Protein AF-A0A9P1BNH7-F1 (afdb_monomer_lite)

Radius of gyration: 31.47 Å; chains: 1; bounding box: 74×78×110 Å

Foldseek 3Di:
DDDDDDDAADDDLPQLLLVLVVVVDPDDDDDDDDDDDDDDDDDDDDDDPPDPDLLLVLLLLLLVLAVQVLVLALQQDLRNLHFLAPQDLLLVVQLVLLVLVLLLQFDLLLLLQLLVLVLVQQVQQDDRSRGGDSVSSSSNSSSVLNRQQSHAPVSVVSNSVSSVVRHDNCSSVVSCVSGPVSSSVSSVVSVVSSVVSSPVSHDNDTDDAFDDDPPDPLLVLLLLLLVLQVQFLVLDQSSDCLSSDDQPPDTPSLVVQLVSLVSVLSSQWDSSLSSQLSVLVSVQQVAADPSRGGDSVSSSSNSSSVLLRCLSRVPSPVVNVVSVVVRHDPVSVVVRCVSTDVVSVVSSVVSVVVSVVSSPVSSCVVVCVVVVVVVVVVVVVVVVVVVVVVVVVVCVVVVVVVVVVVVVVVVPPDDD

pLDDT: mean 83.39, std 23.89, range [22.05, 98.81]

Secondary structure (DSSP, 8-state):
------------TTTHHHHHHHTT----PPP-PPPP--------PPPP-TT--HHHHHHHHHHHHHHHHHHHS-TT-GGGGS-SSS--HHHHHHHHHHHHHHHHHS-HHHHHHHHHHHHHHHTT-BTTTTBPPHHHHHHHHHHHHHHHHTS-HHHHHHHHHHHHHHS-TTHHHHHHTTS-HHHHHHHHHHHHHHHHHHHHT--SSPPPPPP---S-HHHHHHHHHHHHHHHHHHHS-TT-GGGGSPPTT--HHHHHHHHHHHHHHHHHS-HHHHHHHHHHHHHHHTT--TTSPPPHHHHHHHHHHHHHHHHT-HHHHHHHHHHHHTT--HHHHHHHHTTS-HHHHHHHHHHHHHHHHHHHHHHHHHTTHHHHHHHHHHHHHHHHHHHHHHHHHHHHHHHHHHHHHHHHHGGGS---

Organism: NCBI:txid2562237

Sequence (416 aa):
MVRGARKAIAVGVAVAVACGLQKHLNFVPGPRHAAPVAAAAASMMMAPAAFADEIGDAAKKLGDASYSFAKEVDWNNGIFLQAPGKFQPLEALKAIDKMIEMGAAADPKLLKEAAEAHHKAIGSISGPNGVTSRADWDAVNAAIGRIVASVPKAKVMAVYDSVTAITDPGVPAYMKSLVNGPDAEKAYQGFLEFKDVVEKNQVSTASAPAVVPSGDKIGVAAKALSDASYPFIKDIDWLSDVYLKPLPGKTAPETLKAIDKMIVMGAKMDGNLLKAAAEAHHKAIGSIDATGVTSAADYEAVNAAIGRLVASVPTTVMDVYNSMAGIVDSQVTNNMFSKVNPLDAVAAAKGFYTFKDVVEAGASEANGENTLTELLCLVQTQQDQKNYKLILKKEEIEAPRALVTLASTIKHHQAP

Structure (mmCIF, N/CA/C/O backbone):
data_AF-A0A9P1BNH7-F1
#
_entry.id   AF-A0A9P1BNH7-F1
#
loop_
_atom_site.group_PDB
_atom_site.id
_atom_site.type_symbol
_atom_site.label_atom_id
_atom_site.label_alt_id
_atom_site.label_comp_id
_atom_site.label_asym_id
_atom_site.label_entity_id
_atom_site.label_seq_id
_atom_site.pdbx_PDB_ins_code
_atom_site.Cartn_x
_atom_site.Cartn_y
_atom_site.Cartn_z
_atom_site.occupancy
_atom_site.B_iso_or_equiv
_atom_site.auth_seq_id
_atom_site.auth_comp_id
_atom_site.auth_asym_id
_atom_site.auth_atom_id
_atom_site.pdbx_PDB_model_num
ATOM 1 N N . MET A 1 1 ? 26.269 -18.973 25.057 1.00 32.03 1 MET A N 1
ATOM 2 C CA . MET A 1 1 ? 24.847 -19.364 25.167 1.00 32.03 1 MET A CA 1
ATOM 3 C C . MET A 1 1 ? 24.127 -18.361 26.052 1.00 32.03 1 MET A C 1
ATOM 5 O O . MET A 1 1 ? 24.309 -18.423 27.254 1.00 32.03 1 MET A O 1
ATOM 9 N N . VAL A 1 2 ? 23.328 -17.458 25.480 1.00 22.05 2 VAL A N 1
ATOM 10 C CA . VAL A 1 2 ? 22.209 -16.797 26.174 1.00 22.05 2 VAL A CA 1
ATOM 11 C C . VAL A 1 2 ? 21.106 -16.655 25.128 1.00 22.05 2 VAL A C 1
ATOM 13 O O . VAL A 1 2 ? 21.250 -15.934 24.144 1.00 22.05 2 VAL A O 1
ATOM 16 N N . ARG A 1 3 ? 20.053 -17.461 25.286 1.00 29.14 3 ARG A N 1
ATOM 17 C CA . ARG A 1 3 ? 18.855 -17.479 24.441 1.00 29.14 3 ARG A CA 1
ATOM 18 C C . ARG A 1 3 ? 18.008 -16.252 24.794 1.00 29.14 3 ARG A C 1
ATOM 20 O O . ARG A 1 3 ? 17.310 -16.267 25.799 1.00 29.14 3 ARG A O 1
ATOM 27 N N . GLY A 1 4 ? 18.091 -15.197 23.988 1.00 22.44 4 GLY A N 1
ATOM 28 C CA . GLY A 1 4 ? 17.198 -14.038 24.066 1.00 22.44 4 GLY A CA 1
ATOM 29 C C . GLY A 1 4 ? 15.993 -14.244 23.154 1.00 22.44 4 GLY A C 1
ATOM 30 O O . GLY A 1 4 ? 16.145 -14.306 21.935 1.00 22.44 4 GLY A O 1
ATOM 31 N N . ALA A 1 5 ? 14.817 -14.412 23.754 1.00 25.50 5 ALA A N 1
ATOM 32 C CA . ALA A 1 5 ? 13.550 -14.657 23.080 1.00 25.50 5 ALA A CA 1
ATOM 33 C C . ALA A 1 5 ? 13.223 -13.551 22.062 1.00 25.50 5 ALA A C 1
ATOM 35 O O . ALA A 1 5 ? 13.054 -12.385 22.419 1.00 25.50 5 ALA A O 1
ATOM 36 N N . ARG A 1 6 ? 13.125 -13.940 20.787 1.00 26.56 6 ARG A N 1
ATOM 37 C CA . ARG A 1 6 ? 12.674 -13.089 19.684 1.00 26.56 6 ARG A CA 1
ATOM 38 C C . ARG A 1 6 ? 11.159 -12.933 19.803 1.00 26.56 6 ARG A C 1
ATOM 40 O O . ARG A 1 6 ? 10.426 -13.892 19.583 1.00 26.56 6 ARG A O 1
ATOM 47 N N . LYS A 1 7 ? 10.717 -11.749 20.227 1.00 28.86 7 LYS A N 1
ATOM 48 C CA . LYS A 1 7 ? 9.305 -11.358 20.277 1.00 28.86 7 LYS A CA 1
ATOM 49 C C . LYS A 1 7 ? 8.924 -10.723 18.948 1.00 28.86 7 LYS A C 1
ATOM 51 O O . LYS A 1 7 ? 9.726 -10.020 18.338 1.00 28.86 7 LYS A O 1
ATOM 56 N N . ALA A 1 8 ? 7.737 -11.076 18.491 1.00 31.91 8 ALA A N 1
ATOM 57 C CA . ALA A 1 8 ? 7.374 -11.121 17.097 1.00 31.91 8 ALA A CA 1
ATOM 58 C C . ALA A 1 8 ? 6.092 -10.300 16.860 1.00 31.91 8 ALA A C 1
ATOM 60 O O . ALA A 1 8 ? 5.168 -10.399 17.661 1.00 31.91 8 ALA A O 1
ATOM 61 N N . ILE A 1 9 ? 6.070 -9.586 15.722 1.00 35.12 9 ILE A N 1
ATOM 62 C CA . ILE A 1 9 ? 4.928 -9.435 14.799 1.00 35.12 9 ILE A CA 1
ATOM 63 C C . ILE A 1 9 ? 3.781 -8.438 15.104 1.00 35.12 9 ILE A C 1
ATOM 65 O O . ILE A 1 9 ? 3.098 -8.573 16.116 1.00 35.12 9 ILE A O 1
ATOM 69 N N . ALA A 1 10 ? 3.454 -7.586 14.108 1.00 34.34 10 ALA A N 1
ATOM 70 C CA . ALA A 1 10 ? 2.105 -7.422 13.523 1.00 34.34 10 ALA A CA 1
ATOM 71 C C . ALA A 1 10 ? 2.080 -6.407 12.366 1.00 34.34 10 ALA A C 1
ATOM 73 O O . ALA A 1 10 ? 2.525 -5.297 12.569 1.00 34.34 10 ALA A O 1
ATOM 74 N N . VAL A 1 11 ? 1.388 -6.708 11.258 1.00 28.64 11 VAL A N 1
ATOM 75 C CA . VAL A 1 11 ? 0.577 -5.736 10.490 1.00 28.64 11 VAL A CA 1
ATOM 76 C C . VAL A 1 11 ? -0.814 -6.334 10.355 1.00 28.64 11 VAL A C 1
ATOM 78 O O . VAL A 1 11 ? -0.957 -7.446 9.856 1.00 28.64 11 VAL A O 1
ATOM 81 N N . GLY A 1 12 ? -1.836 -5.615 10.819 1.00 31.97 12 GLY A N 1
ATOM 82 C CA . GLY A 1 12 ? -3.232 -6.048 10.709 1.00 31.97 12 GLY A CA 1
ATOM 83 C C . GLY A 1 12 ? -4.128 -5.586 11.855 1.00 31.97 12 GLY A C 1
ATOM 84 O O . GLY A 1 12 ? -4.979 -6.350 12.290 1.00 31.97 12 GLY A O 1
ATOM 85 N N . VAL A 1 13 ? -3.965 -4.373 12.389 1.00 34.16 13 VAL A N 1
ATOM 86 C CA . VAL A 1 13 ? -4.675 -3.967 13.622 1.00 34.16 13 VAL A CA 1
ATOM 87 C C . VAL A 1 13 ? -6.201 -3.845 13.445 1.00 34.16 13 VAL A C 1
ATOM 89 O O . VAL A 1 13 ? -6.923 -4.010 14.419 1.00 34.16 13 VAL A O 1
ATOM 92 N N . ALA A 1 14 ? -6.734 -3.696 12.227 1.00 34.88 14 ALA A N 1
ATOM 93 C CA . ALA A 1 14 ? -8.190 -3.743 12.012 1.00 34.88 14 ALA A CA 1
ATOM 94 C C . ALA A 1 14 ? -8.732 -5.150 11.668 1.00 34.88 14 ALA A C 1
ATOM 96 O O . ALA A 1 14 ? -9.838 -5.498 12.071 1.00 34.88 14 ALA A O 1
ATOM 97 N N . VAL A 1 15 ? -7.957 -5.991 10.967 1.00 34.03 15 VAL A N 1
ATOM 98 C CA . VAL A 1 15 ? -8.417 -7.315 10.489 1.00 34.03 15 VAL A CA 1
ATOM 99 C C . VAL A 1 15 ? -8.032 -8.451 11.447 1.00 34.03 15 VAL A C 1
ATOM 101 O O . VAL A 1 15 ? -8.826 -9.359 11.679 1.00 34.03 15 VAL A O 1
ATOM 104 N N . ALA A 1 16 ? -6.860 -8.395 12.086 1.00 34.22 16 ALA A N 1
ATOM 105 C CA . ALA A 1 16 ? -6.402 -9.442 13.000 1.00 34.22 16 ALA A CA 1
ATOM 106 C C . ALA A 1 16 ? -7.151 -9.416 14.344 1.00 34.22 16 ALA A C 1
ATOM 108 O O . ALA A 1 16 ? -7.426 -10.476 14.904 1.00 34.22 16 ALA A O 1
ATOM 109 N N . VAL A 1 17 ? -7.571 -8.242 14.839 1.00 35.22 17 VAL A N 1
ATOM 110 C CA . VAL A 1 17 ? -8.407 -8.146 16.056 1.00 35.22 17 VAL A CA 1
ATOM 111 C C . VAL A 1 17 ? -9.745 -8.883 15.865 1.00 35.22 17 VAL A C 1
ATOM 113 O O . VAL A 1 17 ? -10.239 -9.502 16.807 1.00 35.22 17 VAL A O 1
ATOM 116 N N . ALA A 1 18 ? -10.271 -8.948 14.634 1.00 36.41 18 ALA A N 1
ATOM 117 C CA . ALA A 1 18 ? -11.493 -9.689 14.325 1.00 36.41 18 ALA A CA 1
ATOM 118 C C . ALA A 1 18 ? -11.339 -11.220 14.416 1.00 36.41 18 ALA A C 1
ATOM 120 O O . ALA A 1 18 ? -12.245 -11.907 14.889 1.00 36.41 18 ALA A O 1
ATOM 121 N N . CYS A 1 19 ? -10.183 -11.770 14.031 1.00 38.62 19 CYS A N 1
ATOM 122 C CA . CYS A 1 19 ? -9.972 -13.223 13.975 1.00 38.62 19 CYS A CA 1
ATOM 123 C C . CYS A 1 19 ? -9.852 -13.889 15.358 1.00 38.62 19 CYS A C 1
ATOM 125 O O . CYS A 1 19 ? -10.210 -15.058 15.513 1.00 38.62 19 CYS A O 1
ATOM 127 N N . GLY A 1 20 ? -9.356 -13.167 16.369 1.00 36.06 20 GLY A N 1
ATOM 128 C CA . GLY A 1 20 ? -9.208 -13.700 17.730 1.00 36.06 20 GLY A CA 1
ATOM 129 C C . GLY A 1 20 ? -10.523 -13.755 18.513 1.00 36.06 20 GLY A C 1
ATOM 130 O O . GLY A 1 20 ? -10.744 -14.681 19.288 1.00 36.06 20 GLY A O 1
ATOM 131 N N . LEU A 1 21 ? -11.423 -12.794 18.293 1.00 37.88 21 LEU A N 1
ATOM 132 C CA . LEU A 1 21 ? -12.676 -12.682 19.045 1.00 37.88 21 LEU A CA 1
ATOM 133 C C . LEU A 1 21 ? -13.755 -13.662 18.567 1.00 37.88 21 LEU A C 1
ATOM 135 O O . LEU A 1 21 ? -14.467 -14.226 19.396 1.00 37.88 21 LEU A O 1
ATOM 139 N N . GLN A 1 22 ? -13.825 -13.958 17.265 1.00 39.56 22 GLN A N 1
ATOM 140 C CA . GLN A 1 22 ? -14.805 -14.913 16.732 1.00 39.56 22 GLN A CA 1
ATOM 141 C C . GLN A 1 22 ? -14.567 -16.362 17.188 1.00 39.56 22 GLN A C 1
ATOM 143 O O . GLN A 1 22 ? -15.527 -17.092 17.412 1.00 39.56 22 GLN A O 1
ATOM 148 N N . LYS A 1 23 ? -13.310 -16.788 17.385 1.00 41.41 23 LYS A N 1
ATOM 149 C CA . LYS A 1 23 ? -13.003 -18.167 17.820 1.00 41.41 23 LYS A CA 1
ATOM 150 C C . LYS A 1 23 ? -13.265 -18.423 19.312 1.00 41.41 23 LYS A C 1
ATOM 152 O O . LYS A 1 23 ? -13.341 -19.581 19.713 1.00 41.41 23 LYS A O 1
ATOM 157 N N . HIS A 1 24 ? -13.428 -17.373 20.120 1.00 41.19 24 HIS A N 1
ATOM 158 C CA . HIS A 1 24 ? -13.714 -17.478 21.558 1.00 41.19 24 HIS A CA 1
ATOM 159 C C . HIS A 1 24 ? -15.162 -17.140 21.936 1.00 41.19 24 HIS A C 1
ATOM 161 O O . HIS A 1 24 ? -15.569 -17.407 23.065 1.00 41.19 24 HIS A O 1
ATOM 167 N N . LEU A 1 25 ? -15.956 -16.610 21.005 1.00 38.22 25 LEU A N 1
ATOM 168 C CA . LEU A 1 25 ? -17.359 -16.275 21.225 1.00 38.22 25 LEU A CA 1
ATOM 169 C C . LEU A 1 25 ? -18.254 -17.192 20.384 1.00 38.22 25 LEU A C 1
ATOM 171 O O . LEU A 1 25 ? -18.856 -16.776 19.399 1.00 38.22 25 LEU A O 1
ATOM 175 N N . ASN A 1 26 ? -18.374 -18.454 20.810 1.00 30.14 26 ASN A N 1
ATOM 176 C CA . ASN A 1 26 ? -19.528 -19.282 20.453 1.00 30.14 26 ASN A CA 1
ATOM 177 C C . ASN A 1 26 ? -20.774 -18.682 21.122 1.00 30.14 26 ASN A C 1
ATOM 179 O O . ASN A 1 26 ? -21.204 -19.131 22.183 1.00 30.14 26 ASN A O 1
ATOM 183 N N . PHE A 1 27 ? -21.346 -17.645 20.518 1.00 32.97 27 PHE A N 1
ATOM 184 C CA . PHE A 1 27 ? -22.673 -17.168 20.872 1.00 32.97 27 PHE A CA 1
ATOM 185 C C . PHE A 1 27 ? -23.446 -16.857 19.596 1.00 32.97 27 PHE A C 1
ATOM 187 O O . PHE A 1 27 ? -23.121 -15.927 18.867 1.00 32.97 27 PHE A O 1
ATOM 194 N N . VAL A 1 28 ? -24.461 -17.677 19.328 1.00 29.14 28 VAL A N 1
ATOM 195 C CA . VAL A 1 28 ? -25.468 -17.459 18.288 1.00 29.14 28 VAL A CA 1
ATOM 196 C C . VAL A 1 28 ? -26.560 -16.572 18.893 1.00 29.14 28 VAL A C 1
ATOM 198 O O . VAL A 1 28 ? -27.252 -17.036 19.802 1.00 29.14 28 VAL A O 1
ATOM 201 N N . PRO A 1 29 ? -26.779 -15.328 18.432 1.00 30.14 29 PRO A N 1
ATOM 202 C CA . PRO A 1 29 ? -27.959 -14.577 18.833 1.00 30.14 29 PRO A CA 1
ATOM 203 C C . PRO A 1 29 ? -29.150 -15.006 17.965 1.00 30.14 29 PRO A C 1
ATOM 205 O O . PRO A 1 29 ? -29.121 -14.882 16.742 1.00 30.14 29 PRO A O 1
ATOM 208 N N . GLY A 1 30 ? -30.203 -15.520 18.606 1.00 27.14 30 GLY A N 1
ATOM 209 C CA . GLY A 1 30 ? -31.507 -15.744 17.975 1.00 27.14 30 GLY A CA 1
ATOM 210 C C . GLY A 1 30 ? -32.220 -14.431 17.601 1.00 27.14 30 GLY A C 1
ATOM 211 O O . GLY A 1 30 ? -31.806 -13.352 18.034 1.00 27.14 30 GLY A O 1
ATOM 212 N N . PRO A 1 31 ? -33.308 -14.500 16.813 1.00 27.88 31 PRO A N 1
ATOM 213 C CA . PRO A 1 31 ? -33.920 -13.325 16.207 1.00 27.88 31 PRO A CA 1
ATOM 214 C C . PRO A 1 31 ? -34.627 -12.455 17.253 1.00 27.88 31 PRO A C 1
ATOM 216 O O . PRO A 1 31 ? -35.378 -12.959 18.089 1.00 27.88 31 PRO A O 1
ATOM 219 N N . ARG A 1 32 ? -34.428 -11.133 17.183 1.00 38.09 32 ARG A N 1
ATOM 220 C CA . ARG A 1 32 ? -35.221 -10.150 17.935 1.00 38.09 32 ARG A CA 1
ATOM 221 C C . ARG A 1 32 ? -35.965 -9.232 16.974 1.00 38.09 32 ARG A C 1
ATOM 223 O O . ARG A 1 32 ? -35.367 -8.618 16.098 1.00 38.09 32 ARG A O 1
ATOM 230 N N . HIS A 1 33 ? -37.276 -9.148 17.171 1.00 32.72 33 HIS A N 1
ATOM 231 C CA . HIS A 1 33 ? -38.157 -8.207 16.491 1.00 32.72 33 HIS A CA 1
ATOM 232 C C . HIS A 1 33 ? -37.942 -6.789 17.035 1.00 32.72 33 HIS A C 1
ATOM 234 O O . HIS A 1 33 ? -37.932 -6.585 18.248 1.00 32.72 33 HIS A O 1
ATOM 240 N N . ALA A 1 34 ? -37.795 -5.813 16.138 1.00 32.88 34 ALA A N 1
ATOM 241 C CA . ALA A 1 34 ? -37.759 -4.395 16.479 1.00 32.88 34 ALA A CA 1
ATOM 242 C C . ALA A 1 34 ? -39.178 -3.798 16.446 1.00 32.88 34 ALA A C 1
ATOM 244 O O . ALA A 1 34 ? -39.930 -4.036 15.501 1.00 32.88 34 ALA A O 1
ATOM 245 N N . ALA A 1 35 ? -39.525 -3.008 17.464 1.00 29.28 35 ALA A N 1
ATOM 246 C CA . ALA A 1 35 ? -40.702 -2.137 17.477 1.00 29.28 35 ALA A CA 1
ATOM 247 C C . ALA A 1 35 ? -40.287 -0.693 17.112 1.00 29.28 35 ALA A C 1
ATOM 249 O O . ALA A 1 35 ? -39.165 -0.295 17.437 1.00 29.28 35 ALA A O 1
ATOM 250 N N . PRO A 1 36 ? -41.147 0.104 16.449 1.00 33.22 36 PRO A N 1
ATOM 251 C CA . PRO A 1 36 ? -40.777 1.431 15.967 1.00 33.22 36 PRO A CA 1
ATOM 252 C C . PRO A 1 36 ? -40.897 2.486 17.076 1.00 33.22 36 PRO A C 1
ATOM 254 O O . PRO A 1 36 ? -41.846 2.467 17.859 1.00 33.22 36 PRO A O 1
ATOM 257 N N . VAL A 1 37 ? -39.971 3.449 17.108 1.00 33.31 37 VAL A N 1
ATOM 258 C CA . VAL A 1 37 ? -40.079 4.661 17.937 1.00 33.31 37 VAL A CA 1
ATOM 259 C C . VAL A 1 37 ? -40.067 5.888 17.026 1.00 33.31 37 VAL A C 1
ATOM 261 O O . VAL A 1 37 ? -39.246 5.996 16.118 1.00 33.31 37 VAL A O 1
ATOM 264 N N . ALA A 1 38 ? -41.035 6.775 17.262 1.00 32.84 38 ALA A N 1
ATOM 265 C CA . ALA A 1 38 ? -41.330 7.970 16.483 1.00 32.84 38 ALA A CA 1
ATOM 266 C C . ALA A 1 38 ? -40.261 9.069 16.624 1.00 32.84 38 ALA A C 1
ATOM 268 O O . ALA A 1 38 ? -39.687 9.273 17.694 1.00 32.84 38 ALA A O 1
ATOM 269 N N . ALA A 1 39 ? -40.039 9.797 15.528 1.00 31.19 39 ALA A N 1
ATOM 27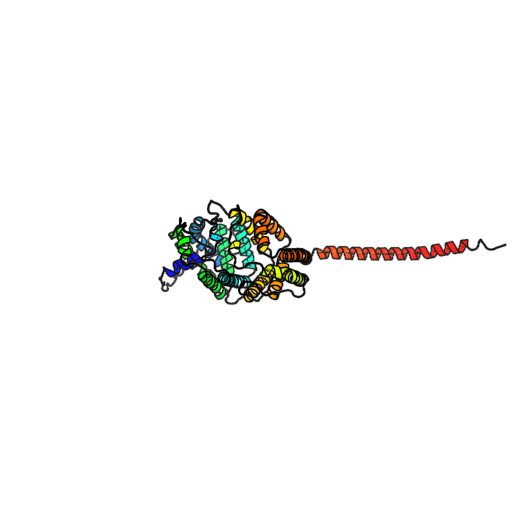0 C CA . ALA A 1 39 ? -39.089 10.896 15.410 1.00 31.19 39 ALA A CA 1
ATOM 271 C C . ALA A 1 39 ? -39.664 12.227 15.928 1.00 31.19 39 ALA A C 1
ATOM 273 O O . ALA A 1 39 ? -40.812 12.565 15.645 1.00 31.19 39 ALA A O 1
ATOM 274 N N . ALA A 1 40 ? -38.827 13.021 16.599 1.00 29.47 40 ALA A N 1
ATOM 275 C CA . ALA A 1 40 ? -39.053 14.445 16.824 1.00 29.47 40 ALA A CA 1
ATOM 276 C C . ALA A 1 40 ? -37.881 15.228 16.215 1.00 29.47 40 ALA A C 1
ATOM 278 O O . ALA A 1 40 ? -36.720 14.982 16.539 1.00 29.47 40 ALA A O 1
ATOM 279 N N . ALA A 1 41 ? -38.199 16.137 15.294 1.00 37.38 41 ALA A N 1
ATOM 280 C CA . ALA A 1 41 ? -37.245 16.974 14.581 1.00 37.38 41 ALA A CA 1
ATOM 281 C C . ALA A 1 41 ? -36.927 18.248 15.379 1.00 37.38 41 ALA A C 1
ATOM 283 O O . ALA A 1 41 ? -37.833 18.912 15.878 1.00 37.38 41 ALA A O 1
ATOM 284 N N . ALA A 1 42 ? -35.649 18.627 15.426 1.00 31.47 42 ALA A N 1
ATOM 285 C CA . ALA A 1 42 ? -35.215 19.966 15.803 1.00 31.47 42 ALA A CA 1
ATOM 286 C C . ALA A 1 42 ? -34.165 20.453 14.796 1.00 31.47 42 ALA A C 1
ATOM 288 O O . ALA A 1 42 ? -33.145 19.808 14.563 1.00 31.47 42 ALA A O 1
ATOM 289 N N . SER A 1 43 ? -34.469 21.582 14.165 1.00 38.53 43 SER A N 1
ATOM 290 C CA . SER A 1 43 ? -33.695 22.253 13.127 1.00 38.53 43 SER A CA 1
ATOM 291 C C . SER A 1 43 ? -32.499 23.016 13.705 1.00 38.53 43 SER A C 1
ATOM 293 O O . SER A 1 43 ? -32.693 23.923 14.515 1.00 38.53 43 SER A O 1
ATOM 295 N N . MET A 1 44 ? -31.286 22.735 13.221 1.00 33.50 44 MET A N 1
ATOM 296 C CA . MET A 1 44 ? -30.137 23.644 13.317 1.00 33.50 44 MET A CA 1
ATOM 297 C C . MET A 1 44 ? -29.442 23.759 11.957 1.00 33.50 44 MET A C 1
ATOM 299 O O . MET A 1 44 ? -29.386 22.801 11.188 1.00 33.50 44 MET A O 1
ATOM 303 N N . MET A 1 45 ? -28.994 24.980 11.658 1.00 36.16 45 MET A N 1
ATOM 304 C CA . MET A 1 45 ? -28.513 25.448 10.358 1.00 36.16 45 MET A CA 1
ATOM 305 C C . MET A 1 45 ? -27.387 24.577 9.784 1.00 36.16 45 MET A C 1
ATOM 307 O O . MET A 1 45 ? -26.379 24.334 10.444 1.00 36.16 45 MET A O 1
ATOM 311 N N . MET A 1 46 ? -27.566 24.144 8.533 1.00 36.50 46 MET A N 1
ATOM 312 C CA . MET A 1 46 ? -26.646 23.269 7.809 1.00 36.50 46 MET A CA 1
ATOM 313 C C . MET A 1 46 ? -25.568 24.056 7.065 1.00 36.50 46 MET A C 1
ATOM 315 O O . MET A 1 46 ? -25.863 24.821 6.147 1.00 36.50 46 MET A O 1
ATOM 319 N N . ALA A 1 47 ? -24.308 23.782 7.408 1.00 36.97 47 ALA A N 1
ATOM 320 C CA . ALA A 1 47 ? -23.227 23.812 6.427 1.00 36.97 47 ALA A CA 1
ATOM 321 C C . ALA A 1 47 ? -23.508 22.738 5.350 1.00 36.97 47 ALA A C 1
ATOM 323 O O . ALA A 1 47 ? -24.190 21.757 5.658 1.00 36.97 47 ALA A O 1
ATOM 324 N N . PRO A 1 48 ? -23.035 22.880 4.098 1.00 36.59 48 PRO A N 1
ATOM 325 C CA . PRO A 1 48 ? -23.427 21.972 3.024 1.00 36.59 48 PRO A CA 1
ATOM 326 C C . PRO A 1 48 ? -23.067 20.522 3.370 1.00 36.59 48 PRO A C 1
ATOM 328 O O . PRO A 1 48 ? -21.896 20.188 3.546 1.00 36.59 48 PRO A O 1
ATOM 331 N N . ALA A 1 49 ? -24.088 19.670 3.472 1.00 44.94 49 ALA A N 1
ATOM 332 C CA . ALA A 1 49 ? -23.961 18.238 3.699 1.00 44.94 49 ALA A CA 1
ATOM 333 C C . ALA A 1 49 ? -23.431 17.553 2.432 1.00 44.94 49 ALA A C 1
ATOM 335 O O . ALA A 1 49 ? -24.180 16.949 1.669 1.00 44.94 49 ALA A O 1
ATOM 336 N N . ALA A 1 50 ? -22.127 17.642 2.194 1.00 40.81 50 ALA A N 1
ATOM 337 C CA . ALA A 1 50 ? -21.457 16.613 1.418 1.00 40.81 50 ALA A CA 1
ATOM 338 C C . ALA A 1 50 ? -21.336 15.389 2.346 1.00 40.81 50 ALA A C 1
ATOM 340 O O . ALA A 1 50 ? -20.632 15.461 3.349 1.00 40.81 50 ALA A O 1
ATOM 341 N N . PHE A 1 51 ? -22.059 14.305 2.041 1.00 50.00 51 PHE A N 1
ATOM 342 C CA . PHE A 1 51 ? -22.037 12.992 2.725 1.00 50.00 51 PHE A CA 1
ATOM 343 C C . PHE A 1 51 ? -22.906 12.793 3.984 1.00 50.00 51 PHE A C 1
ATOM 345 O O . PHE A 1 51 ? -22.459 12.191 4.960 1.00 50.00 51 PHE A O 1
ATOM 352 N N . ALA A 1 52 ? -24.176 13.206 3.965 1.00 63.47 52 ALA A N 1
ATOM 353 C CA . ALA A 1 52 ? -25.164 12.547 4.828 1.00 63.47 52 ALA A CA 1
ATOM 354 C C . ALA A 1 52 ? -25.590 11.218 4.171 1.00 63.47 52 ALA A C 1
ATOM 356 O O . ALA A 1 52 ? -26.496 11.202 3.340 1.00 63.47 52 ALA A O 1
ATOM 357 N N . ASP A 1 53 ? -24.899 10.122 4.492 1.00 91.44 53 ASP A N 1
ATOM 358 C CA . ASP A 1 53 ? -25.265 8.760 4.085 1.00 91.44 53 ASP A CA 1
ATOM 359 C C . ASP A 1 53 ? -25.203 7.779 5.269 1.00 91.44 53 ASP A C 1
ATOM 361 O O . ASP A 1 53 ? -24.615 8.070 6.315 1.00 91.44 53 ASP A O 1
ATOM 365 N N . GLU A 1 54 ? -25.833 6.608 5.116 1.00 96.88 54 GLU A N 1
ATOM 366 C CA . GLU A 1 54 ? -25.957 5.627 6.205 1.00 96.88 54 GLU A CA 1
ATOM 367 C C . GLU A 1 54 ? -24.592 5.156 6.735 1.00 96.88 54 GLU A C 1
ATOM 369 O O . GLU A 1 54 ? -24.440 4.918 7.934 1.00 96.88 54 GLU A O 1
ATOM 374 N N . ILE A 1 55 ? -23.586 5.055 5.858 1.00 97.75 55 ILE A N 1
ATOM 375 C CA . ILE A 1 55 ? -22.225 4.647 6.230 1.00 97.75 55 ILE A CA 1
ATOM 376 C C . ILE A 1 55 ? -21.555 5.731 7.082 1.00 97.75 55 ILE A C 1
ATOM 378 O O . ILE A 1 55 ? -20.911 5.408 8.077 1.00 97.75 55 ILE A O 1
ATOM 382 N N . GLY A 1 56 ? -21.725 7.012 6.747 1.00 97.25 56 GLY A N 1
ATOM 383 C CA . GLY A 1 56 ? -21.209 8.130 7.534 1.00 97.25 56 GLY A CA 1
ATOM 384 C C . GLY A 1 56 ? -21.808 8.189 8.940 1.00 97.25 56 GLY A C 1
ATOM 385 O O . GLY A 1 56 ? -21.083 8.396 9.915 1.00 97.25 56 GLY A O 1
ATOM 386 N N . ASP A 1 57 ? -23.112 7.943 9.070 1.00 97.38 57 ASP A N 1
ATOM 387 C CA . ASP A 1 57 ? -23.774 7.882 10.377 1.00 97.38 57 ASP A CA 1
ATOM 388 C C . ASP A 1 57 ? -23.337 6.656 11.192 1.00 97.38 57 ASP A C 1
ATOM 390 O O . ASP A 1 57 ? -23.101 6.758 12.400 1.00 97.38 57 ASP A O 1
ATOM 394 N N . ALA A 1 58 ? -23.167 5.501 10.544 1.00 98.31 58 ALA A N 1
ATOM 395 C CA . ALA A 1 58 ? -22.637 4.303 11.188 1.00 98.31 58 ALA A CA 1
ATOM 396 C C . ALA A 1 58 ? -21.169 4.475 11.620 1.00 98.31 58 ALA A C 1
ATOM 398 O O . ALA A 1 58 ? -20.784 3.987 12.682 1.00 98.31 58 ALA A O 1
ATOM 399 N N . ALA A 1 59 ? -20.359 5.212 10.855 1.00 98.44 59 ALA A N 1
ATOM 400 C CA . ALA A 1 59 ? -18.964 5.485 11.192 1.00 98.44 59 ALA A CA 1
ATOM 401 C C . ALA A 1 59 ? -18.820 6.334 12.465 1.00 98.44 59 ALA A C 1
ATOM 403 O O . ALA A 1 59 ? -17.909 6.094 13.254 1.00 98.44 59 ALA A O 1
ATOM 404 N N . LYS A 1 60 ? -19.744 7.269 12.726 1.00 98.06 60 LYS A N 1
ATOM 405 C CA . LYS A 1 60 ? -19.774 8.009 14.003 1.00 98.06 60 LYS A CA 1
ATOM 406 C C . LYS A 1 60 ? -20.040 7.083 15.190 1.00 98.06 60 LYS A C 1
ATOM 408 O O . LYS A 1 60 ? -19.354 7.180 16.205 1.00 98.06 60 LYS A O 1
ATOM 413 N N . LYS A 1 61 ? -20.989 6.147 15.049 1.00 98.31 61 LYS A N 1
ATOM 414 C CA . LYS A 1 61 ? -21.275 5.135 16.084 1.00 98.31 61 LYS A CA 1
ATOM 415 C C . LYS A 1 61 ? -20.076 4.215 16.316 1.00 98.31 61 LYS A C 1
ATOM 417 O O . LYS A 1 61 ? -19.737 3.932 17.463 1.00 98.31 61 LYS A O 1
ATOM 422 N N . LEU A 1 62 ? -19.396 3.809 15.242 1.00 98.56 62 LEU A N 1
ATOM 423 C CA . LEU A 1 62 ? -18.128 3.087 15.337 1.00 98.56 62 LEU A CA 1
ATOM 424 C C . LEU A 1 62 ? -17.089 3.909 16.110 1.00 98.56 62 LEU A C 1
ATOM 426 O O . LEU A 1 62 ? -16.467 3.386 17.029 1.00 98.56 62 LEU A O 1
ATOM 430 N N . GLY A 1 63 ? -16.952 5.200 15.810 1.00 98.06 63 GLY A N 1
ATOM 431 C CA . GLY A 1 63 ? -16.074 6.115 16.535 1.00 98.06 63 GLY A CA 1
ATOM 432 C C . GLY A 1 63 ? -16.350 6.182 18.039 1.00 98.06 63 GLY A C 1
ATOM 433 O O . GLY A 1 63 ? -15.416 6.148 18.842 1.00 98.06 63 GLY A O 1
ATOM 434 N N . ASP A 1 64 ? -17.623 6.222 18.443 1.00 98.44 64 ASP A N 1
ATOM 435 C CA . ASP A 1 64 ? -18.027 6.212 19.860 1.00 98.44 64 ASP A CA 1
ATOM 436 C C . ASP A 1 64 ? -17.651 4.900 20.566 1.00 98.44 64 ASP A C 1
ATOM 438 O O . ASP A 1 64 ? -17.363 4.870 21.773 1.00 98.44 64 ASP A O 1
ATOM 442 N N . ALA A 1 65 ? -17.639 3.801 19.814 1.00 98.38 65 ALA A N 1
ATOM 443 C CA . ALA A 1 65 ? -17.250 2.489 20.304 1.00 98.38 65 ALA A CA 1
ATOM 444 C C . ALA A 1 65 ? -15.729 2.277 20.314 1.00 98.38 65 ALA A C 1
ATOM 446 O O . ALA A 1 65 ? -15.232 1.598 21.210 1.00 98.38 65 ALA A O 1
ATOM 447 N N . SER A 1 66 ? -14.991 2.849 19.356 1.00 98.69 66 SER A N 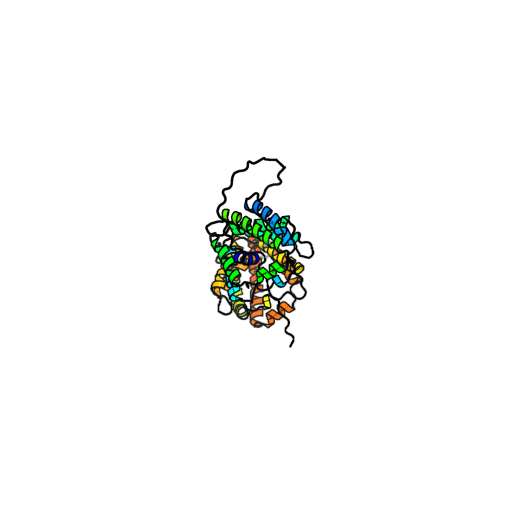1
ATOM 448 C CA . SER A 1 66 ? -13.614 2.438 19.060 1.00 98.69 66 SER A CA 1
ATOM 449 C C . SER A 1 66 ? -12.538 3.488 19.331 1.00 98.69 66 SER A C 1
ATOM 451 O O . SER A 1 66 ? -11.362 3.134 19.377 1.00 98.69 66 SER A O 1
ATOM 453 N N . TYR A 1 67 ? -12.877 4.770 19.502 1.00 98.56 67 TYR A N 1
ATOM 454 C CA . TYR A 1 67 ? -11.846 5.807 19.626 1.00 98.56 67 TYR A CA 1
ATOM 455 C C . TYR A 1 67 ? -11.060 5.725 20.946 1.00 98.56 67 TYR A C 1
ATOM 457 O O . TYR A 1 67 ? -9.896 6.114 20.987 1.00 98.56 67 TYR A O 1
ATOM 465 N N . SER A 1 68 ? -11.647 5.185 22.024 1.00 98.44 68 SER A N 1
ATOM 466 C CA . SER A 1 68 ? -10.887 4.877 23.249 1.00 98.44 68 SER A CA 1
ATOM 467 C C . SER A 1 68 ? -9.766 3.880 22.961 1.00 98.44 68 SER A C 1
ATOM 469 O O . SER A 1 68 ? -8.608 4.217 23.181 1.00 98.44 68 SER A O 1
ATOM 471 N N . PHE A 1 69 ? -10.096 2.739 22.348 1.00 98.56 69 PHE A N 1
ATOM 472 C CA . PHE A 1 69 ? -9.120 1.750 21.884 1.00 98.56 69 PHE A CA 1
ATOM 473 C C . PHE A 1 69 ? -8.074 2.369 20.939 1.00 98.56 69 PHE A C 1
ATOM 475 O O . PHE A 1 69 ? -6.878 2.162 21.120 1.00 98.56 69 PHE A O 1
ATOM 482 N N . ALA A 1 70 ? -8.490 3.201 19.975 1.00 98.12 70 ALA A N 1
ATOM 483 C CA . ALA A 1 70 ? -7.568 3.834 19.026 1.00 98.12 70 ALA A CA 1
ATOM 484 C C . ALA A 1 70 ? -6.516 4.738 19.698 1.00 98.12 70 ALA A C 1
ATOM 486 O O . ALA A 1 70 ? -5.393 4.828 19.208 1.00 98.12 70 ALA A O 1
ATOM 487 N N . LYS A 1 71 ? -6.850 5.393 20.820 1.00 98.50 71 LYS A N 1
ATOM 488 C CA . LYS A 1 71 ? -5.892 6.205 21.593 1.00 98.50 71 LYS A CA 1
ATOM 489 C C . LYS A 1 71 ? -4.871 5.364 22.359 1.00 98.50 71 LYS A C 1
ATOM 491 O O . LYS A 1 71 ? -3.818 5.888 22.711 1.00 98.50 71 LYS A O 1
ATOM 496 N N . GLU A 1 72 ? -5.186 4.110 22.666 1.00 98.12 72 GLU A N 1
ATOM 497 C CA . GLU A 1 72 ? -4.324 3.213 23.447 1.00 98.12 72 GLU A CA 1
ATOM 498 C C . GLU A 1 72 ? -3.279 2.513 22.585 1.00 98.12 72 GLU A C 1
ATOM 500 O O . GLU A 1 72 ? -2.188 2.221 23.068 1.00 98.12 72 GLU A O 1
ATOM 505 N N . VAL A 1 73 ? -3.597 2.272 21.311 1.00 98.44 73 VAL A N 1
ATOM 506 C CA . VAL A 1 73 ? -2.655 1.706 20.345 1.00 98.44 73 VAL A CA 1
ATOM 507 C C . VAL A 1 73 ? -1.474 2.659 20.168 1.00 98.44 73 VAL A C 1
ATOM 509 O O . VAL A 1 73 ? -1.651 3.806 19.766 1.00 98.44 73 VAL A O 1
ATOM 512 N N . ASP A 1 74 ? -0.262 2.173 20.429 1.00 98.19 74 ASP A N 1
ATOM 513 C CA . ASP A 1 74 ? 0.972 2.876 20.076 1.00 98.19 74 ASP A CA 1
ATOM 514 C C . ASP A 1 74 ? 1.237 2.737 18.571 1.00 98.19 74 ASP A C 1
ATOM 516 O O . ASP A 1 74 ? 1.918 1.810 18.132 1.00 98.19 74 ASP A O 1
ATOM 520 N N . TRP A 1 75 ? 0.690 3.656 17.769 1.00 98.06 75 TRP A N 1
ATOM 521 C CA . TRP A 1 75 ? 0.826 3.667 16.307 1.00 98.06 75 TRP A CA 1
ATOM 522 C C . TRP A 1 75 ? 2.265 3.909 15.830 1.00 98.06 75 TRP A C 1
ATOM 524 O O . TRP A 1 75 ? 2.576 3.647 14.669 1.00 98.06 75 TRP A O 1
ATOM 534 N N . ASN A 1 76 ? 3.159 4.364 16.715 1.00 97.31 76 ASN A N 1
ATOM 535 C CA . ASN A 1 76 ? 4.574 4.568 16.409 1.00 97.31 76 ASN A CA 1
ATOM 536 C C . ASN A 1 76 ? 5.405 3.284 16.547 1.00 97.31 76 ASN A C 1
ATOM 538 O O . ASN A 1 76 ? 6.608 3.292 16.267 1.00 97.31 76 ASN A O 1
ATOM 542 N N . ASN A 1 77 ? 4.792 2.178 16.972 1.00 96.94 77 ASN A N 1
ATOM 543 C CA . ASN A 1 77 ? 5.489 0.920 17.156 1.00 96.94 77 ASN A CA 1
ATOM 544 C C . ASN A 1 77 ? 5.963 0.338 15.810 1.00 96.94 77 ASN A C 1
ATOM 546 O O . ASN A 1 77 ? 5.170 -0.053 14.955 1.00 96.94 77 ASN A O 1
ATOM 550 N N . GLY A 1 78 ? 7.284 0.205 15.640 1.00 95.00 78 GLY A N 1
ATOM 551 C CA . GLY A 1 78 ? 7.907 -0.333 14.421 1.00 95.00 78 GLY A CA 1
ATOM 552 C C . GLY A 1 78 ? 7.569 -1.798 14.114 1.00 95.00 78 GLY A C 1
ATOM 553 O O . GLY A 1 78 ? 7.954 -2.317 13.065 1.00 95.00 78 GLY A O 1
ATOM 554 N N . ILE A 1 79 ? 6.837 -2.475 15.002 1.00 94.25 79 ILE A N 1
ATOM 555 C CA . ILE A 1 79 ? 6.313 -3.814 14.752 1.00 94.25 79 ILE A CA 1
ATOM 556 C C . ILE A 1 79 ? 5.382 -3.859 13.528 1.00 94.25 79 ILE A C 1
ATOM 558 O O . ILE A 1 79 ? 5.392 -4.871 12.828 1.00 94.25 79 ILE A O 1
ATOM 562 N N . PHE A 1 80 ? 4.710 -2.738 13.213 1.00 94.00 80 PHE A N 1
ATOM 563 C CA . PHE A 1 80 ? 3.866 -2.522 12.025 1.00 94.00 80 PHE A CA 1
ATOM 564 C C . PHE A 1 80 ? 4.622 -2.446 10.696 1.00 94.00 80 PHE A C 1
ATOM 566 O O . PHE A 1 80 ? 4.014 -2.241 9.653 1.00 94.00 80 PHE A O 1
ATOM 573 N N . LEU A 1 81 ? 5.940 -2.640 10.700 1.00 96.25 81 LEU A N 1
ATOM 574 C CA . LEU A 1 81 ? 6.703 -2.890 9.477 1.00 96.25 81 LEU A CA 1
ATOM 575 C C . LEU A 1 81 ? 6.897 -4.394 9.209 1.00 96.25 81 LEU A C 1
ATOM 577 O O . LEU A 1 81 ? 7.275 -4.784 8.111 1.00 96.25 81 LEU A O 1
ATOM 581 N N . GLN A 1 82 ? 6.683 -5.255 10.207 1.00 96.56 82 GLN A N 1
ATOM 582 C CA . GLN A 1 82 ? 7.016 -6.678 10.125 1.00 96.56 82 GLN A CA 1
ATOM 583 C C . GLN A 1 82 ? 5.843 -7.522 9.615 1.00 96.56 82 GLN A C 1
ATOM 585 O O . GLN A 1 82 ? 4.675 -7.176 9.786 1.00 96.56 82 GLN A O 1
ATOM 590 N N . ALA A 1 83 ? 6.155 -8.693 9.052 1.00 95.44 83 ALA A N 1
ATOM 591 C CA . ALA A 1 83 ? 5.142 -9.675 8.669 1.00 95.44 83 ALA A CA 1
ATOM 592 C C . ALA A 1 83 ? 4.261 -10.072 9.875 1.00 95.44 83 ALA A C 1
ATOM 594 O O . ALA A 1 83 ? 4.810 -10.199 10.970 1.00 95.44 83 ALA A O 1
ATOM 595 N N . PRO A 1 84 ? 2.946 -10.340 9.692 1.00 93.19 84 PRO A N 1
ATOM 596 C CA . PRO A 1 84 ? 2.001 -10.807 10.716 1.00 93.19 84 PRO A CA 1
ATOM 597 C C . PRO A 1 84 ? 2.254 -12.261 11.168 1.00 93.19 84 PRO A C 1
ATOM 599 O O . PRO A 1 84 ? 1.337 -12.982 11.534 1.00 93.19 84 PRO A O 1
ATOM 602 N N . GLY A 1 85 ? 3.496 -12.727 11.171 1.00 94.62 85 GLY A N 1
ATOM 603 C CA . GLY A 1 85 ? 3.819 -14.132 11.342 1.00 94.62 85 GLY A CA 1
ATOM 604 C C . GLY A 1 85 ? 5.293 -14.392 11.102 1.00 94.62 85 GLY A C 1
ATOM 605 O O . GLY A 1 85 ? 6.127 -13.486 11.016 1.00 94.62 85 GLY A O 1
ATOM 606 N N . LYS A 1 86 ? 5.604 -15.664 10.880 1.00 96.75 86 LYS A N 1
ATOM 607 C CA . LYS A 1 86 ? 6.771 -16.007 10.073 1.00 96.75 86 LYS A CA 1
ATOM 608 C C . LYS A 1 86 ? 6.615 -15.354 8.692 1.00 96.75 86 LYS A C 1
ATOM 610 O O . LYS A 1 86 ? 5.560 -15.476 8.074 1.00 96.75 86 LYS A O 1
ATOM 615 N N . PHE A 1 87 ? 7.669 -14.708 8.197 1.00 96.94 87 PHE A N 1
ATOM 616 C CA . PHE A 1 87 ? 7.673 -14.158 6.844 1.00 96.94 87 PHE A CA 1
ATOM 617 C C . PHE A 1 87 ? 7.581 -15.285 5.803 1.00 96.94 87 PHE A C 1
ATOM 619 O O . PHE A 1 87 ? 8.375 -16.229 5.821 1.00 96.94 87 PHE A O 1
ATOM 626 N N . GLN A 1 88 ? 6.568 -15.199 4.939 1.00 97.50 88 GLN A N 1
ATOM 627 C CA . GLN A 1 88 ? 6.229 -16.176 3.902 1.00 97.50 88 GLN A CA 1
ATOM 628 C C . GLN A 1 88 ? 5.978 -15.414 2.589 1.00 97.50 88 GLN A C 1
ATOM 630 O O . GLN A 1 88 ? 4.822 -15.158 2.262 1.00 97.50 88 GLN A O 1
ATOM 635 N N . PRO A 1 89 ? 7.028 -14.989 1.862 1.00 97.88 89 PRO A N 1
ATOM 636 C CA . PRO A 1 89 ? 6.922 -13.976 0.806 1.00 97.88 89 PRO A CA 1
ATOM 637 C C . PRO A 1 89 ? 5.931 -14.341 -0.305 1.00 97.88 89 PRO A C 1
ATOM 639 O O . PRO A 1 89 ? 5.101 -13.515 -0.666 1.00 97.88 89 PRO A O 1
ATOM 642 N N . LEU A 1 90 ? 5.943 -15.586 -0.794 1.00 98.06 90 LEU A N 1
ATOM 643 C CA . LEU A 1 90 ? 5.027 -16.019 -1.858 1.00 98.06 90 LEU A CA 1
ATOM 644 C C . LEU A 1 90 ? 3.567 -16.146 -1.386 1.00 98.06 90 LEU A C 1
ATOM 646 O O . LEU A 1 90 ? 2.653 -15.832 -2.141 1.00 98.06 90 LEU A O 1
ATOM 650 N N . GLU A 1 91 ? 3.324 -16.561 -0.139 1.00 97.81 91 GLU A N 1
ATOM 651 C CA . GLU A 1 91 ? 1.962 -16.582 0.422 1.00 97.81 91 GLU A CA 1
ATOM 652 C C . GLU A 1 91 ? 1.462 -15.162 0.718 1.00 97.81 91 GLU A C 1
ATOM 654 O O . GLU A 1 91 ? 0.304 -14.840 0.461 1.00 97.81 91 GLU A O 1
ATOM 659 N N . ALA A 1 92 ? 2.350 -14.279 1.183 1.00 98.25 92 ALA A N 1
ATOM 660 C CA . ALA A 1 92 ? 2.049 -12.864 1.346 1.00 98.25 92 ALA A CA 1
ATOM 661 C C . ALA A 1 92 ? 1.725 -12.205 -0.002 1.00 98.25 92 ALA A C 1
ATOM 663 O O . ALA A 1 92 ? 0.771 -11.437 -0.083 1.00 98.25 92 ALA A O 1
ATOM 664 N N . LEU A 1 93 ? 2.443 -12.561 -1.071 1.00 98.50 93 LEU A N 1
ATOM 665 C CA . LEU A 1 93 ? 2.175 -12.058 -2.416 1.00 98.50 93 LEU A CA 1
ATOM 666 C C . LEU A 1 93 ? 0.779 -12.453 -2.920 1.00 98.50 93 LEU A C 1
ATOM 668 O O . LEU A 1 93 ? 0.122 -11.629 -3.545 1.00 98.50 93 LEU A O 1
ATOM 672 N N . LYS A 1 94 ? 0.267 -13.648 -2.581 1.00 97.81 94 LYS A N 1
ATOM 673 C CA . LYS A 1 94 ? -1.134 -14.021 -2.876 1.00 97.81 94 LYS A CA 1
ATOM 674 C C . LYS A 1 94 ? -2.138 -13.131 -2.143 1.00 97.81 94 LYS A C 1
ATOM 676 O O . LYS A 1 94 ? -3.173 -12.789 -2.706 1.00 97.81 94 LYS A O 1
ATOM 681 N N . ALA A 1 95 ? -1.854 -12.754 -0.896 1.00 98.31 95 ALA A N 1
ATOM 682 C CA . ALA A 1 95 ? -2.712 -11.829 -0.157 1.00 98.31 95 ALA A CA 1
ATOM 683 C C . ALA A 1 95 ? -2.674 -10.416 -0.763 1.00 98.31 95 ALA A C 1
ATOM 685 O O . ALA A 1 95 ? -3.723 -9.799 -0.944 1.00 98.31 95 ALA A O 1
ATOM 686 N N . ILE A 1 96 ? -1.486 -9.936 -1.150 1.00 98.50 96 ILE A N 1
ATOM 687 C CA . ILE A 1 96 ? -1.321 -8.668 -1.876 1.00 98.50 96 ILE A CA 1
ATOM 688 C C . ILE A 1 96 ? -2.069 -8.699 -3.212 1.00 98.50 96 ILE A C 1
ATOM 690 O O . ILE A 1 96 ? -2.769 -7.742 -3.526 1.00 98.50 96 ILE A O 1
ATOM 694 N N . ASP A 1 97 ? -2.012 -9.806 -3.954 1.00 98.69 97 ASP A N 1
ATOM 695 C CA . ASP A 1 97 ? -2.769 -9.983 -5.196 1.00 98.69 97 ASP A CA 1
ATOM 696 C C . ASP A 1 97 ? -4.276 -9.783 -4.983 1.00 98.69 97 ASP A C 1
ATOM 698 O O . ASP A 1 97 ? -4.925 -9.059 -5.734 1.00 98.69 97 ASP A O 1
ATOM 702 N N . LYS A 1 98 ? -4.840 -10.328 -3.895 1.00 98.62 98 LYS A N 1
ATOM 703 C CA . LYS A 1 98 ? -6.258 -10.115 -3.555 1.00 98.62 98 LYS A CA 1
ATOM 704 C C . LYS A 1 98 ? -6.574 -8.679 -3.161 1.00 98.62 98 LYS A C 1
ATOM 706 O O . LYS A 1 98 ? -7.650 -8.189 -3.504 1.00 98.62 98 LYS A O 1
ATOM 711 N N . MET A 1 99 ? -5.648 -7.982 -2.504 1.00 98.56 99 MET A N 1
ATOM 712 C CA . MET A 1 99 ? -5.802 -6.552 -2.219 1.00 98.56 99 MET A CA 1
ATOM 713 C C . MET A 1 99 ? -5.772 -5.717 -3.505 1.00 98.56 99 MET A C 1
ATOM 715 O O . MET A 1 99 ? -6.603 -4.826 -3.661 1.00 98.56 99 MET A O 1
ATOM 719 N N . ILE A 1 100 ? -4.875 -6.032 -4.445 1.00 98.62 100 ILE A N 1
ATOM 720 C CA . ILE A 1 100 ? -4.789 -5.383 -5.762 1.00 98.62 100 ILE A CA 1
ATOM 721 C C . ILE A 1 100 ? -6.073 -5.634 -6.561 1.00 98.62 100 ILE A C 1
ATOM 723 O O . ILE A 1 100 ? -6.669 -4.696 -7.087 1.00 98.62 100 ILE A O 1
ATOM 727 N N . GLU A 1 101 ? -6.544 -6.882 -6.599 1.00 97.69 101 GLU A N 1
ATOM 728 C CA . GLU A 1 101 ? -7.768 -7.281 -7.298 1.00 97.69 101 GLU A CA 1
ATOM 729 C C . GLU A 1 101 ? -9.021 -6.589 -6.721 1.00 97.69 101 GLU A C 1
ATOM 731 O O . GLU A 1 101 ? -9.943 -6.233 -7.462 1.00 97.69 101 GLU A O 1
ATOM 736 N N . MET A 1 102 ? -9.069 -6.386 -5.398 1.00 98.12 102 MET A N 1
ATOM 737 C CA . MET A 1 102 ? -10.109 -5.596 -4.733 1.00 98.12 102 MET A CA 1
ATOM 738 C C . MET A 1 102 ? -9.977 -4.104 -5.062 1.00 98.12 102 MET A C 1
ATOM 740 O O . MET A 1 102 ? -10.975 -3.475 -5.404 1.00 98.12 102 MET A O 1
ATOM 744 N N . GLY A 1 103 ? -8.764 -3.549 -5.004 1.00 97.25 103 GLY A N 1
ATOM 745 C CA . GLY A 1 103 ? -8.491 -2.144 -5.309 1.00 97.25 103 GLY A CA 1
ATOM 746 C C . GLY A 1 103 ? -8.863 -1.767 -6.743 1.00 97.25 103 GLY A C 1
ATOM 747 O O . GLY A 1 103 ? -9.532 -0.763 -6.952 1.00 97.25 103 GLY A O 1
ATOM 748 N N . ALA A 1 104 ? -8.532 -2.608 -7.725 1.00 97.44 104 ALA A N 1
ATOM 749 C CA . ALA A 1 104 ? -8.924 -2.399 -9.120 1.00 97.44 104 ALA A CA 1
ATOM 750 C C . ALA A 1 104 ? -10.450 -2.454 -9.332 1.00 97.44 104 ALA A C 1
ATOM 752 O O . ALA A 1 104 ? -10.986 -1.825 -10.244 1.00 97.44 104 ALA A O 1
ATOM 753 N N . ALA A 1 105 ? -11.173 -3.210 -8.502 1.00 97.12 105 ALA A N 1
ATOM 754 C CA . ALA A 1 105 ? -12.626 -3.310 -8.592 1.00 97.12 105 ALA A CA 1
ATOM 755 C C . ALA A 1 105 ? -13.362 -2.141 -7.915 1.00 97.12 105 ALA A C 1
ATOM 757 O O . ALA A 1 105 ? -14.519 -1.898 -8.269 1.00 97.12 105 ALA A O 1
ATOM 758 N N . ALA A 1 106 ? -12.722 -1.457 -6.963 1.00 96.62 106 ALA A N 1
ATOM 759 C CA . ALA A 1 106 ? -13.318 -0.370 -6.192 1.00 96.62 106 ALA A CA 1
ATOM 760 C C . ALA A 1 106 ? -13.602 0.870 -7.047 1.00 96.62 106 ALA A C 1
ATOM 762 O O . ALA A 1 106 ? -12.992 1.080 -8.097 1.00 96.62 106 ALA A O 1
ATOM 763 N N . ASP A 1 107 ? -14.530 1.707 -6.581 1.00 96.75 107 ASP A N 1
ATOM 764 C CA . ASP A 1 107 ? -14.811 2.995 -7.218 1.00 96.75 107 ASP A CA 1
ATOM 765 C C . ASP A 1 107 ? -13.585 3.928 -7.084 1.00 96.75 107 ASP A C 1
ATOM 767 O O . ASP A 1 107 ? -13.192 4.267 -5.958 1.00 96.75 107 ASP A O 1
ATOM 771 N N . PRO A 1 108 ? -12.982 4.389 -8.200 1.00 96.06 108 PRO A N 1
ATOM 772 C CA . PRO A 1 108 ? -11.796 5.242 -8.153 1.00 96.06 108 PRO A CA 1
ATOM 773 C C . PRO A 1 108 ? -12.012 6.568 -7.413 1.00 96.06 108 PRO A C 1
ATOM 775 O O . PRO A 1 108 ? -11.079 7.091 -6.801 1.00 96.06 108 PRO A O 1
ATOM 778 N N . LYS A 1 109 ? -13.234 7.115 -7.426 1.00 97.06 109 LYS A N 1
ATOM 779 C CA . LYS A 1 109 ? -13.559 8.343 -6.695 1.00 97.06 109 LYS A CA 1
ATOM 780 C C . LYS A 1 109 ? -13.528 8.102 -5.187 1.00 97.06 109 LYS A C 1
ATOM 782 O O . LYS A 1 109 ? -12.989 8.926 -4.455 1.00 97.06 109 LYS A O 1
ATOM 787 N N . LEU A 1 110 ? -14.046 6.964 -4.728 1.00 97.88 110 LEU A N 1
ATOM 788 C CA . LEU A 1 110 ? -14.038 6.611 -3.306 1.00 97.88 110 LEU A CA 1
ATOM 789 C C . LEU A 1 110 ? -12.625 6.284 -2.806 1.00 97.88 110 LEU A C 1
ATOM 791 O O . LEU A 1 110 ? -12.278 6.647 -1.683 1.00 97.88 110 LEU A O 1
ATOM 795 N N . LEU A 1 111 ? -11.781 5.665 -3.644 1.00 97.69 111 LEU A N 1
ATOM 796 C CA . LEU A 1 111 ? -10.352 5.490 -3.346 1.00 97.69 111 LEU A CA 1
ATOM 797 C C . LEU A 1 111 ? -9.645 6.836 -3.153 1.00 97.69 111 LEU A C 1
ATOM 799 O O . LEU A 1 111 ? -8.912 7.013 -2.178 1.00 97.69 111 LEU A O 1
ATOM 803 N N . LYS A 1 112 ? -9.906 7.797 -4.044 1.00 97.88 112 LYS A N 1
ATOM 804 C CA . LYS A 1 112 ? -9.397 9.165 -3.919 1.00 97.88 112 LYS A CA 1
ATOM 805 C C . LYS A 1 112 ? -9.870 9.836 -2.627 1.00 97.88 112 LYS A C 1
ATOM 807 O O . LYS A 1 112 ? -9.043 10.347 -1.878 1.00 97.88 112 LYS A O 1
ATOM 812 N N . GLU A 1 113 ? -11.170 9.811 -2.342 1.00 97.56 113 GLU A N 1
ATOM 813 C CA . GLU A 1 113 ? -11.741 10.422 -1.133 1.00 97.56 113 GLU A CA 1
ATOM 814 C C . GLU A 1 113 ? -11.148 9.812 0.148 1.00 97.56 113 GLU A C 1
ATOM 816 O O . GLU A 1 113 ? -10.846 10.528 1.104 1.00 97.56 113 GLU A O 1
ATOM 821 N N . ALA A 1 114 ? -10.912 8.498 0.173 1.00 97.81 114 ALA A N 1
ATOM 822 C CA . ALA A 1 114 ? -10.243 7.864 1.301 1.00 97.81 114 ALA A CA 1
ATOM 823 C C . ALA A 1 114 ? -8.773 8.277 1.421 1.00 97.81 114 ALA A C 1
ATOM 825 O O . ALA A 1 114 ? -8.308 8.492 2.539 1.00 97.81 114 ALA A O 1
ATOM 826 N N . ALA A 1 115 ? -8.038 8.419 0.314 1.00 98.25 115 ALA A N 1
ATOM 827 C CA . ALA A 1 115 ? -6.670 8.934 0.344 1.00 98.25 115 ALA A CA 1
ATOM 828 C C . ALA A 1 115 ? -6.626 10.367 0.911 1.00 98.25 115 ALA A C 1
ATOM 830 O O . ALA A 1 115 ? -5.820 10.658 1.795 1.00 98.25 115 ALA A O 1
ATOM 831 N N . GLU A 1 116 ? -7.549 11.237 0.493 1.00 98.25 116 GLU A N 1
ATOM 832 C CA . GLU A 1 116 ? -7.694 12.596 1.035 1.00 98.25 116 GLU A CA 1
ATOM 833 C C . GLU A 1 116 ? -8.046 12.587 2.533 1.00 98.25 116 GLU A C 1
ATOM 835 O O . GLU A 1 116 ? -7.485 13.371 3.305 1.00 98.25 116 GLU A O 1
ATOM 840 N N . ALA A 1 117 ? -8.910 11.667 2.977 1.00 98.50 117 ALA A N 1
ATOM 841 C CA . ALA A 1 117 ? -9.238 11.499 4.392 1.00 98.50 117 ALA A CA 1
ATOM 842 C C . ALA A 1 117 ? -8.020 11.068 5.229 1.00 98.50 117 ALA A C 1
ATOM 844 O O . ALA A 1 117 ? -7.808 11.607 6.315 1.00 98.50 117 ALA A O 1
ATOM 845 N N . HIS A 1 118 ? -7.184 10.151 4.724 1.00 98.75 118 HIS A N 1
ATOM 846 C CA . HIS A 1 118 ? -5.948 9.748 5.406 1.00 98.75 118 HIS A CA 1
ATOM 847 C C . HIS A 1 118 ? -4.927 10.890 5.459 1.00 98.75 118 HIS A C 1
ATOM 849 O O . HIS A 1 118 ? -4.364 11.140 6.523 1.00 98.75 118 HIS A O 1
ATOM 855 N N . HIS A 1 119 ? -4.732 11.623 4.358 1.00 98.50 119 HIS A N 1
ATOM 856 C CA . HIS A 1 119 ? -3.882 12.819 4.338 1.00 98.50 119 HIS A CA 1
ATOM 857 C C . HIS A 1 119 ? -4.326 13.838 5.401 1.00 98.50 119 HIS A C 1
ATOM 859 O O . HIS A 1 119 ? -3.525 14.319 6.207 1.00 98.50 119 HIS A O 1
ATOM 865 N N . LYS A 1 120 ? -5.634 14.116 5.473 1.00 98.62 120 LYS A N 1
ATOM 866 C CA . LYS A 1 120 ? -6.198 15.010 6.489 1.00 98.62 120 LYS A CA 1
ATOM 867 C C . LYS A 1 120 ? -5.962 14.485 7.911 1.00 98.62 120 LYS A C 1
ATOM 869 O O . LYS A 1 120 ? -5.578 15.263 8.785 1.00 98.62 120 LYS A O 1
ATOM 874 N N . ALA A 1 121 ? -6.164 13.188 8.140 1.00 98.56 121 ALA A N 1
ATOM 875 C CA . ALA A 1 121 ? -5.963 12.551 9.440 1.00 98.56 121 ALA A CA 1
ATOM 876 C C . ALA A 1 121 ? -4.514 12.679 9.931 1.00 98.56 121 ALA A C 1
ATOM 878 O O . ALA A 1 121 ? -4.292 13.059 11.084 1.00 98.56 121 ALA A O 1
ATOM 879 N N . ILE A 1 122 ? -3.534 12.476 9.041 1.00 98.62 122 ILE A N 1
ATOM 880 C CA . ILE A 1 122 ? -2.104 12.667 9.337 1.00 98.62 122 ILE A CA 1
ATOM 881 C C . ILE A 1 122 ? -1.838 14.079 9.878 1.00 98.62 122 ILE A C 1
ATOM 883 O O . ILE A 1 122 ? -1.094 14.240 10.847 1.00 98.62 122 ILE A O 1
ATOM 887 N N . GLY A 1 123 ? -2.504 15.097 9.325 1.00 98.31 123 GLY A N 1
ATOM 888 C CA . GLY A 1 123 ? -2.392 16.488 9.774 1.00 98.31 123 GLY A CA 1
ATOM 889 C C . GLY A 1 123 ? -2.913 16.766 11.191 1.00 98.31 123 GLY A C 1
ATOM 890 O O . GLY A 1 123 ? -2.624 17.828 11.740 1.00 98.31 123 GLY A O 1
ATOM 891 N N . SER A 1 124 ? -3.658 15.838 11.797 1.00 98.56 124 SER A N 1
ATOM 892 C CA . SER A 1 124 ? -4.245 15.990 13.137 1.00 98.56 124 SER A CA 1
ATOM 893 C C . SER A 1 124 ? -3.635 15.068 14.199 1.00 98.56 124 SER A C 1
ATOM 895 O O . SER A 1 124 ? -4.110 15.037 15.339 1.00 98.56 124 SER A O 1
ATOM 897 N N . ILE A 1 125 ? -2.593 14.310 13.839 1.00 98.44 125 ILE A N 1
ATOM 898 C CA . ILE A 1 125 ? -1.907 13.397 14.754 1.00 98.44 125 ILE A CA 1
ATOM 899 C C . ILE A 1 125 ? -1.361 14.156 15.966 1.00 98.44 125 ILE A C 1
ATOM 901 O O . ILE A 1 125 ? -0.704 15.190 15.840 1.00 98.44 125 ILE A O 1
ATOM 905 N N . SER A 1 126 ? -1.612 13.614 17.157 1.00 96.88 126 SER A N 1
ATOM 906 C CA . SER A 1 126 ? -1.146 14.194 18.414 1.00 96.88 126 SER A CA 1
ATOM 907 C C . SER A 1 126 ? -0.912 13.135 19.496 1.00 96.88 126 SER A C 1
ATOM 909 O O . SER A 1 126 ? -1.316 11.977 19.378 1.00 96.88 126 SER A O 1
ATOM 911 N N . GLY A 1 127 ? -0.246 13.547 20.578 1.00 96.31 127 GLY A N 1
ATOM 912 C CA . GLY A 1 127 ? 0.058 12.680 21.715 1.00 96.31 127 GLY A CA 1
ATOM 913 C C . GLY A 1 127 ? 1.181 11.663 21.448 1.00 96.31 127 GLY A C 1
ATOM 914 O O . GLY A 1 127 ? 1.677 11.546 20.328 1.00 96.31 127 GLY A O 1
ATOM 915 N N . PRO A 1 128 ? 1.609 10.926 22.488 1.00 96.25 128 PRO A N 1
ATOM 916 C CA . PRO A 1 128 ? 2.754 10.014 22.401 1.00 96.25 128 PRO A CA 1
ATOM 917 C C . PRO A 1 128 ? 2.486 8.787 21.519 1.00 96.25 128 PRO A C 1
ATOM 919 O O . PRO A 1 128 ? 3.409 8.247 20.918 1.00 96.25 128 PRO A O 1
ATOM 922 N N . ASN A 1 129 ? 1.219 8.388 21.401 1.00 97.69 129 ASN A N 1
ATOM 923 C CA . ASN A 1 129 ? 0.804 7.196 20.668 1.00 97.69 129 ASN A CA 1
ATOM 924 C C . ASN A 1 129 ? 0.570 7.452 19.171 1.00 97.69 129 ASN A C 1
ATOM 926 O O . ASN A 1 129 ? 0.275 6.513 18.445 1.00 97.69 129 ASN A O 1
ATOM 930 N N . GLY A 1 130 ? 0.679 8.700 18.694 1.00 97.62 130 GLY A N 1
ATOM 931 C CA . GLY A 1 130 ? 0.526 9.015 17.269 1.00 97.62 130 GLY A CA 1
ATOM 932 C C . GLY A 1 130 ? -0.907 8.877 16.733 1.00 97.62 130 GLY A C 1
ATOM 933 O O . GLY A 1 130 ? -1.093 8.600 15.553 1.00 97.62 130 GLY A O 1
ATOM 934 N N . VAL A 1 131 ? -1.923 9.063 17.579 1.00 98.12 131 VAL A N 1
ATOM 935 C CA . VAL A 1 131 ? -3.334 8.941 17.182 1.00 98.12 131 VAL A CA 1
ATOM 936 C C . VAL A 1 131 ? -3.837 10.227 16.506 1.00 98.12 131 VAL A C 1
ATOM 938 O O . VAL A 1 131 ? -3.512 11.338 16.929 1.00 98.12 131 VAL A O 1
ATOM 941 N N . THR A 1 132 ? -4.643 10.075 15.453 1.00 98.38 132 THR A N 1
ATOM 942 C CA . THR A 1 132 ? -5.370 11.168 14.776 1.00 98.38 132 THR A CA 1
ATOM 943 C C . THR A 1 132 ? -6.502 11.730 15.647 1.00 98.38 132 THR A C 1
ATOM 945 O O . THR A 1 132 ? -6.883 11.119 16.643 1.00 98.38 132 THR A O 1
ATOM 948 N N . SER A 1 133 ? -7.092 12.869 15.272 1.00 98.81 133 SER A N 1
ATOM 949 C CA . SER A 1 133 ? -8.274 13.418 15.945 1.00 98.81 133 SER A CA 1
ATOM 950 C C . SER A 1 133 ? -9.501 12.500 15.839 1.00 98.81 133 SER A C 1
ATOM 952 O O . SER A 1 133 ? -9.637 11.720 14.895 1.00 98.81 133 SER A O 1
ATOM 954 N N . ARG A 1 134 ? -10.457 12.643 16.770 1.00 98.44 134 ARG A N 1
ATOM 955 C CA . ARG A 1 134 ? -11.721 11.882 16.750 1.00 98.44 134 ARG A CA 1
ATOM 956 C C . ARG A 1 134 ? -12.514 12.102 15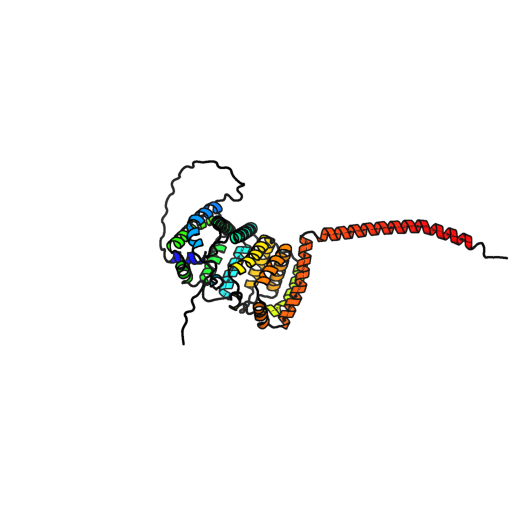.463 1.00 98.44 134 ARG A C 1
ATOM 958 O O . ARG A 1 134 ? -13.043 11.151 14.903 1.00 98.44 134 ARG A O 1
ATOM 965 N N . ALA A 1 135 ? -12.595 13.346 14.999 1.00 98.56 135 ALA A N 1
ATOM 966 C CA . ALA A 1 135 ? -13.325 13.667 13.777 1.00 98.56 135 ALA A CA 1
ATOM 967 C C . ALA A 1 135 ? -12.680 13.004 12.550 1.00 98.56 135 ALA A C 1
ATOM 969 O O . ALA A 1 135 ? -13.383 12.486 11.686 1.00 98.56 135 ALA A O 1
ATOM 970 N N . ASP A 1 136 ? -11.347 12.982 12.498 1.00 98.56 136 ASP A N 1
ATOM 971 C CA . ASP A 1 136 ? -10.610 12.365 11.397 1.00 98.56 136 ASP A CA 1
ATOM 972 C C . ASP A 1 136 ? -10.635 10.834 11.452 1.00 98.56 136 ASP A C 1
ATOM 974 O O . ASP A 1 136 ? -10.709 10.188 10.410 1.00 98.56 136 ASP A O 1
ATOM 978 N N . TRP A 1 137 ? -10.670 10.244 12.651 1.00 98.62 137 TRP A N 1
ATOM 979 C CA . TRP A 1 137 ? -10.913 8.812 12.836 1.00 98.62 137 TRP A CA 1
ATOM 980 C C . TRP A 1 137 ? -12.261 8.381 12.237 1.00 98.62 137 TRP A C 1
ATOM 982 O O . TRP A 1 137 ? -12.331 7.405 11.488 1.00 98.62 137 TRP A O 1
ATOM 992 N N . ASP A 1 138 ? -13.330 9.126 12.520 1.00 98.50 138 ASP A N 1
ATOM 993 C CA . ASP A 1 138 ? -14.667 8.834 11.991 1.00 98.50 138 ASP A CA 1
ATOM 994 C C . ASP A 1 138 ? -14.711 9.019 10.464 1.00 98.50 138 ASP A C 1
ATOM 996 O O . ASP A 1 138 ? -15.276 8.188 9.751 1.00 98.50 138 ASP A O 1
ATOM 1000 N N . ALA A 1 139 ? -14.070 10.075 9.948 1.00 98.44 139 ALA A N 1
ATOM 1001 C CA . ALA A 1 139 ? -14.006 10.360 8.515 1.00 98.44 139 ALA A CA 1
ATOM 1002 C C . ALA A 1 139 ? -13.269 9.264 7.728 1.00 98.44 139 ALA A C 1
ATOM 1004 O O . ALA A 1 139 ? -13.762 8.820 6.688 1.00 98.44 139 ALA A O 1
ATOM 1005 N N . VAL A 1 140 ? -12.128 8.787 8.239 1.00 98.75 140 VAL A N 1
ATOM 1006 C CA . VAL A 1 140 ? -11.369 7.684 7.631 1.00 98.75 140 VAL A CA 1
ATOM 1007 C C . VAL A 1 140 ? -12.198 6.399 7.612 1.00 98.75 140 VAL A C 1
ATOM 1009 O O . VAL A 1 140 ? -12.312 5.764 6.563 1.00 98.75 140 VAL A O 1
ATOM 1012 N N . ASN A 1 141 ? -12.842 6.042 8.727 1.00 98.62 141 ASN A N 1
ATOM 1013 C CA . ASN A 1 141 ? -13.687 4.846 8.791 1.00 98.62 141 ASN A CA 1
ATOM 1014 C C . ASN A 1 141 ? -14.876 4.916 7.823 1.00 98.62 141 ASN A C 1
ATOM 1016 O O . ASN A 1 141 ? -15.179 3.929 7.153 1.00 98.62 141 ASN A O 1
ATOM 1020 N N . ALA A 1 142 ? -15.518 6.081 7.697 1.00 98.56 142 ALA A N 1
ATOM 1021 C CA . ALA A 1 142 ? -16.592 6.280 6.730 1.00 98.56 142 ALA A CA 1
ATOM 1022 C C . ALA A 1 142 ? -16.098 6.094 5.286 1.00 98.56 142 ALA A C 1
ATOM 1024 O O . ALA A 1 142 ? -16.735 5.389 4.505 1.00 98.56 142 ALA A O 1
ATOM 1025 N N . ALA A 1 143 ? -14.954 6.689 4.931 1.00 98.56 143 ALA A N 1
ATOM 1026 C CA . ALA A 1 143 ? -14.394 6.584 3.585 1.00 98.56 143 ALA A CA 1
ATOM 1027 C C . ALA A 1 143 ? -14.010 5.135 3.232 1.00 98.56 143 ALA A C 1
ATOM 1029 O O . ALA A 1 143 ? -14.352 4.649 2.154 1.00 98.56 143 ALA A O 1
ATOM 1030 N N . ILE A 1 144 ? -13.394 4.403 4.169 1.00 98.38 144 ILE A N 1
ATOM 1031 C CA . ILE A 1 144 ? -13.092 2.973 4.001 1.00 98.38 144 ILE A CA 1
ATOM 1032 C C . ILE A 1 144 ? -14.380 2.152 3.864 1.00 98.38 144 ILE A C 1
ATOM 1034 O O . ILE A 1 144 ? -14.467 1.302 2.980 1.00 98.38 144 ILE A O 1
ATOM 1038 N N . GLY A 1 145 ? -15.403 2.420 4.683 1.00 98.38 145 GLY A N 1
ATOM 1039 C CA . GLY A 1 145 ? -16.701 1.751 4.571 1.00 98.38 145 GLY A CA 1
ATOM 1040 C C . GLY A 1 145 ? -17.322 1.904 3.181 1.00 98.38 145 GLY A C 1
ATOM 1041 O O . GLY A 1 145 ? -17.809 0.927 2.615 1.00 98.38 145 GLY A O 1
ATOM 1042 N N . ARG A 1 146 ? -17.232 3.099 2.584 1.00 98.56 146 ARG A N 1
ATOM 1043 C CA . ARG A 1 146 ? -17.702 3.352 1.212 1.00 98.56 146 ARG A CA 1
ATOM 1044 C C . ARG A 1 146 ? -16.891 2.585 0.166 1.00 98.56 146 ARG A C 1
ATOM 1046 O O . ARG A 1 146 ? -17.488 2.007 -0.738 1.00 98.56 146 ARG A O 1
ATOM 1053 N N . ILE A 1 147 ? -15.563 2.500 0.306 1.00 98.19 147 ILE A N 1
ATOM 1054 C CA . ILE A 1 147 ? -14.732 1.655 -0.573 1.00 98.19 147 ILE A CA 1
ATOM 1055 C C . ILE A 1 147 ? -15.191 0.197 -0.504 1.00 98.19 147 ILE A C 1
ATOM 1057 O O . ILE A 1 147 ? -15.398 -0.430 -1.542 1.00 98.19 147 ILE A O 1
ATOM 1061 N N . VAL A 1 148 ? -15.383 -0.342 0.702 1.00 98.31 148 VAL A N 1
ATOM 1062 C CA . VAL A 1 148 ? -15.815 -1.735 0.897 1.00 98.31 148 VAL A CA 1
ATOM 1063 C C . VAL A 1 148 ? -17.199 -1.973 0.287 1.00 98.31 148 VAL A C 1
ATOM 1065 O O . VAL A 1 148 ? -17.406 -2.994 -0.368 1.00 98.31 148 VAL A O 1
ATOM 1068 N N . ALA A 1 149 ? -18.124 -1.023 0.434 1.00 97.88 149 ALA A N 1
ATOM 1069 C CA . ALA A 1 149 ? -19.435 -1.078 -0.207 1.00 97.88 149 ALA A CA 1
ATOM 1070 C C . ALA A 1 149 ? -19.348 -1.028 -1.749 1.00 97.88 149 ALA A C 1
ATOM 1072 O O . ALA A 1 149 ? -20.188 -1.596 -2.438 1.00 97.88 149 ALA A O 1
ATOM 1073 N N . SER A 1 150 ? -18.309 -0.414 -2.318 1.00 98.12 150 SER A N 1
ATOM 1074 C CA . SER A 1 150 ? -18.136 -0.304 -3.776 1.00 98.12 150 SER A CA 1
ATOM 1075 C C . SER A 1 150 ? -17.593 -1.558 -4.469 1.00 98.12 150 SER A C 1
ATOM 1077 O O . SER A 1 150 ? -17.468 -1.570 -5.693 1.00 98.12 150 SER A O 1
ATOM 1079 N N . VAL A 1 151 ? -17.284 -2.624 -3.723 1.00 96.88 151 VAL A N 1
ATOM 1080 C CA . VAL A 1 151 ? -16.796 -3.895 -4.281 1.00 96.88 151 VAL A CA 1
ATOM 1081 C C . VAL A 1 151 ? -17.680 -5.077 -3.877 1.00 96.88 151 VAL A C 1
ATOM 1083 O O . VAL A 1 151 ? -18.261 -5.057 -2.795 1.00 96.88 151 VAL A O 1
ATOM 1086 N N . PRO A 1 152 ? -17.742 -6.159 -4.678 1.00 97.38 152 PRO A N 1
ATOM 1087 C CA . PRO A 1 152 ? -18.447 -7.372 -4.279 1.00 97.38 152 PRO A CA 1
ATOM 1088 C C . PRO A 1 152 ? -17.879 -7.996 -3.004 1.00 97.38 152 PRO A C 1
ATOM 1090 O O . PRO A 1 152 ? -16.661 -8.162 -2.875 1.00 97.38 152 PRO A O 1
ATOM 1093 N N . LYS A 1 153 ? -18.771 -8.473 -2.125 1.00 95.94 153 LYS A N 1
ATOM 1094 C CA . LYS A 1 153 ? -18.430 -9.162 -0.866 1.00 95.94 153 LYS A CA 1
ATOM 1095 C C . LYS A 1 153 ? -17.366 -10.249 -1.033 1.00 95.94 153 LYS A C 1
ATOM 1097 O O . LYS A 1 153 ? -16.474 -10.375 -0.200 1.00 95.94 153 LYS A O 1
ATOM 1102 N N . ALA A 1 154 ? -17.427 -11.010 -2.126 1.00 97.44 154 ALA A N 1
ATOM 1103 C CA . ALA A 1 154 ? -16.476 -12.084 -2.409 1.00 97.44 154 ALA A CA 1
ATOM 1104 C C . ALA A 1 154 ? -15.016 -11.597 -2.482 1.00 97.44 154 ALA A C 1
ATOM 1106 O O . ALA A 1 154 ? -14.127 -12.291 -1.997 1.00 97.44 154 ALA A O 1
ATOM 1107 N N . LYS A 1 155 ? -14.758 -10.397 -3.024 1.00 96.88 155 LYS A N 1
ATOM 1108 C CA . LYS A 1 155 ? -13.399 -9.830 -3.079 1.00 96.88 155 LYS A CA 1
ATOM 1109 C C . LYS A 1 155 ? -12.904 -9.425 -1.692 1.00 96.88 155 LYS A C 1
ATOM 1111 O O . LYS A 1 155 ? -11.757 -9.694 -1.354 1.00 96.88 155 LYS A O 1
ATOM 1116 N N . VAL A 1 156 ? -13.790 -8.865 -0.865 1.00 98.12 156 VAL A N 1
ATOM 1117 C CA . VAL A 1 156 ? -13.487 -8.527 0.537 1.00 98.12 156 VAL A CA 1
ATOM 1118 C C . VAL A 1 156 ? -13.131 -9.786 1.331 1.00 98.12 156 VAL A C 1
ATOM 1120 O O . VAL A 1 156 ? -12.124 -9.811 2.037 1.00 98.12 156 VAL A O 1
ATOM 1123 N N . MET A 1 157 ? -13.912 -10.858 1.171 1.00 97.81 157 MET A N 1
ATOM 1124 C CA . MET A 1 157 ? -13.642 -12.131 1.844 1.00 97.81 157 MET A CA 1
ATOM 1125 C C . MET A 1 157 ? -12.359 -12.799 1.342 1.00 97.81 157 MET A C 1
ATOM 1127 O O . MET A 1 157 ? -11.599 -13.311 2.152 1.00 97.81 157 MET A O 1
ATOM 1131 N N . ALA A 1 158 ? -12.046 -12.716 0.045 1.00 97.75 158 ALA A N 1
ATOM 1132 C CA . ALA A 1 158 ? -10.785 -13.234 -0.488 1.00 97.75 158 ALA A CA 1
ATOM 1133 C C . ALA A 1 158 ? -9.554 -12.543 0.134 1.00 97.75 158 ALA A C 1
ATOM 1135 O O . ALA A 1 158 ? -8.552 -13.203 0.422 1.00 97.75 158 ALA A O 1
ATOM 1136 N N . VAL A 1 159 ? -9.627 -11.231 0.392 1.00 98.50 159 VAL A N 1
ATOM 1137 C CA . VAL A 1 159 ? -8.591 -10.512 1.154 1.00 98.50 159 VAL A CA 1
ATOM 1138 C C . VAL A 1 159 ? -8.531 -11.020 2.595 1.00 98.50 159 VAL A C 1
ATOM 1140 O O . VAL A 1 159 ? -7.454 -11.362 3.077 1.00 98.50 159 VAL A O 1
ATOM 1143 N N . TYR A 1 160 ? -9.674 -11.118 3.279 1.00 97.19 160 TYR A N 1
ATOM 1144 C CA . TYR A 1 160 ? -9.735 -11.606 4.660 1.00 97.19 160 TYR A CA 1
ATOM 1145 C C . TYR A 1 160 ? -9.128 -13.012 4.818 1.00 97.19 160 TYR A C 1
ATOM 1147 O O . TYR A 1 160 ? -8.289 -13.234 5.696 1.00 97.19 160 TYR A O 1
ATOM 1155 N N . ASP A 1 161 ? -9.503 -13.944 3.943 1.00 97.94 161 ASP A N 1
ATOM 1156 C CA . ASP A 1 161 ? -9.060 -15.337 3.992 1.00 97.94 161 ASP A CA 1
ATOM 1157 C C . ASP A 1 161 ? -7.557 -15.460 3.696 1.00 97.94 161 ASP A C 1
ATOM 1159 O O . ASP A 1 161 ? -6.829 -16.150 4.414 1.00 97.94 161 ASP A O 1
ATOM 1163 N N . SER A 1 162 ? -7.064 -14.743 2.680 1.00 98.19 162 SER A N 1
ATOM 1164 C CA . SER A 1 162 ? -5.643 -14.770 2.305 1.00 98.19 162 SER A CA 1
ATOM 1165 C C . SER A 1 162 ? -4.735 -14.123 3.357 1.00 98.19 162 SER A C 1
ATOM 1167 O O . SER A 1 162 ? -3.671 -14.664 3.659 1.00 98.19 162 SER A O 1
ATOM 1169 N N . VAL A 1 163 ? -5.161 -13.025 3.992 1.00 97.88 163 VAL A N 1
ATOM 1170 C CA . VAL A 1 163 ? -4.429 -12.415 5.118 1.00 97.88 163 VAL A CA 1
ATOM 1171 C C . VAL A 1 163 ? -4.457 -13.321 6.349 1.00 97.88 163 VAL A C 1
ATOM 1173 O O . VAL A 1 163 ? -3.448 -13.461 7.045 1.00 97.88 163 VAL A O 1
ATOM 1176 N N . THR A 1 164 ? -5.586 -13.984 6.611 1.00 97.25 164 THR A N 1
ATOM 1177 C CA . THR A 1 164 ? -5.698 -14.948 7.713 1.00 97.25 164 THR A CA 1
ATOM 1178 C C . THR A 1 164 ? -4.707 -16.100 7.546 1.00 97.25 164 THR A C 1
ATOM 1180 O O . THR A 1 164 ? -4.086 -16.507 8.524 1.00 97.25 164 THR A O 1
ATOM 1183 N N . ALA A 1 165 ? -4.492 -16.582 6.318 1.00 97.06 165 ALA A N 1
ATOM 1184 C CA . ALA A 1 165 ? -3.566 -17.680 6.036 1.00 97.06 165 ALA A CA 1
ATOM 1185 C C . ALA A 1 165 ? -2.094 -17.369 6.380 1.00 97.06 165 ALA A C 1
ATOM 1187 O O . ALA A 1 165 ? -1.332 -18.283 6.693 1.00 97.06 165 ALA A O 1
ATOM 1188 N N . ILE A 1 166 ? -1.692 -16.094 6.356 1.00 97.69 166 ILE A N 1
ATOM 1189 C CA . ILE A 1 166 ? -0.322 -15.659 6.683 1.00 97.69 166 ILE A CA 1
ATOM 1190 C C . ILE A 1 166 ? -0.178 -15.089 8.099 1.00 97.69 166 ILE A C 1
ATOM 1192 O O . ILE A 1 166 ? 0.934 -14.745 8.505 1.00 97.69 166 ILE A O 1
ATOM 1196 N N . THR A 1 167 ? -1.279 -14.979 8.846 1.00 97.69 167 THR A N 1
ATOM 1197 C CA . THR A 1 167 ? -1.290 -14.390 10.186 1.00 97.69 167 THR A CA 1
ATOM 1198 C C . THR A 1 167 ? -1.132 -15.469 11.255 1.00 97.69 167 THR A C 1
ATOM 1200 O O . THR A 1 167 ? -1.935 -16.398 11.341 1.00 97.69 167 THR A O 1
ATOM 1203 N N . ASP A 1 168 ? -0.117 -15.337 12.109 1.00 97.62 168 ASP A N 1
ATOM 1204 C CA . ASP A 1 168 ? 0.064 -16.235 13.248 1.00 97.62 168 ASP A CA 1
ATOM 1205 C C . ASP A 1 168 ? -1.126 -16.100 14.229 1.00 97.62 168 ASP A C 1
ATOM 1207 O O . ASP A 1 168 ? -1.505 -14.980 14.593 1.00 97.62 168 ASP A O 1
ATOM 1211 N N . PRO A 1 169 ? -1.738 -17.212 14.689 1.00 96.81 169 PRO A N 1
ATOM 1212 C CA . PRO A 1 169 ? -2.900 -17.165 15.578 1.00 96.81 169 PRO A CA 1
ATOM 1213 C C . PRO A 1 169 ? -2.681 -16.426 16.908 1.00 96.81 169 PRO A C 1
ATOM 1215 O O . PRO A 1 169 ? -3.656 -16.035 17.547 1.00 96.81 169 PRO A O 1
ATOM 1218 N N . GLY A 1 170 ? -1.433 -16.240 17.346 1.00 97.06 170 GLY A N 1
ATOM 1219 C CA . GLY A 1 170 ? -1.081 -15.482 18.545 1.00 97.06 170 GLY A CA 1
ATOM 1220 C C . GLY A 1 170 ? -1.109 -13.961 18.361 1.00 97.06 170 GLY A C 1
ATOM 1221 O O . GLY A 1 170 ? -1.183 -13.238 19.357 1.00 97.06 170 GLY A O 1
ATOM 1222 N N . VAL A 1 171 ? -1.098 -13.457 17.121 1.00 97.31 171 VAL A N 1
ATOM 1223 C CA . VAL A 1 171 ? -1.061 -12.011 16.824 1.00 97.31 171 VAL A CA 1
ATOM 1224 C C . VAL A 1 171 ? -2.230 -11.246 17.443 1.00 97.31 171 VAL A C 1
ATOM 1226 O O . VAL A 1 171 ? -1.971 -10.245 18.114 1.00 97.31 171 VAL A O 1
ATOM 1229 N N . PRO A 1 172 ? -3.500 -11.681 17.313 1.00 95.69 172 PRO A N 1
ATOM 1230 C CA . PRO A 1 172 ? -4.625 -10.943 17.888 1.00 95.69 172 PRO A CA 1
ATOM 1231 C C . PRO A 1 172 ? -4.535 -10.828 19.413 1.00 95.69 172 PRO A C 1
ATOM 1233 O O . PRO A 1 172 ? -4.774 -9.759 19.974 1.00 95.69 172 PRO A O 1
ATOM 1236 N N . ALA A 1 173 ? -4.150 -11.918 20.088 1.00 96.88 173 ALA A N 1
ATOM 1237 C CA . ALA A 1 173 ? -3.992 -11.943 21.539 1.00 96.88 173 ALA A CA 1
ATOM 1238 C C . ALA A 1 173 ? -2.846 -11.029 21.992 1.00 96.88 173 ALA A C 1
ATOM 1240 O O . ALA A 1 173 ? -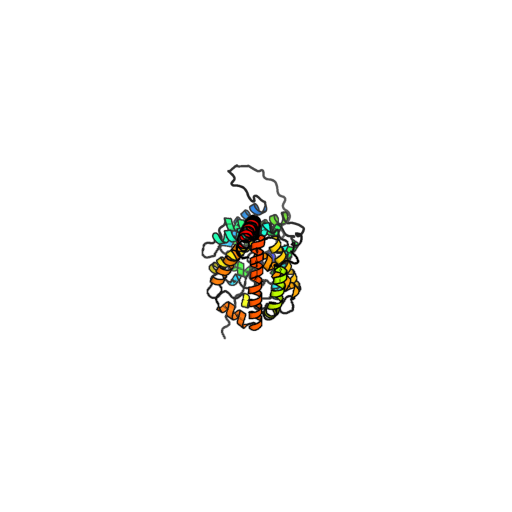2.991 -10.291 22.967 1.00 96.88 173 ALA A O 1
ATOM 1241 N N . TYR A 1 174 ? -1.732 -11.034 21.256 1.00 96.38 174 TYR A N 1
ATOM 1242 C CA . TYR A 1 174 ? -0.611 -10.146 21.524 1.00 96.38 174 TYR A CA 1
ATOM 1243 C C . TYR A 1 174 ? -0.996 -8.671 21.337 1.00 96.38 174 TYR A C 1
ATOM 1245 O O . TYR A 1 174 ? -0.784 -7.887 22.257 1.00 96.38 174 TYR A O 1
ATOM 1253 N N . MET A 1 175 ? -1.649 -8.297 20.230 1.00 97.44 175 MET A N 1
ATOM 1254 C CA . MET A 1 175 ? -2.123 -6.922 20.001 1.00 97.44 175 MET A CA 1
ATOM 1255 C C . MET A 1 175 ? -3.092 -6.457 21.094 1.00 97.44 175 MET A C 1
ATOM 1257 O O . MET A 1 175 ? -2.927 -5.369 21.639 1.00 97.44 175 MET A O 1
ATOM 1261 N N . LYS A 1 176 ? -4.052 -7.305 21.487 1.00 96.88 176 LYS A N 1
ATOM 1262 C CA . LYS A 1 176 ? -4.990 -7.001 22.578 1.00 96.88 176 LYS A CA 1
ATOM 1263 C C . LYS A 1 176 ? -4.288 -6.824 23.930 1.00 96.88 176 LYS A C 1
ATOM 1265 O O . LYS A 1 176 ? -4.755 -6.045 24.750 1.00 96.88 176 LYS A O 1
ATOM 1270 N N . SER A 1 177 ? -3.170 -7.513 24.172 1.00 98.06 177 SER A N 1
ATOM 1271 C CA . SER A 1 177 ? -2.421 -7.393 25.434 1.00 98.06 177 SER A CA 1
ATOM 1272 C C . SER A 1 177 ? -1.718 -6.043 25.630 1.00 98.06 177 SER A C 1
ATOM 1274 O O . SER A 1 177 ? -1.277 -5.751 26.739 1.00 98.06 177 SER A O 1
ATOM 1276 N N . LEU A 1 178 ? -1.603 -5.234 24.571 1.00 97.69 178 LEU A N 1
ATOM 1277 C CA . LEU A 1 178 ? -0.950 -3.921 24.596 1.00 97.69 178 LEU A CA 1
ATOM 1278 C C . LEU A 1 178 ? -1.923 -2.766 24.883 1.00 97.69 178 LEU A C 1
ATOM 1280 O O . LEU A 1 178 ? -1.493 -1.621 24.970 1.00 97.69 178 LEU A O 1
ATOM 1284 N N . VAL A 1 179 ? -3.216 -3.061 25.019 1.00 97.94 179 VAL A N 1
ATOM 1285 C CA . VAL A 1 179 ? -4.299 -2.084 25.188 1.00 97.94 179 VAL A CA 1
ATOM 1286 C C . VAL A 1 179 ? -5.254 -2.519 26.303 1.00 97.94 179 VAL A C 1
ATOM 1288 O O . VAL A 1 179 ? -5.104 -3.591 26.897 1.00 97.94 179 VAL A O 1
ATOM 1291 N N . ASN A 1 180 ? -6.278 -1.715 26.582 1.00 98.31 180 ASN A N 1
ATOM 1292 C CA . ASN A 1 180 ? -7.373 -2.112 27.447 1.00 98.31 180 ASN A CA 1
ATOM 1293 C C . ASN A 1 180 ? -8.256 -3.159 26.739 1.00 98.31 180 ASN A C 1
ATOM 1295 O O . ASN A 1 180 ? -8.865 -2.913 25.697 1.00 98.31 180 ASN A O 1
ATOM 1299 N N . GLY A 1 181 ? -8.325 -4.364 27.314 1.00 95.00 181 GLY A N 1
ATOM 1300 C CA . GLY A 1 181 ? -9.098 -5.479 26.757 1.00 95.00 181 GLY A CA 1
ATOM 1301 C C . GLY A 1 181 ? -10.586 -5.158 26.533 1.00 95.00 181 GLY A C 1
ATOM 1302 O O . GLY A 1 181 ? -11.068 -5.399 25.424 1.00 95.00 181 GLY A O 1
ATOM 1303 N N . PRO A 1 182 ? -11.303 -4.621 27.540 1.00 98.12 182 PRO A N 1
ATOM 1304 C CA . PRO A 1 182 ? -12.679 -4.148 27.384 1.00 98.12 182 PRO A CA 1
ATOM 1305 C C . PRO A 1 182 ? -12.886 -3.102 26.278 1.00 98.12 182 PRO A C 1
ATOM 1307 O O . PRO A 1 182 ? -13.846 -3.219 25.516 1.00 98.12 182 PRO A O 1
ATOM 1310 N N . ASP A 1 183 ? -12.000 -2.112 26.134 1.00 97.56 183 ASP A N 1
ATOM 1311 C CA . ASP A 1 183 ? -12.119 -1.123 25.052 1.00 97.56 183 ASP A CA 1
ATOM 1312 C C . ASP A 1 183 ? -11.902 -1.759 23.670 1.00 97.56 183 ASP A C 1
ATOM 1314 O O . ASP A 1 183 ? -12.627 -1.440 22.726 1.00 97.56 183 ASP A O 1
ATOM 1318 N N . ALA A 1 184 ? -10.981 -2.722 23.547 1.00 97.25 184 ALA A N 1
ATOM 1319 C CA . ALA A 1 184 ? -10.798 -3.493 22.314 1.00 97.25 184 ALA A CA 1
ATOM 1320 C C . ALA A 1 184 ? -12.033 -4.349 21.963 1.00 97.25 184 ALA A C 1
ATOM 1322 O O . ALA A 1 184 ? -12.432 -4.435 20.801 1.00 97.25 184 ALA A O 1
ATOM 1323 N N . GLU A 1 185 ? -12.668 -4.970 22.960 1.00 97.38 185 GLU A N 1
ATOM 1324 C CA . GLU A 1 185 ? -13.915 -5.724 22.779 1.00 97.38 185 GLU A CA 1
ATOM 1325 C C . GLU A 1 185 ? -15.063 -4.814 22.338 1.00 97.38 185 GLU A C 1
ATOM 1327 O O . GLU A 1 185 ? -15.778 -5.146 21.391 1.00 97.38 185 GLU A O 1
ATOM 1332 N N . LYS A 1 186 ? -15.203 -3.643 22.969 1.00 98.06 186 LYS A N 1
ATOM 1333 C CA . LYS A 1 186 ? -16.194 -2.629 22.593 1.00 98.06 186 LYS A CA 1
ATOM 1334 C C . LYS A 1 186 ? -15.973 -2.132 21.164 1.00 98.06 186 LYS A C 1
ATOM 1336 O O . LYS A 1 186 ? -16.930 -2.059 20.394 1.00 98.06 186 LYS A O 1
ATOM 1341 N N . ALA A 1 187 ? -14.725 -1.848 20.791 1.00 98.25 187 ALA A N 1
ATOM 1342 C CA . ALA A 1 187 ? -14.358 -1.454 19.435 1.00 98.25 187 ALA A CA 1
ATOM 1343 C C . ALA A 1 187 ? -14.757 -2.526 18.410 1.00 98.25 187 ALA A C 1
ATOM 1345 O O . ALA A 1 187 ? -15.324 -2.201 17.368 1.00 98.25 187 ALA A O 1
ATOM 1346 N N . TYR A 1 188 ? -14.523 -3.805 18.724 1.00 97.56 188 TYR A N 1
ATOM 1347 C CA . TYR A 1 188 ? -14.909 -4.908 17.847 1.00 97.56 188 TYR A CA 1
ATOM 1348 C C . TYR A 1 188 ? -16.429 -5.069 17.722 1.00 97.56 188 TYR A C 1
ATOM 1350 O O . TYR A 1 188 ? -16.921 -5.288 16.619 1.00 97.56 188 TYR A O 1
ATOM 1358 N N . GLN A 1 189 ? -17.195 -4.898 18.805 1.00 97.88 189 GLN A N 1
ATOM 1359 C CA . GLN A 1 189 ? -18.662 -4.887 18.713 1.00 97.88 189 GLN A CA 1
ATOM 1360 C C . GLN A 1 189 ? -19.164 -3.734 17.833 1.00 97.88 189 GLN A C 1
ATOM 1362 O O . GLN A 1 189 ? -19.989 -3.956 16.950 1.00 97.88 189 GLN A O 1
ATOM 1367 N N . GLY A 1 190 ? -18.597 -2.532 17.985 1.00 98.00 190 GLY A N 1
ATOM 1368 C CA . GLY A 1 190 ? -18.898 -1.406 17.095 1.00 98.00 190 GLY A CA 1
ATOM 1369 C C . GLY A 1 190 ? -18.569 -1.707 15.629 1.00 98.00 190 GLY A C 1
ATOM 1370 O O . GLY A 1 190 ? -19.337 -1.358 14.735 1.00 98.00 190 GLY A O 1
ATOM 1371 N N . PHE A 1 191 ? -17.464 -2.410 15.366 1.00 98.31 191 PHE A N 1
ATOM 1372 C CA . PHE A 1 191 ? -17.120 -2.873 14.020 1.00 98.31 191 PHE A CA 1
ATOM 1373 C C . PHE A 1 191 ? -18.152 -3.866 13.464 1.00 98.31 191 PHE A C 1
ATOM 1375 O O . PHE A 1 191 ? -18.533 -3.752 12.298 1.00 98.31 191 PHE A O 1
ATOM 1382 N N . LEU A 1 192 ? -18.637 -4.810 14.282 1.00 97.88 192 LEU A N 1
ATOM 1383 C CA . LEU A 1 192 ? -19.668 -5.770 13.877 1.00 97.88 192 LEU A CA 1
ATOM 1384 C C . LEU A 1 192 ? -20.987 -5.089 13.492 1.00 97.88 192 LEU A C 1
ATOM 1386 O O . LEU A 1 192 ? -21.633 -5.556 12.559 1.00 97.88 192 LEU A O 1
ATOM 1390 N N . GLU A 1 193 ? -21.363 -3.993 14.149 1.00 98.00 193 GLU A N 1
ATOM 1391 C CA . GLU A 1 193 ? -22.533 -3.190 13.764 1.00 98.00 193 GLU A CA 1
ATOM 1392 C C . GLU A 1 193 ? -22.269 -2.367 12.494 1.00 98.00 193 GLU A C 1
ATOM 1394 O O . GLU A 1 193 ? -23.104 -2.303 11.591 1.00 98.00 193 GLU A O 1
ATOM 1399 N N . PHE A 1 194 ? -21.084 -1.761 12.389 1.00 98.44 194 PHE A N 1
ATOM 1400 C CA . PHE A 1 194 ? -20.698 -0.953 11.233 1.00 98.44 194 PHE A CA 1
ATOM 1401 C C . PHE A 1 194 ? -20.677 -1.766 9.934 1.00 98.44 194 PHE A C 1
ATOM 1403 O O . PHE A 1 194 ? -21.233 -1.334 8.922 1.00 98.44 194 PHE A O 1
ATOM 1410 N N . LYS A 1 195 ? -20.084 -2.968 9.960 1.00 97.50 195 LYS A N 1
ATOM 1411 C CA . LYS A 1 195 ? -19.999 -3.831 8.772 1.00 97.50 195 LYS A CA 1
ATOM 1412 C C . LYS A 1 195 ? -21.370 -4.272 8.248 1.00 97.50 195 LYS A C 1
ATOM 1414 O O . LYS A 1 195 ? -21.486 -4.480 7.047 1.00 97.50 195 LYS A O 1
ATOM 1419 N N . ASP A 1 196 ? -22.404 -4.354 9.091 1.00 98.06 196 ASP A N 1
ATOM 1420 C CA . ASP A 1 196 ? -23.767 -4.676 8.637 1.00 98.06 196 ASP A CA 1
ATOM 1421 C C . ASP A 1 196 ? -24.366 -3.537 7.798 1.00 98.06 196 ASP A C 1
ATOM 1423 O O . ASP A 1 196 ? -25.030 -3.783 6.790 1.00 98.06 196 ASP A O 1
ATOM 1427 N N . VAL A 1 197 ? -24.084 -2.280 8.160 1.00 98.44 197 VAL A N 1
ATOM 1428 C CA . VAL A 1 197 ? -24.498 -1.111 7.365 1.00 98.44 197 VAL A CA 1
ATOM 1429 C C . VAL A 1 197 ? -23.722 -1.038 6.051 1.00 98.44 197 VAL A C 1
ATOM 1431 O O . VAL A 1 197 ? -24.306 -0.740 5.009 1.00 98.44 197 VAL A O 1
ATOM 1434 N N . VAL A 1 198 ? -22.422 -1.341 6.079 1.00 97.88 198 VAL A N 1
ATOM 1435 C CA . VAL A 1 198 ? -21.601 -1.420 4.862 1.00 97.88 198 VAL A CA 1
ATOM 1436 C C . VAL A 1 198 ? -22.120 -2.516 3.928 1.00 97.88 198 VAL A C 1
ATOM 1438 O O . VAL A 1 198 ? -22.329 -2.247 2.749 1.00 97.88 198 VAL A O 1
ATOM 1441 N N . GLU A 1 199 ? -22.395 -3.717 4.447 1.00 96.25 199 GLU A N 1
ATOM 1442 C CA . GLU A 1 199 ? -22.924 -4.843 3.665 1.00 96.25 199 GLU A CA 1
ATOM 1443 C C . GLU A 1 199 ? -24.288 -4.518 3.040 1.00 96.25 199 GLU A C 1
ATOM 1445 O O . GLU A 1 199 ? -24.505 -4.802 1.864 1.00 96.25 199 GLU A O 1
ATOM 1450 N N . LYS A 1 200 ? -25.184 -3.848 3.777 1.00 97.56 200 LYS A N 1
ATOM 1451 C CA . LYS A 1 200 ? -26.479 -3.384 3.248 1.00 97.56 200 LYS A CA 1
ATOM 1452 C C . LYS A 1 200 ? -26.329 -2.483 2.015 1.00 97.56 200 LYS A C 1
ATOM 1454 O O . LYS A 1 200 ? -27.194 -2.496 1.143 1.00 97.56 200 LYS A O 1
ATOM 1459 N N . ASN A 1 201 ? -25.257 -1.697 1.956 1.00 96.81 201 ASN A N 1
ATOM 1460 C CA . ASN A 1 201 ? -24.985 -0.746 0.879 1.00 96.81 201 ASN A CA 1
ATOM 1461 C C . ASN A 1 201 ? -24.007 -1.303 -0.177 1.00 96.81 201 ASN A C 1
ATOM 1463 O O . ASN A 1 201 ? -23.584 -0.564 -1.065 1.00 96.81 201 ASN A O 1
ATOM 1467 N N . GLN A 1 202 ? -23.630 -2.583 -0.087 1.00 96.50 202 GLN A N 1
ATOM 1468 C CA . GLN A 1 202 ? -22.586 -3.173 -0.918 1.00 96.50 202 GLN A CA 1
ATOM 1469 C C . GLN A 1 202 ? -23.080 -3.564 -2.320 1.00 96.50 202 GLN A C 1
ATOM 1471 O O . GLN A 1 202 ? -24.165 -4.124 -2.486 1.00 96.50 202 GLN A O 1
ATOM 1476 N N . VAL A 1 203 ? -22.258 -3.320 -3.344 1.00 96.56 203 VAL A N 1
ATOM 1477 C CA . VAL A 1 203 ? -22.544 -3.746 -4.721 1.00 96.56 203 VAL A CA 1
ATOM 1478 C C . VAL A 1 203 ? -22.430 -5.264 -4.879 1.00 96.56 203 VAL A C 1
ATOM 1480 O O . VAL A 1 203 ? -21.603 -5.926 -4.251 1.00 96.56 203 VAL A O 1
ATOM 1483 N N . SER A 1 204 ? -23.231 -5.835 -5.777 1.00 93.00 204 SER A N 1
ATOM 1484 C CA . SER A 1 204 ? -23.206 -7.273 -6.075 1.00 93.00 204 SER A CA 1
ATOM 1485 C C . SER A 1 204 ? -22.226 -7.654 -7.189 1.00 93.00 204 SER A C 1
ATOM 1487 O O . SER A 1 204 ? -21.769 -8.796 -7.239 1.00 93.00 204 SER A O 1
ATOM 1489 N N . THR A 1 205 ? -21.874 -6.716 -8.072 1.00 90.69 205 THR A N 1
ATOM 1490 C CA . THR A 1 205 ? -21.029 -6.953 -9.253 1.00 90.69 205 THR A CA 1
ATOM 1491 C C . THR A 1 205 ? -19.819 -6.031 -9.276 1.00 90.69 205 THR A C 1
ATOM 1493 O O . THR A 1 205 ? -19.903 -4.878 -8.860 1.00 90.69 205 THR A O 1
ATOM 1496 N N . ALA A 1 206 ? -18.689 -6.534 -9.775 1.00 89.06 206 ALA A N 1
ATOM 1497 C CA . ALA A 1 206 ? -17.477 -5.736 -9.932 1.00 89.06 206 ALA A CA 1
ATOM 1498 C C . ALA A 1 206 ? -17.620 -4.718 -11.074 1.00 89.06 206 ALA A C 1
ATOM 1500 O O . ALA A 1 206 ? -18.375 -4.936 -12.024 1.00 89.06 206 ALA A O 1
ATOM 1501 N N . SER A 1 207 ? -16.860 -3.626 -10.991 1.00 87.56 207 SER A N 1
ATOM 1502 C CA . SER A 1 207 ? -16.747 -2.642 -12.067 1.00 87.56 207 SER A CA 1
ATOM 1503 C C . SER A 1 207 ? -16.024 -3.219 -13.296 1.00 87.56 207 SER A C 1
ATOM 1505 O O . SER A 1 207 ? -15.208 -4.136 -13.183 1.00 87.56 207 SER A O 1
ATOM 1507 N N . ALA A 1 208 ? -16.316 -2.674 -14.482 1.00 90.94 208 ALA A N 1
ATOM 1508 C CA . ALA A 1 208 ? -15.663 -3.071 -15.735 1.00 90.94 208 ALA A CA 1
ATOM 1509 C C . ALA A 1 208 ? -14.150 -2.774 -15.707 1.00 90.94 208 ALA A C 1
ATOM 1511 O O . ALA A 1 208 ? -13.777 -1.802 -15.050 1.00 90.94 208 ALA A O 1
ATOM 1512 N N . PRO A 1 209 ? -13.295 -3.547 -16.409 1.00 92.94 209 PRO A N 1
ATOM 1513 C CA . PRO A 1 209 ? -11.846 -3.319 -16.449 1.00 92.94 209 PRO A CA 1
ATOM 1514 C C . PRO A 1 209 ? -11.449 -1.906 -16.892 1.00 92.94 209 PRO A C 1
ATOM 1516 O O . PRO A 1 209 ? -12.245 -1.209 -17.528 1.00 92.94 209 PRO A O 1
ATOM 1519 N N . ALA A 1 210 ? -10.224 -1.483 -16.576 1.00 94.62 210 ALA A N 1
ATOM 1520 C CA . ALA A 1 210 ? -9.738 -0.175 -17.004 1.00 94.62 210 ALA A CA 1
ATOM 1521 C C . ALA A 1 210 ? -9.591 -0.081 -18.529 1.00 94.62 210 ALA A C 1
ATOM 1523 O O . ALA A 1 210 ? -9.311 -1.059 -19.227 1.00 94.62 210 ALA A O 1
ATOM 1524 N N . VAL A 1 211 ? -9.719 1.138 -19.051 1.00 91.50 211 VAL A N 1
ATOM 1525 C CA . VAL A 1 211 ? -9.405 1.433 -20.451 1.00 91.50 211 VAL A CA 1
ATOM 1526 C C . VAL A 1 211 ? -7.918 1.748 -20.554 1.00 91.50 211 VAL A C 1
ATOM 1528 O O . VAL A 1 211 ? -7.446 2.730 -19.983 1.00 91.50 211 VAL A O 1
ATOM 1531 N N . VAL A 1 212 ? -7.178 0.924 -21.296 1.00 88.75 212 VAL A N 1
ATOM 1532 C CA . VAL A 1 212 ? -5.726 1.068 -21.468 1.00 88.75 212 VAL A CA 1
ATOM 1533 C C . VAL A 1 212 ? -5.418 1.642 -22.857 1.00 88.75 212 VAL A C 1
ATOM 1535 O O . VAL A 1 212 ? -5.812 1.035 -23.855 1.00 88.75 212 VAL A O 1
ATOM 1538 N N . PRO A 1 213 ? -4.706 2.781 -22.961 1.00 84.19 213 PRO A N 1
ATOM 1539 C CA . PRO A 1 213 ? -4.209 3.286 -24.239 1.00 84.19 213 PRO A CA 1
ATOM 1540 C C . PRO A 1 213 ? -3.258 2.289 -24.914 1.00 84.19 213 PRO A C 1
ATOM 1542 O O . PRO A 1 213 ? -2.475 1.615 -24.245 1.00 84.19 213 PRO A O 1
ATOM 1545 N N . SER A 1 214 ? -3.284 2.226 -26.246 1.00 83.88 214 SER A N 1
ATOM 1546 C CA . SER A 1 214 ? -2.383 1.378 -27.035 1.00 83.88 214 SER A CA 1
ATOM 1547 C C . SER A 1 214 ? -1.615 2.203 -28.064 1.00 83.88 214 SER A C 1
ATOM 1549 O O . SER A 1 214 ? -2.157 3.155 -28.624 1.00 83.88 214 SER A O 1
ATOM 1551 N N . GLY A 1 215 ? -0.354 1.834 -28.309 1.00 85.38 215 GLY A N 1
ATOM 1552 C CA . GLY A 1 215 ? 0.510 2.476 -29.306 1.00 85.38 215 GLY A CA 1
ATOM 1553 C C . GLY A 1 215 ? 0.994 3.888 -28.951 1.00 85.38 215 GLY A C 1
ATOM 1554 O O . GLY A 1 215 ? 1.469 4.601 -29.831 1.00 85.38 215 GLY A O 1
ATOM 1555 N N . ASP A 1 216 ? 0.878 4.309 -27.692 1.00 93.12 216 ASP A N 1
ATOM 1556 C CA . ASP A 1 216 ? 1.355 5.611 -27.228 1.00 93.12 216 ASP A CA 1
ATOM 1557 C C . ASP A 1 216 ? 2.881 5.643 -27.021 1.00 93.12 216 ASP A C 1
ATOM 1559 O O . ASP A 1 216 ? 3.542 4.615 -26.847 1.00 93.12 216 ASP A O 1
ATOM 1563 N N . LYS A 1 217 ? 3.458 6.854 -27.014 1.00 95.75 217 LYS A N 1
ATOM 1564 C CA . LYS A 1 217 ? 4.910 7.059 -26.847 1.00 95.75 217 LYS A CA 1
ATOM 1565 C C . LYS A 1 217 ? 5.432 6.444 -25.545 1.00 95.75 217 LYS A C 1
ATOM 1567 O O . LYS A 1 217 ? 6.519 5.870 -25.536 1.00 95.75 217 LYS A O 1
ATOM 1572 N N . ILE A 1 218 ? 4.646 6.528 -24.467 1.00 96.50 218 ILE A N 1
ATOM 1573 C CA . ILE A 1 218 ? 4.990 5.935 -23.169 1.00 96.50 218 ILE A CA 1
ATOM 1574 C C . ILE A 1 218 ? 5.062 4.409 -23.275 1.00 96.50 218 ILE A C 1
ATOM 1576 O O . ILE A 1 218 ? 6.025 3.831 -22.780 1.00 96.50 218 ILE A O 1
ATOM 1580 N N . GLY A 1 219 ? 4.115 3.750 -23.952 1.00 95.62 219 GLY A N 1
ATOM 1581 C CA . GLY A 1 219 ? 4.169 2.304 -24.180 1.00 95.62 219 GLY A CA 1
ATOM 1582 C C . GLY A 1 219 ? 5.423 1.874 -24.948 1.00 95.62 219 GLY A C 1
ATOM 1583 O O . GLY A 1 219 ? 6.111 0.944 -24.534 1.00 95.62 219 GLY A O 1
ATOM 1584 N N . VAL A 1 220 ? 5.783 2.600 -26.012 1.00 95.88 220 VAL A N 1
ATOM 1585 C CA . VAL A 1 220 ? 7.009 2.327 -26.787 1.00 95.88 220 VAL A CA 1
ATOM 1586 C C . VAL A 1 220 ? 8.271 2.511 -25.935 1.00 95.88 220 VAL A C 1
ATOM 1588 O O . VAL A 1 220 ? 9.170 1.671 -25.963 1.00 95.88 220 VAL A O 1
ATOM 1591 N N . ALA A 1 221 ? 8.347 3.584 -25.148 1.00 97.81 221 ALA A N 1
ATOM 1592 C CA . ALA A 1 221 ? 9.493 3.838 -24.279 1.00 97.81 221 ALA A CA 1
ATOM 1593 C C . ALA A 1 221 ? 9.580 2.834 -23.115 1.00 97.81 221 ALA A C 1
ATOM 1595 O O . ALA A 1 221 ? 10.679 2.447 -22.718 1.00 97.81 221 ALA A O 1
ATOM 1596 N N . ALA A 1 222 ? 8.438 2.372 -22.599 1.00 98.19 222 ALA A N 1
ATOM 1597 C CA . ALA A 1 222 ? 8.376 1.355 -21.554 1.00 98.19 222 ALA A CA 1
ATOM 1598 C C . ALA A 1 222 ? 8.944 0.019 -22.032 1.00 98.19 222 ALA A C 1
ATOM 1600 O O . ALA A 1 222 ? 9.618 -0.659 -21.257 1.00 98.19 222 ALA A O 1
ATOM 1601 N N . LYS A 1 223 ? 8.756 -0.331 -23.309 1.00 97.44 223 LYS A N 1
ATOM 1602 C CA . LYS A 1 223 ? 9.432 -1.481 -23.908 1.00 97.44 223 LYS A CA 1
ATOM 1603 C C . LYS A 1 223 ? 10.954 -1.351 -23.844 1.00 97.44 223 LYS A C 1
ATOM 1605 O O . LYS A 1 223 ? 11.621 -2.252 -23.345 1.00 97.44 223 LYS A O 1
ATOM 1610 N N . ALA A 1 224 ? 11.497 -0.220 -24.294 1.00 97.38 224 ALA A N 1
ATOM 1611 C CA . ALA A 1 224 ? 12.942 0.014 -24.276 1.00 97.38 224 ALA A CA 1
ATOM 1612 C C . ALA A 1 224 ? 13.522 -0.007 -22.849 1.00 97.38 224 ALA A C 1
ATOM 1614 O O . ALA A 1 224 ? 14.589 -0.580 -22.631 1.00 97.38 224 ALA A O 1
ATOM 1615 N N . LEU A 1 225 ? 12.805 0.572 -21.876 1.00 98.56 225 LEU A N 1
ATOM 1616 C CA . LEU A 1 225 ? 13.144 0.452 -20.456 1.00 98.56 225 LEU A CA 1
ATOM 1617 C C . LEU A 1 225 ? 13.184 -1.017 -20.033 1.00 98.56 225 LEU A C 1
ATOM 1619 O O . LEU A 1 225 ? 14.182 -1.462 -19.479 1.00 98.56 225 LEU A O 1
ATOM 1623 N N . SER A 1 226 ? 12.118 -1.758 -20.323 1.00 98.69 226 SER A N 1
ATOM 1624 C CA . SER A 1 226 ? 11.947 -3.135 -19.862 1.00 98.69 226 SER A CA 1
ATOM 1625 C C . SER A 1 226 ? 13.006 -4.062 -20.440 1.00 98.69 226 SER A C 1
ATOM 1627 O O . SER A 1 226 ? 13.604 -4.827 -19.693 1.00 98.69 226 SER A O 1
ATOM 1629 N N . ASP A 1 227 ? 13.317 -3.941 -21.731 1.00 98.38 227 ASP A N 1
ATOM 1630 C CA . ASP A 1 227 ? 14.390 -4.709 -22.368 1.00 98.38 227 ASP A CA 1
ATOM 1631 C C . ASP A 1 227 ? 15.757 -4.418 -21.710 1.00 98.38 227 ASP A C 1
ATOM 1633 O O . ASP A 1 227 ? 16.564 -5.331 -21.524 1.00 98.38 227 ASP A O 1
ATOM 1637 N N . ALA A 1 228 ? 16.011 -3.165 -21.307 1.00 98.38 228 ALA A N 1
ATOM 1638 C CA . ALA A 1 228 ? 17.256 -2.759 -20.653 1.00 98.38 228 ALA A CA 1
ATOM 1639 C C . ALA A 1 228 ? 17.341 -3.158 -19.168 1.00 98.38 228 ALA A C 1
ATOM 1641 O O . ALA A 1 228 ? 18.440 -3.400 -18.671 1.00 98.38 228 ALA A O 1
ATOM 1642 N N . SER A 1 229 ? 16.215 -3.209 -18.448 1.00 98.75 229 SER A N 1
ATOM 1643 C CA . SER A 1 229 ? 16.181 -3.452 -16.999 1.00 98.75 229 SER A CA 1
ATOM 1644 C C . SER A 1 229 ? 15.742 -4.861 -16.599 1.00 98.75 229 SER A C 1
ATOM 1646 O O . SER A 1 229 ? 15.924 -5.235 -15.441 1.00 98.75 229 SER A O 1
ATOM 1648 N N . TYR A 1 230 ? 15.215 -5.678 -17.517 1.00 98.75 230 TYR A N 1
ATOM 1649 C CA . TYR A 1 230 ? 14.794 -7.045 -17.194 1.00 98.75 230 TYR A CA 1
ATOM 1650 C C . TYR A 1 230 ? 15.939 -7.947 -16.684 1.00 98.75 230 TYR A C 1
ATOM 1652 O O . TYR A 1 230 ? 15.707 -8.729 -15.763 1.00 98.75 230 TYR A O 1
ATOM 1660 N N . PRO A 1 231 ? 17.187 -7.856 -17.196 1.00 98.69 231 PRO A N 1
ATOM 1661 C CA . PRO A 1 231 ? 18.323 -8.541 -16.576 1.00 98.69 231 PRO A CA 1
ATOM 1662 C C . PRO A 1 231 ? 18.508 -8.163 -15.101 1.00 98.69 231 PRO A C 1
ATOM 1664 O O . PRO A 1 231 ? 18.584 -9.051 -14.260 1.00 98.69 231 PRO A O 1
ATOM 1667 N N . PHE A 1 232 ? 18.456 -6.866 -14.777 1.00 98.56 232 PHE A N 1
ATOM 1668 C CA . PHE A 1 232 ? 18.588 -6.369 -13.406 1.00 98.56 232 PHE A CA 1
ATOM 1669 C C . PHE A 1 232 ? 17.481 -6.886 -12.477 1.00 98.56 232 PHE A C 1
ATOM 1671 O O . PHE A 1 232 ? 17.785 -7.301 -11.363 1.00 98.56 232 PHE A O 1
ATOM 1678 N N . ILE A 1 233 ? 16.211 -6.920 -12.905 1.00 98.25 233 ILE A N 1
ATOM 1679 C CA . ILE A 1 233 ? 15.135 -7.386 -12.010 1.00 98.25 233 ILE A CA 1
ATOM 1680 C C . ILE A 1 233 ? 15.203 -8.886 -11.702 1.00 98.25 233 ILE A C 1
ATOM 1682 O O . ILE A 1 233 ? 14.662 -9.308 -10.682 1.00 98.25 233 ILE A O 1
ATOM 1686 N N . LYS A 1 234 ? 15.850 -9.687 -12.560 1.00 98.44 234 LYS A N 1
ATOM 1687 C CA . LYS A 1 234 ? 16.088 -11.117 -12.301 1.00 98.44 234 LYS A CA 1
ATOM 1688 C C . LYS A 1 234 ? 17.142 -11.350 -11.220 1.00 98.44 234 LYS A C 1
ATOM 1690 O O . LYS A 1 234 ? 17.108 -12.388 -10.571 1.00 98.44 234 LYS A O 1
ATOM 1695 N N . ASP A 1 235 ? 18.054 -10.398 -11.027 1.00 97.50 235 ASP A N 1
ATOM 1696 C CA . ASP A 1 235 ? 19.089 -10.470 -9.991 1.00 97.50 235 ASP A CA 1
ATOM 1697 C C . ASP A 1 235 ? 18.572 -10.046 -8.608 1.00 97.50 235 ASP A C 1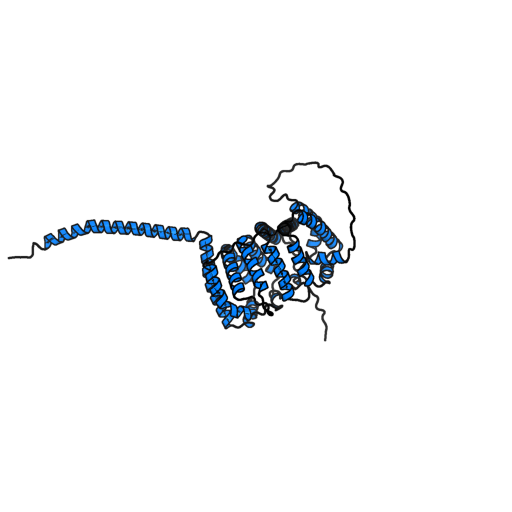
ATOM 1699 O O . ASP A 1 235 ? 19.224 -10.292 -7.592 1.00 97.50 235 ASP A O 1
ATOM 1703 N N . ILE A 1 236 ? 17.413 -9.386 -8.547 1.00 98.56 236 ILE A N 1
ATOM 1704 C CA . ILE A 1 236 ? 16.805 -8.960 -7.287 1.00 98.56 236 ILE A CA 1
ATOM 1705 C C . ILE A 1 236 ? 16.267 -10.186 -6.540 1.00 98.56 236 ILE A C 1
ATOM 1707 O O . ILE A 1 236 ? 15.446 -10.941 -7.056 1.00 98.56 236 ILE A O 1
ATOM 1711 N N . ASP A 1 237 ? 16.666 -10.341 -5.278 1.00 98.38 237 ASP A N 1
ATOM 1712 C CA . ASP A 1 237 ? 16.076 -11.327 -4.367 1.00 98.38 237 ASP A CA 1
ATOM 1713 C C . ASP A 1 237 ? 14.712 -10.841 -3.845 1.00 98.38 237 ASP A C 1
ATOM 1715 O O . ASP A 1 237 ? 14.599 -10.312 -2.738 1.00 98.38 237 ASP A O 1
ATOM 1719 N N . TRP A 1 238 ? 13.659 -11.035 -4.644 1.00 98.56 238 TRP A N 1
ATOM 1720 C CA . TRP A 1 238 ? 12.277 -10.648 -4.321 1.00 98.56 238 TRP A CA 1
ATOM 1721 C C . TRP A 1 238 ? 11.705 -11.329 -3.070 1.00 98.56 238 TRP A C 1
ATOM 1723 O O . TRP A 1 238 ? 10.691 -10.884 -2.530 1.00 98.56 238 TRP A O 1
ATOM 1733 N N . LEU A 1 239 ? 12.338 -12.405 -2.594 1.00 98.44 239 LEU A N 1
ATOM 1734 C CA . LEU A 1 239 ? 11.890 -13.183 -1.437 1.00 98.44 239 LEU A CA 1
ATOM 1735 C C . LEU A 1 239 ? 12.606 -12.775 -0.140 1.00 98.44 239 LEU A C 1
ATOM 1737 O O . LEU A 1 239 ? 12.364 -13.369 0.915 1.00 98.44 239 LEU A O 1
ATOM 1741 N N . SER A 1 240 ? 13.472 -11.762 -0.204 1.00 98.38 240 SER A N 1
ATOM 1742 C CA . SER A 1 240 ? 14.280 -11.297 0.918 1.00 98.38 240 SER A CA 1
ATOM 1743 C C . SER A 1 240 ? 13.463 -10.573 1.992 1.00 98.38 240 SER A C 1
ATOM 1745 O O . SER A 1 240 ? 12.567 -9.781 1.706 1.00 98.38 240 SER A O 1
ATOM 1747 N N . ASP A 1 241 ? 13.832 -10.757 3.262 1.00 97.44 241 ASP A N 1
ATOM 1748 C CA . ASP A 1 241 ? 13.275 -9.991 4.385 1.00 97.44 241 ASP A CA 1
ATOM 1749 C C . ASP A 1 241 ? 13.957 -8.619 4.570 1.00 97.44 241 ASP A C 1
ATOM 1751 O O . ASP A 1 241 ? 13.604 -7.862 5.482 1.00 97.44 241 ASP A O 1
ATOM 1755 N N . VAL A 1 242 ? 14.939 -8.284 3.720 1.00 97.62 242 VAL A N 1
ATOM 1756 C CA . VAL A 1 242 ? 15.669 -7.008 3.775 1.00 97.62 242 VAL A CA 1
ATOM 1757 C C . VAL A 1 242 ? 14.734 -5.808 3.599 1.00 97.62 242 VAL A C 1
ATOM 1759 O O . VAL A 1 242 ? 14.957 -4.766 4.210 1.00 97.62 242 VAL A O 1
ATOM 1762 N N . TYR A 1 243 ? 13.648 -5.977 2.839 1.00 96.56 243 TYR A N 1
ATOM 1763 C CA . TYR A 1 243 ? 12.648 -4.940 2.569 1.00 96.56 243 TYR A CA 1
ATOM 1764 C C . TYR A 1 243 ? 11.755 -4.617 3.776 1.00 96.56 243 TYR A C 1
ATOM 1766 O O . TYR A 1 243 ? 11.058 -3.608 3.768 1.00 96.56 243 TYR A O 1
ATOM 1774 N N . LEU A 1 244 ? 11.797 -5.443 4.828 1.00 96.75 244 LEU A N 1
ATOM 1775 C CA . LEU A 1 244 ? 11.082 -5.220 6.090 1.00 96.75 244 LEU A CA 1
ATOM 1776 C C . LEU A 1 244 ? 11.992 -4.636 7.182 1.00 96.75 244 LEU A C 1
ATOM 1778 O O . LEU A 1 244 ? 11.599 -4.555 8.349 1.00 96.75 244 LEU A O 1
ATOM 1782 N N . LYS A 1 245 ? 13.238 -4.269 6.856 1.00 96.25 245 LYS A N 1
ATOM 1783 C CA . LYS A 1 245 ? 14.129 -3.610 7.819 1.00 96.25 245 LYS A CA 1
ATOM 1784 C C . LYS A 1 245 ? 13.779 -2.121 7.916 1.00 96.25 245 LYS A C 1
ATOM 1786 O O . LYS A 1 245 ? 13.536 -1.488 6.891 1.00 96.25 245 LYS A O 1
ATOM 1791 N N . PRO A 1 246 ? 13.756 -1.549 9.133 1.00 95.44 246 PRO A N 1
ATOM 1792 C CA . PRO A 1 246 ? 13.480 -0.130 9.306 1.00 95.44 246 PRO A CA 1
ATOM 1793 C C . PRO A 1 246 ? 14.574 0.717 8.653 1.00 95.44 246 PRO A C 1
ATOM 1795 O O . PRO A 1 246 ? 15.739 0.314 8.597 1.00 95.44 246 PRO A O 1
ATOM 1798 N N . LEU A 1 247 ? 14.204 1.917 8.206 1.00 96.31 247 LEU A N 1
ATOM 1799 C CA . LEU A 1 247 ? 15.173 2.880 7.697 1.00 96.31 247 LEU A CA 1
ATOM 1800 C C . LEU A 1 247 ? 16.133 3.310 8.823 1.00 96.31 247 LEU A C 1
ATOM 1802 O O . LEU A 1 247 ? 15.669 3.648 9.919 1.00 96.31 247 LEU A O 1
ATOM 1806 N N . PRO A 1 248 ? 17.460 3.313 8.585 1.00 95.56 248 PRO A N 1
ATOM 1807 C CA . PRO A 1 248 ? 18.434 3.671 9.610 1.00 95.56 248 PRO A CA 1
ATOM 1808 C C . PRO A 1 248 ? 18.170 5.056 10.211 1.00 95.56 248 PRO A C 1
ATOM 1810 O O . PRO A 1 248 ? 18.128 6.060 9.504 1.00 95.56 248 PRO A O 1
ATOM 1813 N N . GLY A 1 249 ? 17.998 5.106 11.534 1.00 95.38 249 GLY A N 1
ATOM 1814 C CA . GLY A 1 249 ? 17.861 6.357 12.282 1.00 95.38 249 GLY A CA 1
ATOM 1815 C C . GLY A 1 249 ? 16.572 7.145 12.028 1.00 95.38 249 GLY A C 1
ATOM 1816 O O . GLY A 1 249 ? 16.523 8.309 12.410 1.00 95.38 249 GLY A O 1
ATOM 1817 N N . LYS A 1 250 ? 15.549 6.554 11.394 1.00 96.94 250 LYS A N 1
ATOM 1818 C CA . LYS A 1 250 ? 14.265 7.223 11.137 1.00 96.94 250 LYS A CA 1
ATOM 1819 C C . LYS A 1 250 ? 13.182 6.735 12.090 1.00 96.94 250 LYS A C 1
ATOM 1821 O O . LYS A 1 250 ? 13.058 5.543 12.362 1.00 96.94 250 LYS A O 1
ATOM 1826 N N . THR A 1 251 ? 12.382 7.672 12.577 1.00 96.06 251 THR A N 1
ATOM 1827 C CA . THR A 1 251 ? 11.214 7.414 13.424 1.00 96.06 251 THR A CA 1
ATOM 1828 C C . THR A 1 251 ? 9.947 7.219 12.588 1.00 96.06 251 THR A C 1
ATOM 1830 O O . THR A 1 251 ? 9.867 7.679 11.446 1.00 96.06 251 THR A O 1
ATOM 1833 N N . ALA A 1 252 ? 8.919 6.586 13.164 1.00 95.88 252 ALA A N 1
ATOM 1834 C CA . ALA A 1 252 ? 7.630 6.418 12.491 1.00 95.88 252 ALA A CA 1
ATOM 1835 C C . ALA A 1 252 ? 7.019 7.763 12.024 1.00 95.88 252 ALA A C 1
ATOM 1837 O O . ALA A 1 252 ? 6.678 7.856 10.842 1.00 95.88 252 ALA A O 1
ATOM 1838 N N . PRO A 1 253 ? 6.986 8.845 12.836 1.00 95.69 253 PRO A N 1
ATOM 1839 C CA . PRO A 1 253 ? 6.494 10.148 12.377 1.00 95.69 253 PRO A CA 1
ATOM 1840 C C . PRO A 1 253 ? 7.288 10.753 11.211 1.00 95.69 253 PRO A C 1
ATOM 1842 O O . PRO A 1 253 ? 6.704 11.402 10.346 1.00 95.69 253 PRO A O 1
ATOM 1845 N N . GLU A 1 254 ? 8.611 10.558 11.158 1.00 96.19 254 GLU A N 1
ATOM 1846 C CA . GLU A 1 254 ? 9.423 11.018 10.021 1.00 96.19 254 GLU A CA 1
ATOM 1847 C C . GLU A 1 254 ? 9.086 10.243 8.747 1.00 96.19 254 GLU A C 1
ATOM 1849 O O . GLU A 1 254 ? 8.892 10.850 7.695 1.00 96.19 254 GLU A O 1
ATOM 1854 N N . THR A 1 255 ? 8.953 8.917 8.842 1.00 97.12 255 THR A N 1
ATOM 1855 C CA . THR A 1 255 ? 8.562 8.091 7.690 1.00 97.12 255 THR A CA 1
ATOM 1856 C C . THR A 1 255 ? 7.136 8.386 7.225 1.00 97.12 255 THR A C 1
ATOM 1858 O O . THR A 1 255 ? 6.890 8.462 6.022 1.00 97.12 255 THR A O 1
ATOM 1861 N N . LEU A 1 256 ? 6.212 8.655 8.154 1.00 98.06 256 LEU A N 1
ATOM 1862 C CA . LEU A 1 256 ? 4.820 8.972 7.844 1.00 98.06 256 LEU A CA 1
ATOM 1863 C C . LEU A 1 256 ? 4.690 10.264 7.031 1.00 98.06 256 LEU A C 1
ATOM 1865 O O . LEU A 1 256 ? 3.863 10.324 6.130 1.00 98.06 256 LEU A O 1
ATOM 1869 N N . LYS A 1 257 ? 5.539 11.272 7.272 1.00 97.19 257 LYS A N 1
ATOM 1870 C CA . LYS A 1 257 ? 5.559 12.506 6.463 1.00 97.19 257 LYS A CA 1
ATOM 1871 C C . LYS A 1 257 ? 5.939 12.255 5.003 1.00 97.19 257 LYS A C 1
ATOM 1873 O O . LYS A 1 257 ? 5.417 12.928 4.120 1.00 97.19 257 LYS A O 1
ATOM 1878 N N . ALA A 1 258 ? 6.838 11.308 4.738 1.00 97.38 258 ALA A N 1
ATOM 1879 C CA . ALA A 1 258 ? 7.174 10.928 3.368 1.00 97.38 258 ALA A CA 1
ATOM 1880 C C . ALA A 1 258 ? 6.052 10.098 2.725 1.00 97.38 258 ALA A C 1
ATOM 1882 O O . ALA A 1 258 ? 5.698 10.332 1.570 1.00 97.38 258 ALA A O 1
ATOM 1883 N N . ILE A 1 259 ? 5.438 9.190 3.494 1.00 98.25 259 ILE A N 1
ATOM 1884 C CA . ILE A 1 259 ? 4.261 8.420 3.064 1.00 98.25 259 ILE A CA 1
ATOM 1885 C C . ILE A 1 259 ? 3.088 9.341 2.719 1.00 98.25 259 ILE A C 1
ATOM 1887 O O . ILE A 1 259 ? 2.435 9.134 1.699 1.00 98.25 259 ILE A O 1
ATOM 1891 N N . ASP A 1 260 ? 2.870 10.401 3.494 1.00 98.38 260 ASP A N 1
ATOM 1892 C CA . ASP A 1 260 ? 1.833 11.399 3.235 1.00 98.38 260 ASP A CA 1
ATOM 1893 C C . ASP A 1 260 ? 1.954 12.016 1.831 1.00 98.38 260 ASP A C 1
ATOM 1895 O O . ASP A 1 260 ? 0.958 12.176 1.129 1.00 98.38 260 ASP A O 1
ATOM 1899 N N . LYS A 1 261 ? 3.178 12.272 1.346 1.00 98.19 261 LYS A N 1
ATOM 1900 C CA . LYS A 1 261 ? 3.376 12.763 -0.028 1.00 98.19 261 LYS A CA 1
ATOM 1901 C C . LYS A 1 261 ? 2.961 11.746 -1.085 1.00 98.19 261 LYS A C 1
ATOM 1903 O O . LYS A 1 261 ? 2.403 12.143 -2.105 1.00 98.19 261 LYS A O 1
ATOM 1908 N N . MET A 1 262 ? 3.183 10.455 -0.838 1.00 98.06 262 MET A N 1
ATOM 1909 C CA . MET A 1 262 ? 2.718 9.390 -1.733 1.00 98.06 262 MET A CA 1
ATOM 1910 C C . MET A 1 262 ? 1.187 9.290 -1.731 1.00 98.06 262 MET A C 1
ATOM 1912 O O . MET A 1 262 ? 0.592 9.137 -2.794 1.00 98.06 262 MET A O 1
ATOM 1916 N N . ILE A 1 263 ? 0.542 9.458 -0.570 1.00 98.12 263 ILE A N 1
ATOM 1917 C CA . ILE A 1 263 ? -0.926 9.500 -0.449 1.00 98.12 263 ILE A CA 1
ATOM 1918 C C . ILE A 1 263 ? -1.497 10.692 -1.231 1.00 98.12 263 ILE A C 1
ATOM 1920 O O . ILE A 1 263 ? -2.420 10.521 -2.027 1.00 98.12 263 ILE A O 1
ATOM 1924 N N . VAL A 1 264 ? -0.917 11.886 -1.067 1.00 97.50 264 VAL A N 1
ATOM 1925 C CA . VAL A 1 264 ? -1.325 13.100 -1.796 1.00 97.50 264 VAL A CA 1
ATOM 1926 C C . VAL A 1 264 ? -1.145 12.941 -3.306 1.00 97.50 264 VAL A C 1
ATOM 1928 O O . VAL A 1 264 ? -2.008 13.371 -4.071 1.00 97.50 264 VAL A O 1
ATOM 1931 N N . MET A 1 265 ? -0.042 12.331 -3.748 1.00 97.19 265 MET A N 1
ATOM 1932 C CA . MET A 1 265 ? 0.177 12.022 -5.162 1.00 97.19 265 MET A CA 1
ATOM 1933 C C . MET A 1 265 ? -0.890 11.045 -5.675 1.00 97.19 265 MET A C 1
ATOM 1935 O O . MET A 1 265 ? -1.521 11.322 -6.692 1.00 97.19 265 MET A O 1
ATOM 1939 N N . GLY A 1 266 ? -1.155 9.956 -4.945 1.00 96.56 266 GLY A N 1
ATOM 1940 C CA . GLY A 1 266 ? -2.175 8.963 -5.294 1.00 96.56 266 GLY A CA 1
ATOM 1941 C C . GLY A 1 266 ? -3.584 9.551 -5.411 1.00 96.56 266 GLY A C 1
ATOM 1942 O O . GLY A 1 266 ? -4.294 9.248 -6.363 1.00 96.56 266 GLY A O 1
ATOM 1943 N N . ALA A 1 267 ? -3.969 10.464 -4.516 1.00 96.50 267 ALA A N 1
ATOM 1944 C CA . ALA A 1 267 ? -5.264 11.152 -4.574 1.00 96.50 267 ALA A CA 1
ATOM 1945 C C . ALA A 1 267 ? -5.437 12.051 -5.818 1.00 96.50 267 ALA A C 1
ATOM 1947 O O . ALA A 1 267 ? -6.559 12.386 -6.205 1.00 96.50 267 ALA A O 1
ATOM 1948 N N . LYS A 1 268 ? -4.331 12.478 -6.438 1.00 96.00 268 LYS A N 1
ATOM 1949 C CA . LYS A 1 268 ? -4.336 13.330 -7.636 1.00 96.00 268 LYS A CA 1
ATOM 1950 C C . LYS A 1 268 ? -4.220 12.548 -8.941 1.00 96.00 268 LYS A C 1
ATOM 1952 O O . LYS A 1 268 ? -4.484 13.131 -9.989 1.00 96.00 268 LYS A O 1
ATOM 1957 N N . MET A 1 269 ? -3.820 11.279 -8.885 1.00 94.94 269 MET A N 1
ATOM 1958 C CA . MET A 1 269 ? -3.664 10.434 -10.067 1.00 94.94 269 MET A CA 1
ATOM 1959 C C . MET A 1 269 ? -4.997 10.183 -10.769 1.00 94.94 269 MET A C 1
ATOM 1961 O O . MET A 1 269 ? -6.058 10.154 -10.142 1.00 94.94 269 MET A O 1
ATOM 1965 N N . ASP A 1 270 ? -4.934 9.963 -12.083 1.00 95.75 270 ASP A N 1
ATOM 1966 C CA . ASP A 1 270 ? -6.103 9.530 -12.843 1.00 95.75 270 ASP A CA 1
ATOM 1967 C C . ASP A 1 270 ? -6.588 8.157 -12.347 1.00 95.75 270 ASP A C 1
ATOM 1969 O O . ASP A 1 270 ? -5.836 7.179 -12.305 1.00 95.75 270 ASP A O 1
ATOM 1973 N N . GLY A 1 271 ? -7.865 8.082 -11.969 1.00 95.50 271 GLY A N 1
ATOM 1974 C CA . GLY A 1 271 ? -8.450 6.883 -11.371 1.00 95.50 271 GLY A CA 1
ATOM 1975 C C . GLY A 1 271 ? -8.511 5.680 -12.318 1.00 95.50 271 GLY A C 1
ATOM 1976 O O . GLY A 1 271 ? -8.365 4.543 -11.868 1.00 95.50 271 GLY A O 1
ATOM 1977 N N . ASN A 1 272 ? -8.682 5.904 -13.626 1.00 96.19 272 ASN A N 1
ATOM 1978 C CA . ASN A 1 272 ? -8.664 4.828 -14.616 1.00 96.19 272 ASN A CA 1
ATOM 1979 C C . ASN A 1 272 ? -7.233 4.309 -14.834 1.00 96.19 272 ASN A C 1
ATOM 1981 O O . ASN A 1 272 ? -7.033 3.100 -14.927 1.00 96.19 272 ASN A O 1
ATOM 1985 N N . LEU A 1 273 ? -6.228 5.188 -14.851 1.00 96.88 273 LEU A N 1
ATOM 1986 C CA . LEU A 1 273 ? -4.821 4.789 -14.945 1.00 96.88 273 LEU A CA 1
ATOM 1987 C C . LEU A 1 273 ? -4.327 4.086 -13.673 1.00 96.88 273 LEU A C 1
ATOM 1989 O O . LEU A 1 273 ? -3.588 3.108 -13.784 1.00 96.88 273 LEU A O 1
ATOM 1993 N N . LEU A 1 274 ? -4.768 4.513 -12.482 1.00 97.19 274 LEU A N 1
ATOM 1994 C CA . LEU A 1 274 ? -4.519 3.794 -11.223 1.00 97.19 274 LEU A CA 1
ATOM 1995 C C . LEU A 1 274 ? -5.054 2.364 -11.296 1.00 97.19 274 LEU A C 1
ATOM 1997 O O . LEU A 1 274 ? -4.346 1.408 -10.975 1.00 97.19 274 LEU A O 1
ATOM 2001 N N . LYS A 1 275 ? -6.295 2.220 -11.768 1.00 97.69 275 LYS A N 1
ATOM 2002 C CA . LYS A 1 275 ? -6.926 0.920 -11.975 1.00 97.69 275 LYS A CA 1
ATOM 2003 C C . LYS A 1 275 ? -6.159 0.069 -12.991 1.00 97.69 275 LYS A C 1
ATOM 2005 O O . LYS A 1 275 ? -5.856 -1.083 -12.697 1.00 97.69 275 LYS A O 1
ATOM 2010 N N . ALA A 1 276 ? -5.787 0.633 -14.141 1.00 97.69 276 ALA A N 1
ATOM 2011 C CA . ALA A 1 276 ? -5.004 -0.064 -15.162 1.00 97.69 276 ALA A CA 1
ATOM 2012 C C . ALA A 1 276 ? -3.648 -0.547 -14.623 1.00 97.69 276 ALA A C 1
ATOM 2014 O O . ALA A 1 276 ? -3.224 -1.665 -14.914 1.00 97.69 276 ALA A O 1
ATOM 2015 N N . ALA A 1 277 ? -2.972 0.271 -13.812 1.00 98.31 277 ALA A N 1
ATOM 2016 C CA . ALA A 1 277 ? -1.728 -0.119 -13.160 1.00 98.31 277 ALA A CA 1
ATOM 2017 C C . ALA A 1 277 ? -1.947 -1.260 -12.156 1.00 98.31 277 ALA A C 1
ATOM 2019 O O . ALA A 1 277 ? -1.160 -2.205 -12.146 1.00 98.31 277 ALA A O 1
ATOM 2020 N N . ALA A 1 278 ? -3.019 -1.225 -11.360 1.00 98.50 278 ALA A N 1
ATOM 2021 C CA . ALA A 1 278 ? -3.375 -2.321 -10.460 1.00 98.50 278 ALA A CA 1
ATOM 2022 C C . ALA A 1 278 ? -3.652 -3.629 -11.232 1.00 98.50 278 ALA A C 1
ATOM 2024 O O . ALA A 1 278 ? -3.089 -4.671 -10.902 1.00 98.50 278 ALA A O 1
ATOM 2025 N N . GLU A 1 279 ? -4.435 -3.576 -12.311 1.00 98.38 279 GLU A N 1
ATOM 2026 C CA . GLU A 1 279 ? -4.719 -4.736 -13.172 1.00 98.38 279 GLU A CA 1
ATOM 2027 C C . GLU A 1 279 ? -3.449 -5.302 -13.833 1.00 98.38 279 GLU A C 1
ATOM 2029 O O . GLU A 1 279 ? -3.283 -6.522 -13.914 1.00 98.38 279 GLU A O 1
ATOM 2034 N N . ALA A 1 280 ? -2.512 -4.440 -14.248 1.00 98.62 280 ALA A N 1
ATOM 2035 C CA . ALA A 1 280 ? -1.221 -4.867 -14.786 1.00 98.62 280 ALA A CA 1
ATOM 2036 C C . ALA A 1 280 ? -0.373 -5.613 -13.740 1.00 98.62 280 ALA A C 1
ATOM 2038 O O . ALA A 1 280 ? 0.213 -6.647 -14.061 1.00 98.62 280 ALA A O 1
ATOM 2039 N N . HIS A 1 281 ? -0.347 -5.148 -12.484 1.00 98.81 281 HIS A N 1
ATOM 2040 C CA . HIS A 1 281 ? 0.360 -5.847 -11.404 1.00 98.81 281 HIS A CA 1
ATOM 2041 C C . HIS A 1 281 ? -0.304 -7.182 -11.049 1.00 98.81 281 HIS A C 1
ATOM 2043 O O . HIS A 1 281 ? 0.404 -8.170 -10.880 1.00 98.81 281 HIS A O 1
ATOM 2049 N N . HIS A 1 282 ? -1.640 -7.246 -11.002 1.00 98.69 282 HIS A N 1
ATOM 2050 C CA . HIS A 1 282 ? -2.373 -8.506 -10.822 1.00 98.69 282 HIS A CA 1
ATOM 2051 C C . HIS A 1 282 ? -1.975 -9.540 -11.891 1.00 98.69 282 HIS A C 1
ATOM 2053 O O . HIS A 1 282 ? -1.634 -10.683 -11.581 1.00 98.69 282 HIS A O 1
ATOM 2059 N N . LYS A 1 283 ? -1.924 -9.120 -13.163 1.00 98.62 283 LYS A N 1
ATOM 2060 C CA . LYS A 1 283 ? -1.474 -9.977 -14.268 1.00 98.62 283 LYS A CA 1
ATOM 2061 C C . LYS A 1 283 ? -0.011 -10.410 -14.116 1.00 98.62 283 LYS A C 1
ATOM 2063 O O . LYS A 1 283 ? 0.289 -11.581 -14.328 1.00 98.62 283 LYS A O 1
ATOM 2068 N N . ALA A 1 284 ? 0.874 -9.498 -13.714 1.00 98.81 284 ALA A N 1
ATOM 2069 C CA . ALA A 1 284 ? 2.291 -9.785 -13.496 1.00 98.81 284 ALA A CA 1
ATOM 2070 C C . ALA A 1 284 ? 2.530 -10.801 -12.368 1.00 98.81 284 ALA A C 1
ATOM 2072 O O . ALA A 1 284 ? 3.367 -11.693 -12.513 1.00 98.81 284 ALA A O 1
ATOM 2073 N N . ILE A 1 285 ? 1.765 -10.722 -11.274 1.00 98.75 285 ILE A N 1
ATOM 2074 C CA . ILE A 1 285 ? 1.813 -11.719 -10.194 1.00 98.75 285 ILE A CA 1
ATOM 2075 C C . ILE A 1 285 ? 1.425 -13.108 -10.720 1.00 98.75 285 ILE A C 1
ATOM 2077 O O . ILE A 1 285 ? 2.031 -14.106 -10.337 1.00 98.75 285 ILE A O 1
ATOM 2081 N N . GLY A 1 286 ? 0.465 -13.180 -11.646 1.00 98.38 286 GLY A N 1
ATOM 2082 C CA . GLY A 1 286 ? 0.035 -14.433 -12.267 1.00 98.38 286 GLY A CA 1
ATOM 2083 C C . GLY A 1 286 ? 1.103 -15.154 -13.101 1.00 98.38 286 GLY A C 1
ATOM 2084 O O . GLY A 1 286 ? 0.915 -16.327 -13.419 1.00 98.38 286 GLY A O 1
ATOM 2085 N N . SER A 1 287 ? 2.210 -14.492 -13.453 1.00 98.56 287 SER A N 1
ATOM 2086 C CA . SER A 1 287 ? 3.272 -15.050 -14.302 1.00 98.56 287 SER A CA 1
ATOM 2087 C C . SER A 1 287 ? 4.628 -15.192 -13.614 1.00 98.56 287 SER A C 1
ATOM 2089 O O . SER A 1 287 ? 5.623 -15.454 -14.293 1.00 98.56 287 SER A O 1
ATOM 2091 N N . ILE A 1 288 ? 4.687 -15.023 -12.289 1.00 98.69 288 ILE A N 1
ATOM 2092 C CA . ILE A 1 288 ? 5.947 -15.154 -11.555 1.00 98.69 288 ILE A CA 1
ATOM 2093 C C . ILE A 1 288 ? 6.511 -16.576 -11.614 1.00 98.69 288 ILE A C 1
ATOM 2095 O O . ILE A 1 288 ? 5.778 -17.568 -11.576 1.00 98.69 288 ILE A O 1
ATOM 2099 N N . ASP A 1 289 ? 7.834 -16.668 -11.642 1.00 98.25 289 ASP A N 1
ATOM 2100 C CA . ASP A 1 289 ? 8.560 -17.912 -11.424 1.00 98.25 289 ASP A CA 1
ATOM 2101 C C . ASP A 1 289 ? 8.736 -18.242 -9.925 1.00 98.25 289 ASP A C 1
ATOM 2103 O O . ASP A 1 289 ? 8.235 -17.556 -9.031 1.00 98.25 289 ASP A O 1
ATOM 2107 N N . ALA A 1 290 ? 9.474 -19.317 -9.631 1.00 97.50 290 ALA A N 1
ATOM 2108 C CA . ALA A 1 290 ? 9.727 -19.769 -8.260 1.00 97.50 290 ALA A CA 1
ATOM 2109 C C . ALA A 1 290 ? 10.534 -18.770 -7.406 1.00 97.50 290 ALA A C 1
ATOM 2111 O O . ALA A 1 290 ? 10.539 -18.884 -6.181 1.00 97.50 290 ALA A O 1
ATOM 2112 N N . THR A 1 291 ? 11.211 -17.809 -8.037 1.00 97.62 291 THR A N 1
ATOM 2113 C CA . THR A 1 291 ? 11.967 -16.739 -7.374 1.00 97.62 291 THR A CA 1
ATOM 2114 C C . THR A 1 291 ? 11.182 -15.433 -7.260 1.00 97.62 291 THR A C 1
ATOM 2116 O O . THR A 1 291 ? 11.691 -14.459 -6.715 1.00 97.62 291 THR A O 1
ATOM 2119 N N . GLY A 1 292 ? 9.923 -15.421 -7.707 1.00 97.88 292 GLY A N 1
ATOM 2120 C CA . GLY A 1 292 ? 9.054 -14.250 -7.657 1.00 97.88 292 GLY A CA 1
ATOM 2121 C C . GLY A 1 292 ? 9.228 -13.292 -8.836 1.00 97.88 292 GLY A C 1
ATOM 2122 O O . GLY A 1 292 ? 8.678 -12.194 -8.797 1.00 97.88 292 GLY A O 1
ATOM 2123 N N . VAL A 1 293 ? 9.960 -13.681 -9.886 1.00 98.62 293 VAL A N 1
ATOM 2124 C CA . VAL A 1 293 ? 10.206 -12.815 -11.044 1.00 98.62 293 VAL A CA 1
ATOM 2125 C C . VAL A 1 293 ? 9.106 -13.012 -12.082 1.00 98.62 293 VAL A C 1
ATOM 2127 O O . VAL A 1 293 ? 8.884 -14.123 -12.556 1.00 98.62 293 VAL A O 1
ATOM 2130 N N . THR A 1 294 ? 8.416 -11.929 -12.441 1.00 98.75 294 THR A N 1
ATOM 2131 C CA . THR A 1 294 ? 7.359 -11.917 -13.469 1.00 98.75 294 THR A CA 1
ATOM 2132 C C . THR A 1 294 ? 7.913 -12.079 -14.889 1.00 98.75 294 THR A C 1
ATOM 2134 O O . THR A 1 294 ? 9.106 -11.880 -15.138 1.00 98.75 294 THR A O 1
ATOM 2137 N N . SER A 1 295 ? 7.051 -12.399 -15.855 1.00 98.81 295 SER A N 1
ATOM 2138 C CA . SER A 1 295 ? 7.434 -12.478 -17.267 1.00 98.81 295 SER A CA 1
ATOM 2139 C C . SER A 1 295 ? 7.898 -11.122 -17.829 1.00 98.81 295 SER A C 1
ATOM 2141 O O . SER A 1 295 ? 7.444 -10.060 -17.402 1.00 98.81 295 SER A O 1
ATOM 2143 N N . ALA A 1 296 ? 8.770 -11.139 -18.844 1.00 98.56 296 ALA A N 1
ATOM 2144 C CA . ALA A 1 296 ? 9.237 -9.911 -19.499 1.00 98.56 296 ALA A CA 1
ATOM 2145 C C . ALA A 1 296 ? 8.085 -9.079 -20.090 1.00 98.56 296 ALA A C 1
ATOM 2147 O O . ALA A 1 296 ? 8.091 -7.854 -19.997 1.00 98.56 296 ALA A O 1
ATOM 2148 N N . ALA A 1 297 ? 7.072 -9.745 -20.654 1.00 98.50 297 ALA A N 1
ATOM 2149 C CA . ALA A 1 297 ? 5.912 -9.081 -21.241 1.00 98.50 297 ALA A CA 1
ATOM 2150 C C . ALA A 1 297 ? 5.029 -8.403 -20.180 1.00 98.50 297 ALA A C 1
ATOM 2152 O O . ALA A 1 297 ? 4.504 -7.315 -20.411 1.00 98.50 297 ALA A O 1
ATOM 2153 N N . ASP A 1 298 ? 4.869 -9.025 -19.010 1.00 98.75 298 ASP A N 1
ATOM 2154 C CA . ASP A 1 298 ? 4.088 -8.430 -17.925 1.00 98.75 298 ASP A CA 1
ATOM 2155 C C . ASP A 1 298 ? 4.857 -7.310 -17.220 1.00 98.75 298 ASP A C 1
ATOM 2157 O O . ASP A 1 298 ? 4.260 -6.293 -16.870 1.00 98.75 298 ASP A O 1
ATOM 2161 N N . TYR A 1 299 ? 6.183 -7.432 -17.097 1.00 98.81 299 TYR A N 1
ATOM 2162 C CA . TYR A 1 299 ? 7.041 -6.340 -16.638 1.00 98.81 299 TYR A CA 1
ATOM 2163 C C . TYR A 1 299 ? 6.950 -5.106 -17.553 1.00 98.81 299 TYR A C 1
ATOM 2165 O O . TYR A 1 299 ? 6.806 -3.983 -17.065 1.00 98.81 299 TYR A O 1
ATOM 2173 N N . GLU A 1 300 ? 6.946 -5.308 -18.875 1.00 98.44 300 GLU A N 1
ATOM 2174 C CA . GLU A 1 300 ? 6.721 -4.239 -19.856 1.00 98.44 300 GLU A CA 1
ATOM 2175 C C . GLU A 1 300 ? 5.365 -3.553 -19.666 1.00 98.44 300 GLU A C 1
ATOM 2177 O O . GLU A 1 300 ? 5.292 -2.321 -19.604 1.00 98.44 300 GLU A O 1
ATOM 2182 N N . ALA A 1 301 ? 4.297 -4.337 -19.506 1.00 98.31 301 ALA A N 1
ATOM 2183 C CA . ALA A 1 301 ? 2.959 -3.805 -19.273 1.00 98.31 301 ALA A CA 1
ATOM 2184 C C . ALA A 1 301 ? 2.877 -2.985 -17.972 1.00 98.31 301 ALA A C 1
ATOM 2186 O O . ALA A 1 301 ? 2.263 -1.914 -17.961 1.00 98.31 301 ALA A O 1
ATOM 2187 N N . VAL A 1 302 ? 3.531 -3.448 -16.901 1.00 98.75 302 VAL A N 1
ATOM 2188 C CA . VAL A 1 302 ? 3.631 -2.726 -15.624 1.00 98.75 302 VAL A CA 1
ATOM 2189 C C . VAL A 1 302 ? 4.363 -1.393 -15.801 1.00 98.75 302 VAL A C 1
ATOM 2191 O O . VAL A 1 302 ? 3.831 -0.355 -15.403 1.00 98.75 302 VAL A O 1
ATOM 2194 N N . ASN A 1 303 ? 5.529 -1.382 -16.454 1.00 98.62 303 ASN A N 1
ATOM 2195 C CA . ASN A 1 303 ? 6.285 -0.150 -16.703 1.00 98.62 303 ASN A CA 1
ATOM 2196 C C . ASN A 1 303 ? 5.487 0.860 -17.542 1.00 98.62 303 ASN A C 1
ATOM 2198 O O . ASN A 1 303 ? 5.479 2.053 -17.235 1.00 98.62 303 ASN A O 1
ATOM 2202 N N . ALA A 1 304 ? 4.764 0.395 -18.566 1.00 98.25 304 ALA A N 1
ATOM 2203 C CA . ALA A 1 304 ? 3.914 1.255 -19.384 1.00 98.25 304 ALA A CA 1
ATOM 2204 C C . ALA A 1 304 ? 2.758 1.858 -18.571 1.00 98.25 304 ALA A C 1
ATOM 2206 O O . ALA A 1 304 ? 2.466 3.049 -18.693 1.00 98.25 304 ALA A O 1
ATOM 2207 N N . ALA A 1 305 ? 2.105 1.059 -17.722 1.00 98.12 305 ALA A N 1
ATOM 2208 C CA . ALA A 1 305 ? 1.020 1.534 -16.868 1.00 98.12 305 ALA A CA 1
ATOM 2209 C C . ALA A 1 305 ? 1.507 2.561 -15.830 1.00 98.12 305 ALA A C 1
ATOM 2211 O O . ALA A 1 305 ? 0.890 3.617 -15.687 1.00 98.12 305 ALA A O 1
ATOM 2212 N N . ILE A 1 306 ? 2.646 2.308 -15.173 1.00 97.81 306 ILE A N 1
ATOM 2213 C CA . ILE A 1 306 ? 3.256 3.249 -14.220 1.00 97.81 306 ILE A CA 1
ATOM 2214 C C . ILE A 1 306 ? 3.686 4.543 -14.923 1.00 97.81 306 ILE A C 1
ATOM 2216 O O . ILE A 1 306 ? 3.447 5.625 -14.395 1.00 97.81 306 ILE A O 1
ATOM 2220 N N . GLY A 1 307 ? 4.268 4.466 -16.125 1.00 97.19 307 GLY A N 1
ATOM 2221 C CA . GLY A 1 307 ? 4.644 5.656 -16.894 1.00 97.19 307 GLY A CA 1
ATOM 2222 C C . GLY A 1 307 ? 3.462 6.586 -17.161 1.00 97.19 307 GLY A C 1
ATOM 2223 O O . GLY A 1 307 ? 3.548 7.786 -16.908 1.00 97.19 307 GLY A O 1
ATOM 2224 N N . ARG A 1 308 ? 2.326 6.029 -17.605 1.00 96.06 308 ARG A N 1
ATOM 2225 C CA . ARG A 1 308 ? 1.088 6.798 -17.831 1.00 96.06 308 ARG A CA 1
ATOM 2226 C C . ARG A 1 308 ? 0.554 7.392 -16.532 1.00 96.06 308 ARG A C 1
ATOM 2228 O O . ARG A 1 308 ? 0.132 8.544 -16.504 1.00 96.06 308 ARG A O 1
ATOM 2235 N N . LEU A 1 309 ? 0.609 6.618 -15.451 1.00 94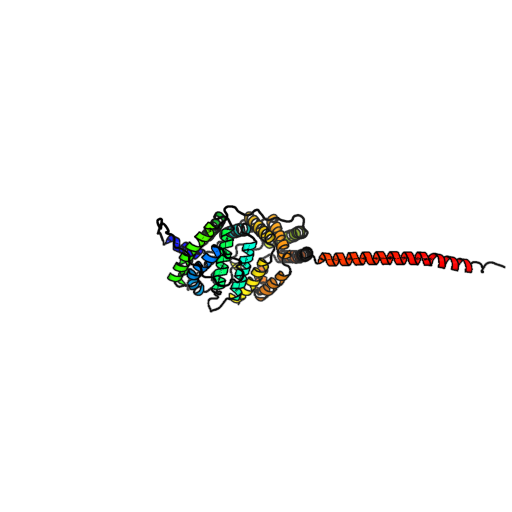.38 309 LEU A N 1
ATOM 2236 C CA . LEU A 1 309 ? 0.174 7.054 -14.133 1.00 94.38 309 LEU A CA 1
ATOM 2237 C C . LEU A 1 309 ? 0.991 8.254 -13.633 1.00 94.38 309 LEU A C 1
ATOM 2239 O O . LEU A 1 309 ? 0.416 9.252 -13.205 1.00 94.38 309 LEU A O 1
ATOM 2243 N N . VAL A 1 310 ? 2.320 8.193 -13.739 1.00 95.31 310 VAL A N 1
ATOM 2244 C CA . VAL A 1 310 ? 3.225 9.292 -13.367 1.00 95.31 310 VAL A CA 1
ATOM 2245 C C . VAL A 1 310 ? 2.984 10.525 -14.241 1.00 95.31 310 VAL A C 1
ATOM 2247 O O . VAL A 1 310 ? 2.915 11.634 -13.710 1.00 95.31 310 VAL A O 1
ATOM 2250 N N . ALA A 1 311 ? 2.771 10.341 -15.549 1.00 94.19 311 ALA A N 1
ATOM 2251 C CA . ALA A 1 311 ? 2.454 11.436 -16.466 1.00 94.19 311 ALA A CA 1
ATOM 2252 C C . ALA A 1 311 ? 1.150 12.176 -16.105 1.00 94.19 311 ALA A C 1
ATOM 2254 O O . ALA A 1 311 ? 1.005 13.347 -16.443 1.00 94.19 311 ALA A O 1
ATOM 2255 N N . SER A 1 312 ? 0.222 11.538 -15.378 1.00 93.44 312 SER A N 1
ATOM 2256 C CA . SER A 1 312 ? -1.029 12.178 -14.939 1.00 93.44 312 SER A CA 1
ATOM 2257 C C . SER A 1 312 ? -0.865 13.175 -13.779 1.00 93.44 312 SER A C 1
ATOM 2259 O O . SER A 1 312 ? -1.789 13.935 -13.500 1.00 93.44 312 SER A O 1
ATOM 2261 N N . VAL A 1 313 ? 0.287 13.197 -13.091 1.00 92.19 313 VAL A N 1
ATOM 2262 C CA . VAL A 1 313 ? 0.501 13.990 -11.858 1.00 92.19 313 VAL A CA 1
ATOM 2263 C C . VAL A 1 313 ? 1.881 14.666 -11.771 1.00 92.19 313 VAL A C 1
ATOM 2265 O O . VAL A 1 313 ? 2.549 14.569 -10.735 1.00 92.19 313 VAL A O 1
ATOM 2268 N N . PRO A 1 314 ? 2.333 15.399 -12.805 1.00 77.25 314 PRO A N 1
ATOM 2269 C CA . PRO A 1 314 ? 3.720 15.868 -12.898 1.00 77.25 314 PRO A CA 1
ATOM 2270 C C . PRO A 1 314 ? 4.169 16.745 -11.719 1.00 77.25 314 PRO A C 1
ATOM 2272 O O . PRO A 1 314 ? 5.322 16.679 -11.300 1.00 77.25 314 PRO A O 1
ATOM 2275 N N . THR A 1 315 ? 3.262 17.525 -11.124 1.00 80.19 315 THR A N 1
ATOM 2276 C CA . THR A 1 315 ? 3.600 18.467 -10.042 1.00 80.19 315 THR A CA 1
ATOM 2277 C C . THR A 1 315 ? 3.944 17.788 -8.717 1.00 80.19 315 THR A C 1
ATOM 2279 O O . THR A 1 315 ? 4.774 18.300 -7.973 1.00 80.19 315 THR A O 1
ATOM 2282 N N . THR A 1 316 ? 3.350 16.632 -8.406 1.00 89.81 316 THR A N 1
ATOM 2283 C CA . THR A 1 316 ? 3.547 15.959 -7.107 1.00 89.81 316 THR A CA 1
ATOM 2284 C C . THR A 1 316 ? 4.655 14.911 -7.094 1.00 89.81 316 THR A C 1
ATOM 2286 O O . THR A 1 316 ? 5.055 14.475 -6.017 1.00 89.81 316 THR A O 1
ATOM 2289 N N . VAL A 1 317 ? 5.188 14.523 -8.258 1.00 93.56 317 VAL A N 1
ATOM 2290 C CA . VAL A 1 317 ? 6.274 13.527 -8.355 1.00 93.56 317 VAL A CA 1
ATOM 2291 C C . VAL A 1 317 ? 7.505 13.981 -7.564 1.00 93.56 317 VAL A C 1
ATOM 2293 O O . VAL A 1 317 ? 8.088 13.206 -6.805 1.00 93.56 317 VAL A O 1
ATOM 2296 N N . MET A 1 318 ? 7.878 15.258 -7.694 1.00 93.25 318 MET A N 1
ATOM 2297 C CA . MET A 1 318 ? 9.064 15.794 -7.024 1.00 93.25 318 MET A CA 1
ATOM 2298 C C . MET A 1 318 ? 8.879 15.964 -5.514 1.00 93.25 318 MET A C 1
ATOM 2300 O O . MET A 1 318 ? 9.848 15.798 -4.775 1.00 93.25 318 MET A O 1
ATOM 2304 N N . ASP A 1 319 ? 7.658 16.210 -5.029 1.00 95.69 319 ASP A N 1
ATOM 2305 C CA . ASP A 1 319 ? 7.373 16.242 -3.587 1.00 95.69 319 ASP A CA 1
ATOM 2306 C C . ASP A 1 319 ? 7.645 14.882 -2.934 1.00 95.69 319 ASP A C 1
ATOM 2308 O O . ASP A 1 319 ? 8.233 14.809 -1.848 1.00 95.69 319 ASP A O 1
ATOM 2312 N N . VAL A 1 320 ? 7.250 13.801 -3.618 1.00 97.38 320 VAL A N 1
ATOM 2313 C CA . VAL A 1 320 ? 7.531 12.424 -3.197 1.00 97.38 320 VAL A CA 1
ATOM 2314 C C . VAL A 1 320 ? 9.029 12.154 -3.237 1.00 97.38 320 VAL A C 1
ATOM 2316 O O . VAL A 1 320 ? 9.593 11.749 -2.221 1.00 97.38 320 VAL A O 1
ATOM 2319 N N . TYR A 1 321 ? 9.687 12.421 -4.371 1.00 95.94 321 TYR A N 1
ATOM 2320 C CA . TYR A 1 321 ? 11.124 12.179 -4.524 1.00 95.94 321 TYR A CA 1
ATOM 2321 C C . TYR A 1 321 ? 11.943 12.901 -3.447 1.00 95.94 321 TYR A C 1
ATOM 2323 O O . TYR A 1 321 ? 12.741 12.272 -2.753 1.00 95.94 321 TYR A O 1
ATOM 2331 N N . ASN A 1 322 ? 11.703 14.200 -3.250 1.00 96.94 322 ASN A N 1
ATOM 2332 C CA . ASN A 1 322 ? 12.434 15.010 -2.277 1.00 96.94 322 ASN A CA 1
ATOM 2333 C C . ASN A 1 322 ? 12.194 14.532 -0.836 1.00 96.94 322 ASN A C 1
ATOM 2335 O O . ASN A 1 322 ? 13.129 14.492 -0.036 1.00 96.94 322 ASN A O 1
ATOM 2339 N N . SER A 1 323 ? 10.965 14.123 -0.504 1.00 97.31 323 SER A N 1
ATOM 2340 C CA . SER A 1 323 ? 10.650 13.606 0.835 1.00 97.31 323 SER A CA 1
ATOM 2341 C C . SER A 1 323 ? 11.305 12.250 1.096 1.00 97.31 323 SER A C 1
ATOM 2343 O O . SER A 1 323 ? 11.858 12.037 2.174 1.00 97.31 323 SER A O 1
ATOM 2345 N N . MET A 1 324 ? 11.308 11.355 0.103 1.00 96.94 324 MET A N 1
ATOM 2346 C CA . MET A 1 324 ? 11.985 10.060 0.197 1.00 96.94 324 MET A CA 1
ATOM 2347 C C . MET A 1 324 ? 13.507 10.221 0.280 1.00 96.94 324 MET A C 1
ATOM 2349 O O . MET A 1 324 ? 14.140 9.586 1.122 1.00 96.94 324 MET A O 1
ATOM 2353 N N . ALA A 1 325 ? 14.095 11.122 -0.511 1.00 96.06 325 ALA A N 1
ATOM 2354 C CA . ALA A 1 325 ? 15.524 11.434 -0.454 1.00 96.06 325 ALA A CA 1
ATOM 2355 C C . ALA A 1 325 ? 15.967 11.946 0.932 1.00 96.06 325 ALA A C 1
ATOM 2357 O O . ALA A 1 325 ? 17.093 11.696 1.349 1.00 96.06 325 ALA A O 1
ATOM 2358 N N . GLY A 1 326 ? 15.081 12.611 1.684 1.00 96.25 326 GLY A N 1
ATOM 2359 C CA . GLY A 1 326 ? 15.359 13.052 3.056 1.00 96.25 326 GLY A CA 1
ATOM 2360 C C . GLY A 1 326 ? 15.383 11.929 4.107 1.00 96.25 326 GLY A C 1
ATOM 2361 O O . GLY A 1 326 ? 15.903 12.120 5.215 1.00 96.25 326 GLY A O 1
ATOM 2362 N N . ILE A 1 327 ? 14.824 10.753 3.797 1.00 96.81 327 ILE A N 1
ATOM 2363 C CA . ILE A 1 327 ? 14.721 9.632 4.746 1.00 96.81 327 ILE A CA 1
ATOM 2364 C C . ILE A 1 327 ? 15.486 8.374 4.324 1.00 96.81 327 ILE A C 1
ATOM 2366 O O . ILE A 1 327 ? 15.778 7.546 5.185 1.00 96.81 327 ILE A O 1
ATOM 2370 N N . VAL A 1 328 ? 15.844 8.235 3.047 1.00 96.12 328 VAL A N 1
ATOM 2371 C CA . VAL A 1 328 ? 16.620 7.100 2.533 1.00 96.12 328 VAL A CA 1
ATOM 2372 C C . VAL A 1 328 ? 18.104 7.455 2.511 1.00 96.12 328 VAL A C 1
ATOM 2374 O O . VAL A 1 328 ? 18.552 8.258 1.697 1.00 96.12 328 VAL A O 1
ATOM 2377 N N . ASP A 1 329 ? 18.878 6.832 3.400 1.00 90.50 329 ASP A N 1
ATOM 2378 C CA . ASP A 1 329 ? 20.333 6.989 3.428 1.00 90.50 329 ASP A CA 1
ATOM 2379 C C . ASP A 1 329 ? 21.019 6.219 2.281 1.00 90.50 329 ASP A C 1
ATOM 2381 O O . ASP A 1 329 ? 20.569 5.146 1.870 1.00 90.50 329 ASP A O 1
ATOM 2385 N N . SER A 1 330 ? 22.161 6.731 1.812 1.00 93.12 330 SER A N 1
ATOM 2386 C CA . SER A 1 330 ? 23.017 6.085 0.805 1.00 93.12 330 SER A CA 1
ATOM 2387 C C . SER A 1 330 ? 23.424 4.644 1.149 1.00 93.12 330 SER A C 1
ATOM 2389 O O . SER A 1 330 ? 23.637 3.828 0.257 1.00 93.12 330 SER A O 1
ATOM 2391 N N . GLN A 1 331 ? 23.502 4.286 2.432 1.00 94.81 331 GLN A N 1
ATOM 2392 C CA . GLN A 1 331 ? 23.755 2.919 2.883 1.00 94.81 331 GLN A CA 1
ATOM 2393 C C . GLN A 1 331 ? 22.685 1.943 2.384 1.00 94.81 331 GLN A C 1
ATOM 2395 O O . GLN A 1 331 ? 23.006 0.795 2.078 1.00 94.81 331 GLN A O 1
ATOM 2400 N N . VAL A 1 332 ? 21.429 2.388 2.265 1.00 95.31 332 VAL A N 1
ATOM 2401 C CA . VAL A 1 332 ? 20.328 1.565 1.751 1.00 95.31 332 VAL A CA 1
ATOM 2402 C C . VAL A 1 332 ? 20.537 1.286 0.266 1.00 95.31 332 VAL A C 1
ATOM 2404 O O . VAL A 1 332 ? 20.538 0.125 -0.142 1.00 95.31 332 VAL A O 1
ATOM 2407 N N . THR A 1 333 ? 20.772 2.326 -0.538 1.00 93.88 333 THR A N 1
ATOM 2408 C CA . THR A 1 333 ? 20.951 2.184 -1.992 1.00 93.88 333 THR A CA 1
ATOM 2409 C C . THR A 1 333 ? 22.226 1.415 -2.333 1.00 93.88 333 THR A C 1
ATOM 2411 O O . THR A 1 333 ? 22.182 0.513 -3.167 1.00 93.88 333 THR A O 1
ATOM 2414 N N . ASN A 1 334 ? 23.328 1.668 -1.623 1.00 96.06 334 ASN A N 1
ATOM 2415 C CA . ASN A 1 334 ? 24.581 0.925 -1.778 1.00 96.06 334 ASN A CA 1
ATOM 2416 C C . ASN A 1 334 ? 24.422 -0.562 -1.421 1.00 96.06 334 ASN A C 1
ATOM 2418 O O . ASN A 1 334 ? 24.982 -1.420 -2.100 1.00 96.06 334 ASN A O 1
ATOM 2422 N N . ASN A 1 335 ? 23.640 -0.886 -0.384 1.00 96.81 335 ASN A N 1
ATOM 2423 C CA . ASN A 1 335 ? 23.349 -2.273 -0.016 1.00 96.81 335 ASN A CA 1
ATOM 2424 C C . ASN A 1 335 ? 22.443 -2.985 -1.033 1.00 96.81 335 ASN A C 1
ATOM 2426 O O . ASN A 1 335 ? 22.554 -4.196 -1.183 1.00 96.81 335 ASN A O 1
ATOM 2430 N N . MET A 1 336 ? 21.542 -2.274 -1.718 1.00 97.31 336 MET A N 1
ATOM 2431 C CA . MET A 1 336 ? 20.757 -2.864 -2.813 1.00 97.31 336 MET A CA 1
ATOM 2432 C C . MET A 1 336 ? 21.625 -3.084 -4.055 1.00 97.31 336 MET A C 1
ATOM 2434 O O . MET A 1 336 ? 21.610 -4.168 -4.629 1.00 97.31 336 MET A O 1
ATOM 2438 N N . PHE A 1 337 ? 22.441 -2.093 -4.425 1.00 97.25 337 PHE A N 1
ATOM 2439 C CA . PHE A 1 337 ? 23.342 -2.181 -5.575 1.00 97.25 337 PHE A CA 1
ATOM 2440 C C . PHE A 1 337 ? 24.393 -3.292 -5.425 1.00 97.25 337 PHE A C 1
ATOM 2442 O O . PHE A 1 337 ? 24.732 -3.952 -6.400 1.00 97.25 337 PHE A O 1
ATOM 2449 N N . SER A 1 338 ? 24.880 -3.558 -4.208 1.00 97.88 338 SER A N 1
ATOM 2450 C CA . SER A 1 338 ? 25.871 -4.618 -3.961 1.00 97.88 338 SER A CA 1
ATOM 2451 C C . SER A 1 338 ? 25.328 -6.047 -4.087 1.00 97.88 338 SER A C 1
ATOM 2453 O O . SER A 1 338 ? 26.113 -6.995 -4.042 1.00 97.88 338 SER A O 1
ATOM 2455 N N . LYS A 1 339 ? 24.006 -6.218 -4.217 1.00 97.75 339 LYS A N 1
ATOM 2456 C CA . LYS A 1 339 ? 23.330 -7.525 -4.298 1.00 97.75 339 LYS A CA 1
ATOM 2457 C C . LYS A 1 339 ? 22.990 -7.957 -5.721 1.00 97.75 339 LYS A C 1
ATOM 2459 O O . LYS A 1 339 ? 22.498 -9.063 -5.896 1.00 97.75 339 LYS A O 1
ATOM 2464 N N . VAL A 1 340 ? 23.240 -7.102 -6.705 1.00 98.19 340 VAL A N 1
ATOM 2465 C CA . VAL A 1 340 ? 22.896 -7.324 -8.113 1.00 98.19 340 VAL A CA 1
ATOM 2466 C C . VAL A 1 340 ? 24.136 -7.203 -8.989 1.00 98.19 340 VAL A C 1
ATOM 2468 O O . VAL A 1 340 ? 25.180 -6.719 -8.541 1.00 98.19 340 VAL A O 1
ATOM 2471 N N . ASN A 1 341 ? 24.034 -7.591 -10.259 1.00 98.19 341 ASN A N 1
ATOM 2472 C CA . ASN A 1 341 ? 25.079 -7.283 -11.219 1.00 98.19 341 ASN A CA 1
ATOM 2473 C C . ASN A 1 341 ? 25.179 -5.756 -11.447 1.00 98.19 341 ASN A C 1
ATOM 2475 O O . ASN A 1 341 ? 24.203 -5.123 -11.865 1.00 98.19 341 ASN A O 1
ATOM 2479 N N . PRO A 1 342 ? 26.355 -5.135 -11.221 1.00 96.94 342 PRO A N 1
ATOM 2480 C CA . PRO A 1 342 ? 26.512 -3.690 -11.358 1.00 96.94 342 PRO A CA 1
ATOM 2481 C C . PRO A 1 342 ? 26.335 -3.195 -12.800 1.00 96.94 342 PRO A C 1
ATOM 2483 O O . PRO A 1 342 ? 25.895 -2.065 -12.998 1.00 96.94 342 PRO A O 1
ATOM 2486 N N . LEU A 1 343 ? 26.660 -4.009 -13.811 1.00 97.75 343 LEU A N 1
ATOM 2487 C CA . LEU A 1 343 ? 26.494 -3.629 -15.217 1.00 97.75 343 LEU A CA 1
ATOM 2488 C C . LEU A 1 343 ? 25.016 -3.590 -15.606 1.00 97.75 343 LEU A C 1
ATOM 2490 O O . LEU A 1 343 ? 24.579 -2.622 -16.229 1.00 97.75 343 LEU A O 1
ATOM 2494 N N . ASP A 1 344 ? 24.248 -4.592 -15.178 1.00 98.12 344 ASP A N 1
ATOM 2495 C CA . ASP A 1 344 ? 22.809 -4.656 -15.436 1.00 98.12 344 ASP A CA 1
ATOM 2496 C C . ASP A 1 344 ? 22.072 -3.537 -14.689 1.00 98.12 344 ASP A C 1
ATOM 2498 O O . ASP A 1 344 ? 21.198 -2.882 -15.254 1.00 98.12 344 ASP A O 1
ATOM 2502 N N . ALA A 1 345 ? 22.482 -3.226 -13.455 1.00 97.31 345 ALA A N 1
ATOM 2503 C CA . ALA A 1 345 ? 21.942 -2.100 -12.696 1.00 97.31 345 ALA A CA 1
ATOM 2504 C C . ALA A 1 345 ? 22.225 -0.738 -13.363 1.00 97.31 345 ALA A C 1
ATOM 2506 O O . ALA A 1 345 ? 21.342 0.119 -13.429 1.00 97.31 345 ALA A O 1
ATOM 2507 N N . VAL A 1 346 ? 23.433 -0.526 -13.900 1.00 97.31 346 VAL A N 1
ATOM 2508 C CA . VAL A 1 346 ? 23.774 0.701 -14.646 1.00 97.31 346 VAL A CA 1
ATOM 2509 C C . VAL A 1 346 ? 22.998 0.785 -15.965 1.00 97.31 346 VAL A C 1
ATOM 2511 O O . VAL A 1 346 ? 22.531 1.867 -16.329 1.00 97.31 346 VAL A O 1
ATOM 2514 N N . ALA A 1 347 ? 22.818 -0.336 -16.669 1.00 97.69 347 ALA A N 1
ATOM 2515 C CA . ALA A 1 347 ? 22.002 -0.396 -17.880 1.00 97.69 347 ALA A CA 1
ATOM 2516 C C . ALA A 1 347 ? 20.529 -0.062 -17.586 1.00 97.69 347 ALA A C 1
ATOM 2518 O O . ALA A 1 347 ? 19.947 0.785 -18.270 1.00 97.69 347 ALA A O 1
ATOM 2519 N N . ALA A 1 348 ? 19.967 -0.636 -16.519 1.00 98.38 348 ALA A N 1
ATOM 2520 C CA . ALA A 1 348 ? 18.624 -0.335 -16.036 1.00 98.38 348 ALA A CA 1
ATOM 2521 C C . ALA A 1 348 ? 18.464 1.150 -15.674 1.00 98.38 348 ALA A C 1
ATOM 2523 O O . ALA A 1 348 ? 17.509 1.790 -16.111 1.00 98.38 348 ALA A O 1
ATOM 2524 N N . ALA A 1 349 ? 19.421 1.730 -14.939 1.00 97.62 349 ALA A N 1
ATOM 2525 C CA . ALA A 1 349 ? 19.399 3.147 -14.576 1.00 97.62 349 ALA A CA 1
ATOM 2526 C C . ALA A 1 349 ? 19.455 4.061 -15.811 1.00 97.62 349 ALA A C 1
ATOM 2528 O O . ALA A 1 349 ? 18.705 5.032 -15.901 1.00 97.62 349 ALA A O 1
ATOM 2529 N N . LYS A 1 350 ? 20.295 3.736 -16.803 1.00 97.69 350 LYS A N 1
ATOM 2530 C CA . LYS A 1 350 ? 20.342 4.471 -18.074 1.00 97.69 350 LYS A CA 1
ATOM 2531 C C . LYS A 1 350 ? 19.006 4.391 -18.817 1.00 97.69 350 LYS A C 1
ATOM 2533 O O . LYS A 1 350 ? 18.508 5.424 -19.261 1.00 97.69 350 LYS A O 1
ATOM 2538 N N . GLY A 1 351 ? 18.418 3.196 -18.912 1.00 97.75 351 GLY A N 1
ATOM 2539 C CA . GLY A 1 351 ? 17.090 2.995 -19.495 1.00 97.75 351 GLY A CA 1
ATOM 2540 C C . GLY A 1 351 ? 16.020 3.824 -18.785 1.00 97.75 351 GLY A C 1
ATOM 2541 O O . GLY A 1 351 ? 15.229 4.500 -19.439 1.00 97.75 351 GLY A O 1
ATOM 2542 N N . PHE A 1 352 ? 16.053 3.859 -17.450 1.00 97.94 352 PHE A N 1
ATOM 2543 C CA . PHE A 1 352 ? 15.151 4.674 -16.636 1.00 97.94 352 PHE A CA 1
ATOM 2544 C C . PHE A 1 352 ? 15.298 6.172 -16.925 1.00 97.94 352 PHE A C 1
ATOM 2546 O O . PHE A 1 352 ? 14.294 6.851 -17.141 1.00 97.94 352 PHE A O 1
ATOM 2553 N N . TYR A 1 353 ? 16.530 6.690 -16.989 1.00 96.81 353 TYR A N 1
ATOM 2554 C CA . TYR A 1 353 ? 16.763 8.107 -17.274 1.00 96.81 353 TYR A CA 1
ATOM 2555 C C . TYR A 1 353 ? 16.300 8.527 -18.675 1.00 96.81 353 TYR A C 1
ATOM 2557 O O . TYR A 1 353 ? 15.860 9.659 -18.833 1.00 96.81 353 TYR A O 1
ATOM 2565 N N . THR A 1 354 ? 16.346 7.628 -19.663 1.00 96.56 354 THR A N 1
ATOM 2566 C CA . THR A 1 354 ? 15.756 7.866 -20.991 1.00 96.56 354 THR A CA 1
ATOM 2567 C C . THR A 1 354 ? 14.230 7.772 -20.966 1.00 96.56 354 THR A C 1
ATOM 2569 O O . THR A 1 354 ? 13.545 8.583 -21.583 1.00 96.56 354 THR A O 1
ATOM 2572 N N . PHE A 1 355 ? 13.672 6.803 -20.239 1.00 97.69 355 PHE A N 1
ATOM 2573 C CA . PHE A 1 355 ? 12.226 6.619 -20.132 1.00 97.69 355 PHE A CA 1
ATOM 2574 C C . PHE A 1 355 ? 11.527 7.809 -19.471 1.00 97.69 355 PHE A C 1
ATOM 2576 O O . PHE A 1 355 ? 10.494 8.261 -19.969 1.00 97.69 355 PHE A O 1
ATOM 2583 N N . LYS A 1 356 ? 12.096 8.354 -18.386 1.00 95.19 356 LYS A N 1
ATOM 2584 C CA . LYS A 1 356 ? 11.493 9.495 -17.679 1.00 95.19 356 LYS A CA 1
ATOM 2585 C C . LYS A 1 356 ? 11.310 10.727 -18.574 1.00 95.19 356 LYS A C 1
ATOM 2587 O O . LYS A 1 356 ? 10.343 11.445 -18.366 1.00 95.19 356 LYS A O 1
ATOM 2592 N N . ASP A 1 357 ? 12.171 10.943 -19.575 1.00 94.81 357 ASP A N 1
ATOM 2593 C CA . ASP A 1 357 ? 12.069 12.091 -20.490 1.00 94.81 357 ASP A CA 1
ATOM 2594 C C . ASP A 1 357 ? 10.804 11.984 -21.354 1.00 94.81 357 ASP A C 1
ATOM 2596 O O . ASP A 1 357 ? 10.125 12.973 -21.622 1.00 94.81 357 ASP A O 1
ATOM 2600 N N . VAL A 1 358 ? 10.439 10.759 -21.748 1.00 95.69 358 VAL A N 1
ATOM 2601 C CA . VAL A 1 358 ? 9.198 10.490 -22.490 1.00 95.69 358 VAL A CA 1
ATOM 2602 C C . VAL A 1 358 ? 7.975 10.656 -21.591 1.00 95.69 358 VAL A C 1
ATOM 2604 O O . VAL A 1 358 ? 6.957 11.180 -22.038 1.00 95.69 358 VAL A O 1
ATOM 2607 N N . VAL A 1 359 ? 8.065 10.233 -20.328 1.00 94.44 359 VAL A N 1
ATOM 2608 C CA . VAL A 1 359 ? 6.994 10.425 -19.337 1.00 94.44 359 VAL A CA 1
ATOM 2609 C C . VAL A 1 359 ? 6.762 11.913 -19.059 1.00 94.44 359 VAL A C 1
ATOM 2611 O O . VAL A 1 359 ? 5.616 12.355 -19.043 1.00 94.44 359 VAL A O 1
ATOM 2614 N N . GLU A 1 360 ? 7.832 12.693 -18.899 1.00 90.75 360 GLU A N 1
ATOM 2615 C CA . GLU A 1 360 ? 7.777 14.146 -18.710 1.00 90.75 360 GLU A CA 1
ATOM 2616 C C . GLU A 1 360 ? 7.140 14.848 -19.919 1.00 90.75 360 GLU A C 1
ATOM 2618 O O . GLU A 1 360 ? 6.225 15.655 -19.753 1.00 90.75 360 GLU A O 1
ATOM 2623 N N . ALA A 1 361 ? 7.533 14.472 -21.141 1.00 88.75 361 ALA A N 1
ATOM 2624 C CA . ALA A 1 361 ? 6.913 14.985 -22.363 1.00 88.75 361 ALA A CA 1
ATOM 2625 C C . ALA A 1 361 ? 5.429 14.584 -22.497 1.00 88.75 361 ALA A C 1
ATOM 2627 O O . ALA A 1 361 ? 4.605 15.379 -22.939 1.00 88.75 361 ALA A O 1
ATOM 2628 N N . GLY A 1 362 ? 5.058 13.366 -22.091 1.00 83.31 362 GLY A N 1
ATOM 2629 C CA . GLY A 1 362 ? 3.657 12.937 -22.068 1.00 83.31 362 GLY A CA 1
ATOM 2630 C C . GLY A 1 362 ? 2.804 13.737 -21.075 1.00 83.31 362 GLY A C 1
ATOM 2631 O O . GLY A 1 362 ? 1.631 14.001 -21.339 1.00 83.31 362 GLY A O 1
ATOM 2632 N N . ALA A 1 363 ? 3.394 14.171 -19.958 1.00 77.00 363 ALA A N 1
ATOM 2633 C CA . ALA A 1 363 ? 2.713 14.989 -18.960 1.00 77.00 363 ALA A CA 1
ATOM 2634 C C . ALA A 1 363 ? 2.400 16.410 -19.468 1.00 77.00 363 ALA A C 1
ATOM 2636 O O . ALA A 1 363 ? 1.333 16.951 -19.173 1.00 77.00 363 ALA A O 1
ATOM 2637 N N . SER A 1 364 ? 3.293 17.012 -20.263 1.00 64.50 364 SER A N 1
ATOM 2638 C CA . SER A 1 364 ? 3.069 18.340 -20.858 1.00 64.50 364 SER A CA 1
ATOM 2639 C C . SER A 1 364 ? 2.052 18.316 -22.007 1.00 64.50 364 SER A C 1
ATOM 2641 O O . SER A 1 364 ? 1.278 19.265 -22.166 1.00 64.50 364 SER A O 1
ATOM 2643 N N . GLU A 1 365 ? 1.986 17.215 -22.767 1.00 64.25 365 GLU A N 1
ATOM 2644 C CA . GLU A 1 365 ? 0.939 16.970 -23.771 1.00 64.25 365 GLU A CA 1
ATOM 2645 C C . GLU A 1 365 ? -0.450 16.854 -23.113 1.00 64.25 365 GLU A C 1
ATOM 2647 O O . GLU A 1 365 ? -1.399 17.496 -23.566 1.00 64.25 365 GLU A O 1
ATOM 2652 N N . ALA A 1 366 ? -0.566 16.109 -22.006 1.00 59.91 366 ALA A N 1
ATOM 2653 C CA . ALA A 1 366 ? -1.825 15.933 -21.273 1.00 59.91 366 ALA A CA 1
ATOM 2654 C C . ALA A 1 366 ? -2.338 17.227 -20.605 1.00 59.91 366 ALA A C 1
ATOM 2656 O O . ALA A 1 366 ? -3.548 17.429 -20.504 1.00 59.91 366 ALA A O 1
ATOM 2657 N N . ASN A 1 367 ? -1.434 18.124 -20.197 1.00 55.19 367 ASN A N 1
ATOM 2658 C CA . ASN A 1 367 ? -1.774 19.407 -19.569 1.00 55.19 367 ASN A CA 1
ATOM 2659 C C . ASN A 1 367 ? -2.016 20.554 -20.570 1.00 55.19 367 ASN A C 1
ATOM 2661 O O . ASN A 1 367 ? -2.265 21.687 -20.160 1.00 55.19 367 ASN A O 1
ATOM 2665 N N . GLY A 1 368 ? -1.946 20.292 -21.879 1.00 50.81 368 GLY A N 1
ATOM 2666 C CA . GLY A 1 368 ? -2.197 21.295 -22.917 1.00 50.81 368 GLY A CA 1
ATOM 2667 C C . GLY A 1 368 ? -1.097 22.353 -23.085 1.00 50.81 368 GLY A C 1
ATOM 2668 O O . GLY A 1 368 ? -1.259 23.260 -23.901 1.00 50.81 368 GLY A O 1
ATOM 2669 N N . GLU A 1 369 ? 0.039 22.242 -22.390 1.00 49.38 369 GLU A N 1
ATOM 2670 C CA . GLU A 1 369 ? 1.146 23.212 -22.463 1.00 49.38 369 GLU A CA 1
ATOM 2671 C C . GLU A 1 369 ? 1.851 23.197 -23.833 1.00 49.38 369 GLU A C 1
ATOM 2673 O O . GLU A 1 369 ? 2.308 24.238 -24.317 1.00 49.38 369 GLU A O 1
ATOM 2678 N N . ASN A 1 370 ? 1.841 22.055 -24.532 1.00 46.75 370 ASN A N 1
ATOM 2679 C CA . ASN A 1 370 ? 2.341 21.970 -25.908 1.00 46.75 370 ASN A CA 1
ATOM 2680 C C . ASN A 1 370 ? 1.450 22.694 -26.928 1.00 46.75 370 ASN A C 1
ATOM 2682 O O . ASN A 1 370 ? 1.964 23.161 -27.942 1.00 46.75 370 ASN A O 1
ATOM 2686 N N . THR A 1 371 ? 0.153 22.887 -26.656 1.00 50.56 371 THR A N 1
ATOM 2687 C CA . THR A 1 371 ? -0.736 23.562 -27.621 1.00 50.56 371 THR A CA 1
ATOM 2688 C C . THR A 1 371 ? -0.418 25.046 -27.761 1.00 50.56 371 THR A C 1
ATOM 2690 O O . THR A 1 371 ? -0.497 25.572 -28.865 1.00 50.56 371 THR A O 1
ATOM 2693 N N . LEU A 1 372 ? 0.011 25.725 -26.689 1.00 51.97 372 LEU A N 1
ATOM 2694 C CA . LEU A 1 372 ? 0.413 27.134 -26.747 1.00 51.97 372 LEU A CA 1
ATOM 2695 C C . LEU A 1 372 ? 1.751 27.317 -27.457 1.00 51.97 372 LEU A C 1
ATOM 2697 O O . LEU A 1 372 ? 1.893 28.262 -28.226 1.00 51.97 372 LEU A O 1
ATOM 2701 N N . THR A 1 373 ? 2.708 26.415 -27.242 1.00 51.19 373 THR A N 1
ATOM 2702 C CA . THR A 1 373 ? 4.019 26.473 -27.904 1.00 51.19 373 THR A CA 1
ATOM 2703 C C . THR A 1 373 ? 3.900 26.134 -29.390 1.00 51.19 373 THR A C 1
ATOM 2705 O O . THR A 1 373 ? 4.479 26.833 -30.219 1.00 51.19 373 THR A O 1
ATOM 2708 N N . GLU A 1 374 ? 3.082 25.143 -29.759 1.00 50.72 374 GLU A N 1
ATOM 2709 C CA . GLU A 1 374 ? 2.762 24.841 -31.160 1.00 50.72 374 GLU A CA 1
ATOM 2710 C C . GLU A 1 374 ? 1.918 25.942 -31.814 1.00 50.72 374 GLU A C 1
ATOM 2712 O O . GLU A 1 374 ? 2.204 26.317 -32.949 1.00 50.72 374 GLU A O 1
ATOM 2717 N N . LEU A 1 375 ? 0.943 26.536 -31.110 1.00 52.47 375 LEU A N 1
ATOM 2718 C CA . LEU A 1 375 ? 0.195 27.704 -31.596 1.00 52.47 375 LEU A CA 1
ATOM 2719 C C . LEU A 1 375 ? 1.103 28.924 -31.774 1.00 52.47 375 LEU A C 1
ATOM 2721 O O . LEU A 1 375 ? 0.987 29.608 -32.783 1.00 52.47 375 LEU A O 1
ATOM 2725 N N . LEU A 1 376 ? 2.030 29.191 -30.851 1.00 55.00 376 LEU A N 1
ATOM 2726 C CA . LEU A 1 376 ? 3.024 30.261 -30.981 1.00 55.00 376 LEU A CA 1
ATOM 2727 C C . LEU A 1 376 ? 3.970 29.995 -32.153 1.00 55.00 376 LEU A C 1
ATOM 2729 O O . LEU A 1 376 ? 4.246 30.911 -32.923 1.00 55.00 376 LEU A O 1
ATOM 2733 N N . CYS A 1 377 ? 4.412 28.750 -32.341 1.00 50.00 377 CYS A N 1
ATOM 2734 C CA . CYS A 1 377 ? 5.256 28.364 -33.468 1.00 50.00 377 CYS A CA 1
ATOM 2735 C C . CYS A 1 377 ? 4.508 28.501 -34.807 1.00 50.00 377 CYS A C 1
ATOM 2737 O O . CYS A 1 377 ? 5.066 29.035 -35.767 1.00 50.00 377 CYS A O 1
ATOM 2739 N N . LEU A 1 378 ? 3.226 28.114 -34.858 1.00 51.78 378 LEU A N 1
ATOM 2740 C CA . LEU A 1 378 ? 2.329 28.281 -36.010 1.00 51.78 378 LEU A CA 1
ATOM 2741 C C . LEU A 1 378 ? 2.026 29.755 -36.309 1.00 51.78 378 LEU A C 1
ATOM 2743 O O . LEU A 1 378 ? 2.026 30.163 -37.469 1.00 51.78 378 LEU A O 1
ATOM 2747 N N . VAL A 1 379 ? 1.793 30.575 -35.282 1.00 59.09 379 VAL A N 1
ATOM 2748 C CA . VAL A 1 379 ? 1.587 32.024 -35.425 1.00 59.09 379 VAL A CA 1
ATOM 2749 C C . VAL A 1 379 ? 2.869 32.698 -35.916 1.00 59.09 379 VAL A C 1
ATOM 2751 O O . VAL A 1 379 ? 2.802 33.528 -36.821 1.00 59.09 379 VAL A O 1
ATOM 2754 N N . GLN A 1 380 ? 4.035 32.298 -35.403 1.00 62.62 380 GLN A N 1
ATOM 2755 C CA . GLN A 1 380 ? 5.332 32.802 -35.851 1.00 62.62 380 GLN A CA 1
ATOM 2756 C C . GLN A 1 380 ? 5.602 32.423 -37.315 1.00 62.62 380 GLN A C 1
ATOM 2758 O O . GLN A 1 380 ? 5.914 33.294 -38.121 1.00 62.62 380 GLN A O 1
ATOM 2763 N N . THR A 1 381 ? 5.361 31.168 -37.712 1.00 59.50 381 THR A N 1
ATOM 2764 C CA . THR A 1 381 ? 5.508 30.747 -39.119 1.00 59.50 381 THR A CA 1
ATOM 2765 C C . THR A 1 381 ? 4.509 31.435 -40.051 1.00 59.50 381 THR A C 1
ATOM 2767 O O . THR A 1 381 ? 4.872 31.790 -41.172 1.00 59.50 381 THR A O 1
ATOM 2770 N N . GLN A 1 382 ? 3.272 31.692 -39.614 1.00 64.69 382 GLN A N 1
ATOM 2771 C CA . GLN A 1 382 ? 2.291 32.485 -40.373 1.00 64.69 382 GLN A CA 1
ATOM 2772 C C . GLN A 1 382 ? 2.739 33.948 -40.547 1.00 64.69 382 GLN A C 1
ATOM 2774 O O . GLN A 1 382 ? 2.566 34.529 -41.625 1.00 64.69 382 GLN A O 1
ATOM 2779 N N . GLN A 1 383 ? 3.335 34.544 -39.510 1.00 65.38 383 GLN A N 1
ATOM 2780 C CA . GLN A 1 383 ? 3.888 35.899 -39.541 1.00 65.38 383 GLN A CA 1
ATOM 2781 C C . GLN A 1 383 ? 5.102 35.980 -40.481 1.00 65.38 383 GLN A C 1
ATOM 2783 O O . GLN A 1 383 ? 5.181 36.882 -41.318 1.00 65.38 383 GLN A O 1
ATOM 2788 N N . ASP A 1 384 ? 5.994 34.992 -40.418 1.00 66.44 384 ASP A N 1
ATOM 2789 C CA . ASP A 1 384 ? 7.185 34.898 -41.265 1.00 66.44 384 ASP A CA 1
ATOM 2790 C C . ASP A 1 384 ? 6.813 34.659 -42.738 1.00 66.44 384 ASP A C 1
ATOM 2792 O O . ASP A 1 384 ? 7.373 35.294 -43.632 1.00 66.44 384 ASP A O 1
ATOM 2796 N N . GLN A 1 385 ? 5.780 33.853 -43.013 1.00 60.41 385 GLN A N 1
ATOM 2797 C CA . GLN A 1 385 ? 5.209 33.690 -44.357 1.00 60.41 385 GLN A CA 1
ATOM 2798 C C . GLN A 1 385 ? 4.610 34.995 -44.910 1.00 60.41 385 GLN A C 1
ATOM 2800 O O . GLN A 1 385 ? 4.766 35.299 -46.098 1.00 60.41 385 GLN A O 1
ATOM 2805 N N . LYS A 1 386 ? 3.929 35.791 -44.074 1.00 72.06 386 LYS A N 1
ATOM 2806 C CA . LYS A 1 386 ? 3.425 37.121 -44.463 1.00 72.06 386 LYS A CA 1
ATOM 2807 C C . LYS A 1 386 ? 4.564 38.092 -44.765 1.00 72.06 386 LYS A C 1
ATOM 2809 O O . LYS A 1 386 ? 4.501 38.791 -45.776 1.00 72.06 386 LYS A O 1
ATOM 2814 N N . ASN A 1 387 ? 5.600 38.107 -43.930 1.00 67.44 387 ASN A N 1
ATOM 2815 C CA . ASN A 1 387 ? 6.775 38.955 -44.116 1.00 67.44 387 ASN A CA 1
ATOM 2816 C C . ASN A 1 387 ? 7.541 38.580 -45.390 1.00 67.44 387 ASN A C 1
ATOM 2818 O O . ASN A 1 387 ? 7.901 39.463 -46.165 1.00 67.44 387 ASN A O 1
ATOM 2822 N N . TYR A 1 388 ? 7.691 37.286 -45.674 1.00 48.34 388 TYR A N 1
ATOM 2823 C CA . TYR A 1 388 ? 8.306 36.799 -46.908 1.00 48.34 388 TYR A CA 1
ATOM 2824 C C . TYR A 1 388 ? 7.526 37.232 -48.161 1.00 48.34 388 TYR A C 1
ATOM 2826 O O . TYR A 1 388 ? 8.108 37.753 -49.111 1.00 48.34 388 TYR A O 1
ATOM 2834 N N . LYS A 1 389 ? 6.188 37.130 -48.147 1.00 64.25 389 LYS A N 1
ATOM 2835 C CA . LYS A 1 389 ? 5.345 37.639 -49.246 1.00 64.25 389 LYS A CA 1
ATOM 2836 C C . LYS A 1 389 ? 5.437 39.158 -49.418 1.00 64.25 389 LYS A C 1
ATOM 2838 O O . LYS A 1 389 ? 5.335 39.644 -50.540 1.00 64.25 389 LYS A O 1
ATOM 2843 N N . LEU A 1 390 ? 5.622 39.910 -48.333 1.00 61.16 390 LEU A N 1
ATOM 2844 C CA . LEU A 1 390 ? 5.795 41.363 -48.386 1.00 61.16 390 LEU A CA 1
ATOM 2845 C C . LEU A 1 390 ? 7.156 41.754 -48.984 1.00 61.16 390 LEU A C 1
ATOM 2847 O O . LEU A 1 390 ? 7.220 42.707 -49.757 1.00 61.16 390 LEU A O 1
ATOM 2851 N N . ILE A 1 391 ? 8.214 41.001 -48.664 1.00 58.44 391 ILE A N 1
ATOM 2852 C CA . ILE A 1 391 ? 9.563 41.178 -49.224 1.00 58.44 391 ILE A CA 1
ATOM 2853 C C . ILE A 1 391 ? 9.559 40.892 -50.726 1.00 58.44 391 ILE A C 1
ATOM 2855 O O . ILE A 1 391 ? 9.975 41.754 -51.493 1.00 58.44 391 ILE A O 1
ATOM 2859 N N . LEU A 1 392 ? 8.984 39.767 -51.162 1.00 51.31 392 LEU A N 1
ATOM 2860 C CA . LEU A 1 392 ? 8.873 39.437 -52.589 1.00 51.31 392 LEU A CA 1
ATOM 2861 C C . LEU A 1 392 ? 8.091 40.497 -53.375 1.00 51.31 392 LEU A C 1
ATOM 2863 O O . LEU A 1 392 ? 8.488 40.885 -54.469 1.00 51.31 392 LEU A O 1
ATOM 2867 N N . LYS A 1 393 ? 7.015 41.038 -52.791 1.00 63.78 393 LYS A N 1
ATOM 2868 C CA . LYS A 1 393 ? 6.232 42.116 -53.412 1.00 63.78 393 LYS A CA 1
ATOM 2869 C C . LYS A 1 393 ? 7.006 43.437 -53.487 1.00 63.78 393 LYS A C 1
ATOM 2871 O O . LYS A 1 393 ? 6.732 44.255 -54.357 1.00 63.78 393 LYS A O 1
ATOM 2876 N N . LYS A 1 394 ? 7.958 43.662 -52.579 1.00 57.22 394 LYS A N 1
ATOM 2877 C CA . LYS A 1 394 ? 8.844 44.832 -52.577 1.00 57.22 394 LYS A CA 1
ATOM 2878 C C . LYS A 1 394 ? 9.975 44.673 -53.601 1.00 57.22 394 LYS A C 1
ATOM 2880 O O . LYS A 1 394 ? 10.267 45.622 -54.320 1.00 57.22 394 LYS A O 1
ATOM 2885 N N . GLU A 1 395 ? 10.527 43.468 -53.739 1.00 54.59 395 GLU A N 1
ATOM 2886 C CA . GLU A 1 395 ? 11.526 43.128 -54.760 1.00 54.59 395 GLU A CA 1
ATOM 2887 C C . GLU A 1 395 ? 10.940 43.143 -56.183 1.00 54.59 395 GLU A C 1
ATOM 2889 O O . GLU A 1 395 ? 11.585 43.661 -57.091 1.00 54.59 395 GLU A O 1
ATOM 2894 N N . GLU A 1 396 ? 9.691 42.705 -56.388 1.00 54.75 396 GLU A N 1
ATOM 2895 C CA . GLU A 1 396 ? 8.979 42.862 -57.672 1.00 54.75 396 GLU A CA 1
ATOM 2896 C C . GLU A 1 396 ? 8.749 44.333 -58.059 1.00 54.75 396 GLU A C 1
ATOM 2898 O O . GLU A 1 396 ? 8.677 44.656 -59.244 1.00 54.75 396 GLU A O 1
ATOM 2903 N N . ILE A 1 397 ? 8.652 45.241 -57.080 1.00 52.94 397 ILE A N 1
ATOM 2904 C CA . ILE A 1 397 ? 8.515 46.687 -57.316 1.00 52.94 397 ILE A CA 1
ATOM 2905 C C . ILE A 1 397 ? 9.884 47.345 -57.582 1.00 52.94 397 ILE A C 1
ATOM 2907 O O . ILE A 1 397 ? 9.962 48.313 -58.343 1.00 52.94 397 ILE A O 1
ATOM 2911 N N . GLU A 1 398 ? 10.973 46.833 -57.000 1.00 48.88 398 GLU A N 1
ATOM 2912 C CA . GLU A 1 398 ? 12.327 47.392 -57.157 1.00 48.88 398 GLU A CA 1
ATOM 2913 C C . GLU A 1 398 ? 13.101 46.834 -58.370 1.00 48.88 398 GLU A C 1
ATOM 2915 O O . GLU A 1 398 ? 13.851 47.580 -59.009 1.00 48.88 398 GLU A O 1
ATOM 2920 N N . ALA A 1 399 ? 12.860 45.583 -58.777 1.00 47.28 399 ALA A N 1
ATOM 2921 C CA . ALA A 1 399 ? 13.465 44.963 -59.961 1.00 47.28 399 ALA A CA 1
ATOM 2922 C C . ALA A 1 399 ? 13.244 45.742 -61.285 1.00 47.28 399 ALA A C 1
ATOM 2924 O O . ALA A 1 399 ? 14.212 45.929 -62.033 1.00 47.28 399 ALA A O 1
ATOM 2925 N N . PRO A 1 400 ? 12.047 46.286 -61.597 1.00 48.66 400 PRO A N 1
ATOM 2926 C CA . PRO A 1 400 ? 11.864 47.091 -62.806 1.00 48.66 400 PRO A CA 1
ATOM 2927 C C . PRO A 1 400 ? 12.533 48.477 -62.733 1.00 48.66 400 PRO A C 1
ATOM 2929 O O . PRO A 1 400 ? 12.820 49.061 -63.776 1.00 48.66 400 PRO A O 1
ATOM 2932 N N . ARG A 1 401 ? 12.853 49.010 -61.541 1.00 48.94 401 ARG A N 1
ATOM 2933 C CA . ARG A 1 401 ? 13.579 50.293 -61.399 1.00 48.94 401 ARG A CA 1
ATOM 2934 C C . ARG A 1 401 ? 15.081 50.156 -61.661 1.00 48.94 401 ARG A C 1
ATOM 2936 O O . ARG A 1 401 ? 15.679 51.047 -62.270 1.00 48.94 401 ARG A O 1
ATOM 2943 N N . ALA A 1 402 ? 15.682 49.036 -61.263 1.00 47.53 402 ALA A N 1
ATOM 2944 C CA . ALA A 1 402 ? 17.094 48.756 -61.522 1.00 47.53 402 ALA A CA 1
ATOM 2945 C C . ALA A 1 402 ? 17.377 48.518 -63.021 1.00 47.53 402 ALA A C 1
ATOM 2947 O O . ALA A 1 402 ? 18.365 49.029 -63.553 1.00 47.53 402 ALA A O 1
ATOM 2948 N N . LEU A 1 403 ? 16.470 47.841 -63.737 1.00 43.06 403 LEU A N 1
ATOM 2949 C CA . LEU A 1 403 ? 16.604 47.591 -65.181 1.00 43.06 403 LEU A CA 1
ATOM 2950 C C . LEU A 1 403 ? 16.460 48.860 -66.041 1.00 43.06 403 LEU A C 1
ATOM 2952 O O . LEU A 1 403 ? 17.170 49.005 -67.036 1.00 43.06 403 LEU A O 1
ATOM 2956 N N . VAL A 1 404 ? 15.619 49.821 -65.640 1.00 50.28 404 VAL A N 1
ATOM 2957 C CA . VAL A 1 404 ? 15.488 51.117 -66.342 1.00 50.28 404 VAL A CA 1
ATOM 2958 C C . VAL A 1 404 ? 16.729 52.004 -66.152 1.00 50.28 404 VAL A C 1
ATOM 2960 O O . VAL A 1 404 ? 17.055 52.803 -67.029 1.00 50.28 404 VAL A O 1
ATOM 2963 N N . THR A 1 405 ? 17.473 51.826 -65.056 1.00 47.62 405 THR A N 1
ATOM 2964 C CA . THR A 1 405 ? 18.682 52.617 -64.767 1.00 47.62 405 THR A CA 1
ATOM 2965 C C . THR A 1 405 ? 19.921 52.055 -65.477 1.00 47.62 405 THR A C 1
ATOM 2967 O O . THR A 1 405 ? 20.758 52.820 -65.943 1.00 47.62 405 THR A O 1
ATOM 2970 N N . LEU A 1 406 ? 20.010 50.733 -65.667 1.00 43.09 406 LEU A N 1
ATOM 2971 C CA . LEU A 1 406 ? 21.105 50.108 -66.426 1.00 43.09 406 LEU A CA 1
ATOM 2972 C C . LEU A 1 406 ? 20.995 50.322 -67.949 1.00 43.09 406 LEU A C 1
ATOM 2974 O O . LEU A 1 406 ? 22.012 50.389 -68.641 1.00 43.09 406 LEU A O 1
ATOM 2978 N N . ALA A 1 407 ? 19.781 50.495 -68.483 1.00 43.38 407 ALA A N 1
ATOM 2979 C CA . ALA A 1 407 ? 19.567 50.748 -69.911 1.00 43.38 407 ALA A CA 1
ATOM 2980 C C . ALA A 1 407 ? 19.957 52.174 -70.361 1.00 43.38 407 ALA A C 1
ATOM 2982 O O . ALA A 1 407 ? 20.222 52.386 -71.546 1.00 43.38 407 ALA A O 1
ATOM 2983 N N . SER A 1 408 ? 20.034 53.152 -69.448 1.00 48.78 408 SER A N 1
ATOM 2984 C CA . SER A 1 408 ? 20.460 54.522 -69.780 1.00 48.78 408 SER A CA 1
ATOM 2985 C C . SER A 1 408 ? 21.982 54.707 -69.747 1.00 48.78 408 SER A C 1
ATOM 2987 O O . SER A 1 408 ? 22.500 55.564 -70.459 1.00 48.78 408 SER A O 1
ATOM 2989 N N . THR A 1 409 ? 22.725 53.869 -69.015 1.00 46.56 409 THR A N 1
ATOM 2990 C CA . THR A 1 409 ? 24.196 53.961 -68.924 1.00 46.56 409 THR A CA 1
ATOM 2991 C C . THR A 1 409 ? 24.922 53.275 -70.093 1.00 46.56 409 THR A C 1
ATOM 2993 O O . THR A 1 409 ? 26.014 53.693 -70.468 1.00 46.56 409 THR A O 1
ATOM 2996 N N . ILE A 1 410 ? 24.308 52.282 -70.751 1.00 44.44 410 ILE A N 1
ATOM 2997 C CA . ILE A 1 410 ? 24.933 51.551 -71.877 1.00 44.44 410 ILE A CA 1
ATOM 2998 C C . ILE A 1 410 ? 24.861 52.330 -73.211 1.00 44.44 410 ILE A C 1
ATOM 3000 O O . ILE A 1 410 ? 25.659 52.090 -74.114 1.00 44.44 410 ILE A O 1
ATOM 3004 N N . LYS A 1 411 ? 23.994 53.347 -73.339 1.00 45.53 411 LYS A N 1
ATOM 3005 C CA . LYS A 1 411 ? 23.895 54.187 -74.555 1.00 45.53 411 LYS A CA 1
ATOM 3006 C C . LYS A 1 411 ? 24.928 55.322 -74.663 1.00 45.53 411 LYS A C 1
ATOM 3008 O O . LYS A 1 411 ? 24.873 56.086 -75.622 1.00 45.53 411 LYS A O 1
ATOM 3013 N N . HIS A 1 412 ? 25.864 55.459 -73.723 1.00 51.66 412 HIS A N 1
ATOM 3014 C CA . HIS A 1 412 ? 26.879 56.529 -73.748 1.00 51.66 412 HIS A CA 1
ATOM 3015 C C . HIS A 1 412 ? 28.327 56.046 -73.900 1.00 51.66 412 HIS A C 1
ATOM 3017 O O . HIS A 1 412 ? 29.247 56.840 -73.734 1.00 51.66 412 HIS A O 1
ATOM 3023 N N . HIS A 1 413 ? 28.551 54.779 -74.265 1.00 49.22 413 HIS A N 1
ATOM 3024 C CA . HIS A 1 413 ? 29.897 54.228 -74.484 1.00 49.22 413 HIS A CA 1
ATOM 3025 C C . HIS A 1 413 ? 30.042 53.426 -75.791 1.00 49.22 413 HIS A C 1
ATOM 3027 O O . HIS A 1 413 ? 30.747 52.425 -75.819 1.00 49.22 413 HIS A O 1
ATOM 3033 N N . GLN A 1 414 ? 29.422 53.873 -76.894 1.00 35.81 414 GLN A N 1
ATOM 3034 C CA . GLN A 1 414 ? 29.797 53.438 -78.251 1.00 35.81 414 GLN A CA 1
ATOM 3035 C C . GLN A 1 414 ? 29.682 54.579 -79.286 1.00 35.81 414 GLN A C 1
ATOM 3037 O O . GLN A 1 414 ? 28.621 54.789 -79.861 1.00 35.81 414 GLN A O 1
ATOM 3042 N N . ALA A 1 415 ? 30.837 55.225 -79.511 1.00 35.59 415 ALA A N 1
ATOM 3043 C CA . ALA A 1 415 ? 31.391 55.776 -80.763 1.00 35.59 415 ALA A CA 1
ATOM 3044 C C . ALA A 1 415 ? 30.752 56.999 -81.471 1.00 35.59 415 ALA A C 1
ATOM 3046 O O . ALA A 1 415 ? 29.543 57.211 -81.375 1.00 35.59 415 ALA A O 1
ATOM 3047 N N . PRO A 1 416 ? 31.532 57.731 -82.304 1.00 41.00 416 PRO A N 1
ATOM 3048 C CA . PRO A 1 416 ? 32.995 57.717 -82.491 1.00 41.00 416 PRO A CA 1
ATOM 3049 C C . PRO A 1 416 ? 33.735 58.897 -81.840 1.00 41.00 416 PRO A C 1
ATOM 3051 O O . PRO A 1 416 ? 33.138 59.990 -81.704 1.00 41.00 416 PRO A O 1
#

InterPro domains:
  IPR003376 Peridinin-chlorophyll A binding protein [PF02429] (53-198)
  IPR003376 Peridinin-chlorophyll A binding protein [PF02429] (216-359)
  IPR036550 Peridinin-chlorophyll A binding superfamily [G3DSA:1.40.10.10] (45-202)
  IPR036550 Peridinin-chlorophyll A binding superfamily [G3DSA:1.40.10.10] (208-363)
  IPR036550 Peridinin-chlorophyll A binding superfamily [SSF48608] (53-207)
  IPR036550 Peridinin-chlorophyll A binding superfamily [SSF48608] (210-361)